Protein 2NSP (pdb70)

Organism: Dickeya dadantii (strain 3937) (NCBI:txid198628)

Foldseek 3Di:
DDDAPAEEDCDVVVPRHDPAPQVQLVPDDADADAHEYEYEFDEHAAAEEAQHHNYEYEYPAQVGAEQEYAFFQQDADPVRDGCHQQSQESYEYQYENYEYEGHEFEHPHPVQVLLVDDPPPPPRGPRGRHERYAYELNYEQYEYENYEFYDAHQHYHYEHEEYEAECYEYEYWAQPHEYAYLYEYAAYEYEHEDDPNDDPPEAGYESHAYQHFQPDPHTAEYENYEHYYPDPNLDFCRYEPYEYAQDQDQDPLGTWGHPRRQGAYEYENYEHERSYDYHAKDWIADSVRDIDIDGPVSHRAAYEPYDYPNDDDDPRHHYDDPVRVVCRDPCNSRPPDDRDDD/DDDAPAEEDCDVVVPRHDPAPQVQLVPDDADADAHEYEYEFDEHAAAEEAAHHNYEYEYPAQVGAEYEYAFFQQDADPVRHGCHQQSQESYEYQYENYEYEGHEFEHPHPLQVLLPDDPVPPPRGPRGRHERYAYELNYELYEYENYEFYDAHQHYHYEHEEYEAECYEYEYWAQPHEYAYLYEYAAYEYEHEDDPNDDPPEAGYESHAYQHFQPDPHIAEYENYEHYYPDPNLDFCRYEPYEYFQDQDQDPLGTWRHPRSQGAYEYENYEHERSYPYHAKDWIADSVRDIDIDGPVSHRAAYENYDYNNDDDDPRHHYDDPVRVVCRDPCNSRPPDDRDDD

Secondary structure (DSSP, 8-state):
----SEEE-S-SSS-S-BSSHHHHHHTSPSSSS-EEEEE-SEEEE--EEE-STTEEEEES-TTTEEEEE---TT-B-TTS-B-HHHHT-SEEE-SBS-EEEEEEEEE---HHHHHHS-TT-TT--S-----SEEE-TT-BSEEEEEEEEE-STT-EEE-SSEEEEES-EEEESEEEEEESSEEEEES-EEEEPP-TTS-TTS--EEEEEE--BTT-S--EEEES-EEEESSTTS-TT-EEEE-----EEEETTEEEE-TTB--EEEEES-EE-TTEEE---EEEE-TTS-EEEE-GGGSEEEEES-BSTT---STTS-B--HHHHGGGSHHHHHTT------/----SEEE-S-SSS-S-BSSHHHHHHTSPSSSS-EEEEE-SEEEE--EEE-STTEEEEES-TTTEEEEE---TT-B-TTS-B-HHHHT-SEEE-SBS-EEEEEEEEE---HHHHHHS-TT-TT--S-----SEEE-TT-BSEEEEEEEEE-STT-EEE-SSEEEEES-EEEESEEEEEESSEEEEES-EEEEPP-TTS-TTS--EEEEEE--BTT-S--EEEES-EEEESSTTS-TT-EEEE-----EEEETTEEEE-TTB--EEEEES-EE-TTEEE---EEEE-TTS-EEEE-GGGSEEEEES-BBTT---STTS-B--HHHHGGGSHHHHHTT------

Nearest PDB structures (foldseek):
  2ntq-assembly2_B  TM=1.002E+00  e=8.170E-62  Dickeya dadantii 3937
  2nt9-assembly2_B  TM=1.003E+00  e=1.347E-60  Dickeya dadantii 3937
  1qjv-assembly2_B  TM=9.996E-01  e=1.172E-59  Dickeya chrysanthemi
  3uw0-assembly1_A  TM=9.898E-01  e=3.330E-40  Yersinia enterocolitica subsp. enterocolitica 8081
  8tne-assembly3_C  TM=7.822E-01  e=3.261E-19  Butyrivibrio proteoclasticus

Radius of gyration: 31.83 Å; Cα contacts (8 Å, |Δi|>4): 2039; chains: 2; bounding box: 58×71×97 Å

InterPro domains:
  IPR000070 Pectinesterase, catalytic [PF01095] (30-355)
  IPR011050 Pectin lyase fold/virulence factor [SSF51126] (25-364)
  IPR012334 Pectin lyase fold [G3DSA:2.160.20.10] (25-366)
  IPR033131 Pectinesterase, Asp active site [PS00503] (194-203)
  IPR053505 Pectinesterase [NF041896] (1-366)

CATH classification: 2.160.20.10

B-factor: mean 14.37, std 11.7, range [2.69, 289.27]

Sequence (684 aa):
ATTYNAVVSKSSSDGKTFKTIADAIASAPAGSTPFVILIKNGVYNERLTITRNNLHLKGESRNGAVIAAATAAGTLKSDGSKWGTAGSSTITISAKDFSAQSLTIRNDFDFPANQAKSDSDSSKIKDTQAVALYVTKSGDRAYFKDVSLVGYQATLYVSGGRSFFSDCRISGTVDFIFGDGTALFNNCDLVSRYRADVKSGNVSGYLTAPSTNINQKYGLVITNSRVIRESDSVPAKSYGLGRPWHPTTTFSDGRYADPNAIGQTVFLNTSMDNHIYGWDKMSGKDKNGNTIWFNPEDSRFFEYKSYGAGATVSKDRRQLTDAQAAEYTQSKVLGDWTPTLPATTYNAVVSKSSSDGKTFKTIADAIASAPAGSTPFVILIKNGVYNERLTITRNNLHLKGESRNGAVIAAATAAGTLKSDGSKWGTAGSSTITISAKDFSAQSLTIRNDFDFPANQAKSDSDSSKIKDTQAVALYVTKSGDRAYFKDVSLVGYQATLYVSGGRSFFSDCRISGTVDFIFGDGTALFNNCDLVSRYRADVKSGNVSGYLTAPSTNINQKYGLVITNSRVIRESDSVPAKSYGLGRPWHPTTTFSDGRYADPNAIGQTVFLNTSMDNHIYGWDKMSGKDKNGNTIWFNPEDSRFFEYKSYGAGATVSKDRRQLTDAQAAEYTQSKVLGDWTPTLP

Structure (mmCIF, N/CA/C/O backbone):
data_2NSP
#
_entry.id   2NSP
#
_cell.length_a   51.110
_cell.length_b   85.103
_cell.length_c   97.281
_cell.angle_alpha   90.00
_cell.angle_beta   93.48
_cell.angle_gamma   90.00
#
_symmetry.space_group_name_H-M   'P 1 21 1'
#
loop_
_entity.id
_entity.type
_entity.pdbx_description
1 polymer 'Pectinesterase A'
2 branched 'methyl alpha-D-galactopyranuronate-(1-4)-methyl alpha-D-galactopyranuronate-(1-4)-alpha-D-galactopyranuronic acid-(1-4)-alpha-D-galactopyranuronic acid-(1-4)-alpha-D-galactopyranuronic acid-(1-4)-methyl alpha-D-galactopyranuronate'
3 water water
#
loop_
_atom_site.group_PDB
_atom_site.id
_atom_site.type_symbol
_atom_site.label_atom_id
_atom_site.label_alt_id
_atom_site.label_comp_id
_atom_site.label_asym_id
_atom_site.label_entity_id
_atom_site.label_seq_id
_atom_site.pdbx_PDB_ins_code
_atom_site.Cartn_x
_atom_site.Cartn_y
_atom_site.Cartn_z
_atom_site.occupancy
_atom_site.B_iso_or_equiv
_atom_site.auth_seq_id
_atom_site.auth_comp_id
_atom_site.auth_asym_id
_atom_site.auth_atom_id
_atom_site.pdbx_PDB_model_num
ATOM 1 N N . ALA A 1 1 ? -8.724 -28.057 -5.692 1.00 36.29 25 ALA A N 1
ATOM 2 C CA . ALA A 1 1 ? -8.636 -28.121 -7.179 1.00 36.17 25 ALA A CA 1
ATOM 3 C C . ALA A 1 1 ? -7.648 -27.090 -7.728 1.00 36.06 25 ALA A C 1
ATOM 4 O O . ALA A 1 1 ? -7.887 -25.879 -7.649 1.00 36.26 25 ALA A O 1
ATOM 6 N N . THR A 1 2 ? -6.534 -27.581 -8.271 1.00 35.65 26 THR A N 1
ATOM 7 C CA . THR A 1 2 ? -5.506 -26.726 -8.872 1.00 35.16 26 THR A CA 1
ATOM 8 C C . THR A 1 2 ? -5.164 -27.180 -10.291 1.00 34.53 26 THR A C 1
ATOM 9 O O . THR A 1 2 ? -4.941 -28.370 -10.539 1.00 34.62 26 THR A O 1
ATOM 13 N N . THR A 1 3 ? -5.132 -26.220 -11.214 1.00 33.53 27 THR A N 1
ATOM 14 C CA . THR A 1 3 ? -4.823 -26.486 -12.620 1.00 32.37 27 THR A CA 1
ATOM 15 C C . THR A 1 3 ? -3.750 -25.524 -13.143 1.00 31.24 27 THR A C 1
ATOM 16 O O . THR A 1 3 ? -3.696 -24.358 -12.736 1.00 31.41 27 THR A O 1
ATOM 20 N N . TYR A 1 4 ? -2.900 -26.019 -14.040 1.00 29.66 28 TYR A N 1
ATOM 21 C CA . TYR A 1 4 ? -1.782 -25.228 -14.556 1.00 27.91 28 TYR A CA 1
ATOM 22 C C . TYR A 1 4 ? -2.008 -24.722 -15.986 1.00 26.74 28 TYR A C 1
ATOM 23 O O . TYR A 1 4 ? -2.406 -25.485 -16.873 1.00 26.72 28 TYR A O 1
ATOM 32 N N . ASN A 1 5 ? -1.751 -23.433 -16.199 1.00 24.97 29 ASN A N 1
ATOM 33 C CA . ASN A 1 5 ? -1.849 -22.827 -17.528 1.00 23.45 29 ASN A CA 1
ATOM 34 C C . ASN A 1 5 ? -0.677 -23.188 -18.441 1.00 22.68 29 ASN A C 1
ATOM 35 O O . ASN A 1 5 ? -0.814 -23.188 -19.668 1.00 22.28 29 ASN A O 1
ATOM 40 N N . ALA A 1 6 ? 0.476 -23.470 -17.837 1.00 21.59 30 ALA A N 1
ATOM 41 C CA . ALA A 1 6 ? 1.681 -23.855 -18.574 1.00 20.82 30 ALA A CA 1
ATOM 42 C C . ALA A 1 6 ? 2.587 -24.717 -17.705 1.00 20.29 30 ALA A C 1
ATOM 43 O O . ALA A 1 6 ? 2.591 -24.570 -16.484 1.00 20.01 30 ALA A O 1
ATOM 45 N N . VAL A 1 7 ? 3.345 -25.612 -18.339 1.00 19.91 31 VAL A N 1
ATOM 46 C CA . VAL A 1 7 ? 4.305 -26.474 -17.644 1.00 19.73 31 VAL A CA 1
ATOM 47 C C . VAL A 1 7 ? 5.690 -26.289 -18.260 1.00 19.70 31 VAL A C 1
ATOM 48 O O . VAL A 1 7 ? 5.826 -26.247 -19.484 1.00 19.50 31 VAL A O 1
ATOM 52 N N . VAL A 1 8 ? 6.702 -26.164 -17.403 1.00 19.67 32 VAL A N 1
ATOM 53 C CA . VAL A 1 8 ? 8.103 -26.090 -17.823 1.00 19.93 32 VAL A CA 1
ATOM 54 C C . VAL A 1 8 ? 8.823 -27.358 -17.368 1.00 20.58 32 VAL A C 1
ATOM 55 O O . VAL A 1 8 ? 8.670 -27.782 -16.224 1.00 20.08 32 VAL A O 1
ATOM 59 N N . SER A 1 9 ? 9.594 -27.970 -18.269 1.00 21.75 33 SER A N 1
ATOM 60 C CA . SER A 1 9 ? 10.404 -29.138 -17.914 1.00 23.28 33 SER A CA 1
ATOM 61 C C . SER A 1 9 ? 11.685 -29.238 -18.738 1.00 24.12 33 SER A C 1
ATOM 62 O O . SER A 1 9 ? 11.790 -28.647 -19.817 1.00 24.05 33 SER A O 1
ATOM 65 N N . LYS A 1 10 ? 12.648 -29.988 -18.207 1.00 25.51 34 LYS A N 1
ATOM 66 C CA . LYS A 1 10 ? 13.919 -30.248 -18.875 1.00 27.08 34 LYS A CA 1
ATOM 67 C C . LYS A 1 10 ? 13.798 -31.372 -19.901 1.00 28.36 34 LYS A C 1
ATOM 68 O O . LYS A 1 10 ? 14.617 -31.472 -20.818 1.00 28.60 34 LYS A O 1
ATOM 74 N N . SER A 1 11 ? 12.781 -32.214 -19.735 1.00 30.00 35 SER A N 1
ATOM 75 C CA . SER A 1 11 ? 12.629 -33.422 -20.547 1.00 31.67 35 SER A CA 1
ATOM 76 C C . SER A 1 11 ? 11.733 -33.214 -21.762 1.00 32.69 35 SER A C 1
ATOM 77 O O . SER A 1 11 ? 10.745 -32.481 -21.701 1.00 33.03 35 SER A O 1
ATOM 80 N N . SER A 1 12 ? 12.094 -33.866 -22.864 1.00 33.97 36 SER A N 1
ATOM 81 C CA . SER A 1 12 ? 11.246 -33.922 -24.053 1.00 35.10 36 SER A CA 1
ATOM 82 C C . SER A 1 12 ? 10.264 -35.089 -23.930 1.00 35.75 36 SER A C 1
ATOM 83 O O . SER A 1 12 ? 9.291 -35.183 -24.685 1.00 35.96 36 SER A O 1
ATOM 86 N N . SER A 1 13 ? 10.534 -35.968 -22.964 1.00 36.49 37 SER A N 1
ATOM 87 C CA . SER A 1 13 ? 9.687 -37.123 -22.665 1.00 37.07 37 SER A CA 1
ATOM 88 C C . SER A 1 13 ? 8.391 -36.721 -21.953 1.00 37.24 37 SER A C 1
ATOM 89 O O . SER A 1 13 ? 7.423 -37.487 -21.938 1.00 37.49 37 SER A O 1
ATOM 92 N N . ASP A 1 14 ? 8.384 -35.524 -21.364 1.00 37.39 38 ASP A N 1
ATOM 93 C CA . ASP A 1 14 ? 7.195 -34.974 -20.705 1.00 37.30 38 ASP A CA 1
ATOM 94 C C . ASP A 1 14 ? 6.066 -34.689 -21.697 1.00 36.98 38 ASP A C 1
ATOM 95 O O . ASP A 1 14 ? 4.911 -35.050 -21.451 1.00 37.17 38 ASP A O 1
ATOM 100 N N . GLY A 1 15 ? 6.402 -34.041 -22.811 1.00 36.39 39 GLY A N 1
ATOM 101 C CA . GLY A 1 15 ? 5.435 -33.787 -23.877 1.00 35.42 39 GLY A CA 1
ATOM 102 C C . GLY A 1 15 ? 5.185 -32.319 -24.164 1.00 34.65 39 GLY A C 1
ATOM 103 O O . GLY A 1 15 ? 6.074 -31.610 -24.642 1.00 34.90 39 GLY A O 1
ATOM 104 N N . LYS A 1 16 ? 3.967 -31.867 -23.873 1.00 33.69 40 LYS A N 1
ATOM 105 C CA . LYS A 1 16 ? 3.536 -30.497 -24.173 1.00 32.57 40 LYS A CA 1
ATOM 106 C C . LYS A 1 16 ? 4.015 -29.477 -23.129 1.00 31.27 40 LYS A C 1
ATOM 107 O O . LYS A 1 16 ? 3.212 -28.806 -22.470 1.00 31.29 40 LYS A O 1
ATOM 113 N N . THR A 1 17 ? 5.335 -29.361 -23.001 1.00 29.68 41 THR A N 1
ATOM 114 C CA . THR A 1 17 ? 5.953 -28.484 -22.005 1.00 27.90 41 THR A CA 1
ATOM 115 C C . THR A 1 17 ? 6.872 -27.441 -22.644 1.00 26.61 41 THR A C 1
ATOM 116 O O . THR A 1 17 ? 7.410 -27.656 -23.735 1.00 26.42 41 THR A O 1
ATOM 120 N N . PHE A 1 18 ? 7.037 -26.311 -21.957 1.00 24.72 42 PHE A N 1
ATOM 121 C CA . PHE A 1 18 ? 8.006 -25.285 -22.345 1.00 23.08 42 PHE A CA 1
ATOM 122 C C . PHE A 1 18 ? 9.402 -25.684 -21.884 1.00 22.07 42 PHE A C 1
ATOM 123 O O . PHE A 1 18 ? 9.556 -26.339 -20.854 1.00 21.78 42 PHE A O 1
ATOM 131 N N . LYS A 1 19 ? 10.414 -25.285 -22.650 1.00 20.91 43 LYS A N 1
ATOM 132 C CA . LYS A 1 19 ? 11.803 -25.595 -22.309 1.00 19.91 43 LYS A CA 1
ATOM 133 C C . LYS A 1 19 ? 12.398 -24.581 -21.336 1.00 18.72 43 LYS A C 1
ATOM 134 O O . LYS A 1 19 ? 13.279 -24.917 -20.539 1.00 18.78 43 LYS A O 1
ATOM 140 N N . THR A 1 20 ? 11.927 -23.340 -21.419 1.00 17.15 44 THR A N 1
ATOM 141 C CA . THR A 1 20 ? 12.394 -22.278 -20.525 1.00 15.56 44 THR A CA 1
ATOM 142 C C . THR A 1 20 ? 11.241 -21.613 -19.773 1.00 14.74 44 THR A C 1
ATOM 143 O O . THR A 1 20 ? 10.120 -21.528 -20.280 1.00 14.24 44 THR A O 1
ATOM 147 N N . ILE A 1 21 ? 11.534 -21.132 -18.565 1.00 13.66 45 ILE A N 1
ATOM 148 C CA . ILE A 1 21 ? 10.555 -20.400 -17.755 1.00 12.81 45 ILE A CA 1
ATOM 149 C C . ILE A 1 21 ? 10.152 -19.076 -18.417 1.00 12.82 45 ILE A C 1
ATOM 150 O O . ILE A 1 21 ? 8.978 -18.700 -18.400 1.00 12.62 45 ILE A O 1
ATOM 155 N N . ALA A 1 22 ? 11.127 -18.381 -19.003 1.00 12.73 46 ALA A N 1
ATOM 156 C CA . ALA A 1 22 ? 10.870 -17.130 -19.721 1.00 12.98 46 ALA A CA 1
ATOM 157 C C . ALA A 1 22 ? 9.835 -17.296 -20.838 1.00 13.04 46 ALA A C 1
ATOM 158 O O . ALA A 1 22 ? 8.960 -16.445 -20.997 1.00 12.92 46 ALA A O 1
ATOM 160 N N . ASP A 1 23 ? 9.950 -18.384 -21.601 1.00 13.41 47 ASP A N 1
ATOM 161 C CA . ASP A 1 23 ? 8.991 -18.679 -22.670 1.00 13.92 47 ASP A CA 1
ATOM 162 C C . ASP A 1 23 ? 7.586 -18.937 -22.132 1.00 13.92 47 ASP A C 1
ATOM 163 O O . ASP A 1 23 ? 6.609 -18.459 -22.714 1.00 13.90 47 ASP A O 1
ATOM 168 N N . ALA A 1 24 ? 7.491 -19.683 -21.032 1.00 13.81 48 ALA A N 1
ATOM 169 C CA . ALA A 1 24 ? 6.194 -19.966 -20.406 1.00 14.07 48 ALA A CA 1
ATOM 170 C C . ALA A 1 24 ? 5.537 -18.685 -19.896 1.00 14.18 48 ALA A C 1
ATOM 171 O O . ALA A 1 24 ? 4.339 -18.474 -20.093 1.00 14.49 48 ALA A O 1
ATOM 173 N N . ILE A 1 25 ? 6.328 -17.823 -19.254 1.00 14.15 49 ILE A N 1
ATOM 174 C CA . ILE A 1 25 ? 5.827 -16.545 -18.747 1.00 14.50 49 ILE A CA 1
ATOM 175 C C . ILE A 1 25 ? 5.354 -15.646 -19.892 1.00 15.07 49 ILE A C 1
ATOM 176 O O . ILE A 1 25 ? 4.283 -15.039 -19.824 1.00 15.10 49 ILE A O 1
ATOM 181 N N . ALA A 1 26 ? 6.165 -15.578 -20.944 1.00 15.62 50 ALA A N 1
ATOM 182 C CA . ALA A 1 26 ? 5.845 -14.768 -22.113 1.00 16.56 50 ALA A CA 1
ATOM 183 C C . ALA A 1 26 ? 4.579 -15.236 -22.838 1.00 16.84 50 ALA A C 1
ATOM 184 O O . ALA A 1 26 ? 3.874 -14.415 -23.425 1.00 17.43 50 ALA A O 1
ATOM 186 N N . SER A 1 27 ? 4.297 -16.540 -22.778 1.00 17.62 51 SER A N 1
ATOM 187 C CA . SER A 1 27 ? 3.125 -17.141 -23.437 1.00 18.08 51 SER A CA 1
ATOM 188 C C . SER A 1 27 ? 1.788 -16.733 -22.815 1.00 18.57 51 SER A C 1
ATOM 189 O O . SER A 1 27 ? 0.737 -16.927 -23.430 1.00 18.84 51 SER A O 1
ATOM 192 N N . ALA A 1 28 ? 1.833 -16.188 -21.598 1.00 18.72 52 ALA A N 1
ATOM 193 C CA . ALA A 1 28 ? 0.623 -15.773 -20.888 1.00 18.99 52 ALA A CA 1
ATOM 194 C C . ALA A 1 28 ? -0.125 -14.694 -21.665 1.00 19.14 52 ALA A C 1
ATOM 195 O O . ALA A 1 28 ? 0.489 -13.715 -22.109 1.00 19.07 52 ALA A O 1
ATOM 197 N N . PRO A 1 29 ? -1.455 -14.866 -21.835 1.00 19.40 53 PRO A N 1
ATOM 198 C CA . PRO A 1 29 ? -2.225 -13.836 -22.529 1.00 19.48 53 PRO A CA 1
ATOM 199 C C . PRO A 1 29 ? -2.146 -12.506 -21.780 1.00 19.29 53 PRO A C 1
ATOM 200 O O . PRO A 1 29 ? -2.069 -12.497 -20.548 1.00 19.24 53 PRO A O 1
ATOM 204 N N . ALA A 1 30 ? -2.141 -11.400 -22.521 1.00 19.13 54 ALA A N 1
ATOM 205 C CA . ALA A 1 30 ? -2.153 -10.067 -21.921 1.00 18.88 54 ALA A CA 1
ATOM 206 C C . ALA A 1 30 ? -3.381 -9.915 -21.025 1.00 18.72 54 ALA A C 1
ATOM 207 O O . ALA A 1 30 ? -4.471 -10.353 -21.386 1.00 18.95 54 ALA A O 1
ATOM 209 N N . GLY A 1 31 ? -3.191 -9.309 -19.856 1.00 18.33 55 GLY A N 1
ATOM 210 C CA . GLY A 1 31 ? -4.286 -9.116 -18.906 1.00 17.80 55 GLY A CA 1
ATOM 211 C C . GLY A 1 31 ? -3.926 -9.475 -17.476 1.00 17.44 55 GLY A C 1
ATOM 212 O O . GLY A 1 31 ? -2.746 -9.548 -17.117 1.00 17.26 55 GLY A O 1
ATOM 213 N N . SER A 1 32 ? -4.953 -9.710 -16.660 1.00 17.06 56 SER A N 1
ATOM 214 C CA . SER A 1 32 ? -4.766 -9.879 -15.219 1.00 16.77 56 SER A CA 1
ATOM 215 C C . SER A 1 32 ? -5.544 -11.042 -14.599 1.00 16.51 56 SER A C 1
ATOM 216 O O . SER A 1 32 ? -5.668 -11.128 -13.373 1.00 16.26 56 SER A O 1
ATOM 219 N N . THR A 1 33 ? -6.064 -11.928 -15.447 1.00 16.52 57 THR A N 1
ATOM 220 C CA . THR A 1 33 ? -6.569 -13.226 -15.011 1.00 16.49 57 THR A CA 1
ATOM 221 C C . THR A 1 33 ? -5.397 -14.052 -14.474 1.00 15.94 57 THR A C 1
ATOM 222 O O . THR A 1 33 ? -4.262 -13.878 -14.940 1.00 16.01 57 THR A O 1
ATOM 226 N N . PRO A 1 34 ? -5.654 -14.932 -13.484 1.00 15.25 58 PRO A N 1
ATOM 227 C CA . PRO A 1 34 ? -4.557 -15.744 -12.943 1.00 14.69 58 PRO A CA 1
ATOM 228 C C . PRO A 1 34 ? -3.876 -16.617 -13.999 1.00 14.28 58 PRO A C 1
ATOM 229 O O . PRO A 1 34 ? -4.550 -17.268 -14.808 1.00 14.25 58 PRO A O 1
ATOM 233 N N . PHE A 1 35 ? -2.547 -16.601 -14.000 1.00 13.71 59 PHE A N 1
ATOM 234 C CA . PHE A 1 35 ? -1.766 -17.476 -14.866 1.00 13.46 59 PHE A CA 1
ATOM 235 C C . PHE A 1 35 ? -0.767 -18.224 -14.003 1.00 13.21 59 PHE A C 1
ATOM 236 O O . PHE A 1 35 ? 0.078 -17.604 -13.350 1.00 13.07 59 PHE A O 1
ATOM 244 N N . VAL A 1 36 ? -0.879 -19.549 -14.003 1.00 12.87 60 VAL A N 1
ATOM 245 C CA . VAL A 1 36 ? -0.110 -20.409 -13.103 1.00 12.86 60 VAL A CA 1
ATOM 246 C C . VAL A 1 36 ? 0.800 -21.333 -13.908 1.00 12.78 60 VAL A C 1
ATOM 247 O O . VAL A 1 36 ? 0.345 -22.035 -14.817 1.00 13.00 60 VAL A O 1
ATOM 251 N N . ILE A 1 37 ? 2.088 -21.326 -13.564 1.00 12.49 61 ILE A N 1
ATOM 252 C CA . ILE A 1 37 ? 3.097 -22.112 -14.279 1.00 12.29 61 ILE A CA 1
ATOM 253 C C . ILE A 1 37 ? 3.762 -23.138 -13.357 1.00 12.49 61 ILE A C 1
ATOM 254 O O . ILE A 1 37 ? 4.333 -22.776 -12.320 1.00 12.30 61 ILE A O 1
ATOM 259 N N . LEU A 1 38 ? 3.680 -24.415 -13.729 1.00 12.51 62 LEU A N 1
ATOM 260 C CA . LEU A 1 38 ? 4.404 -25.456 -13.003 1.00 12.79 62 LEU A CA 1
ATOM 261 C C . LEU A 1 38 ? 5.798 -25.594 -13.595 1.00 12.69 62 LEU A C 1
ATOM 262 O O . LEU A 1 38 ? 5.959 -25.689 -14.817 1.00 12.81 62 LEU A O 1
ATOM 267 N N . ILE A 1 39 ? 6.798 -25.590 -12.721 1.00 12.43 63 ILE A N 1
ATOM 268 C CA . ILE A 1 39 ? 8.187 -25.739 -13.127 1.00 12.24 63 ILE A CA 1
ATOM 269 C C . ILE A 1 39 ? 8.717 -27.057 -12.563 1.00 12.56 63 ILE A C 1
ATOM 270 O O . ILE A 1 39 ? 8.905 -27.194 -11.356 1.00 12.56 63 ILE A O 1
ATOM 275 N N . LYS A 1 40 ? 8.932 -28.037 -13.439 1.00 13.15 64 LYS A N 1
ATOM 276 C CA . LYS A 1 40 ? 9.463 -29.335 -13.013 1.00 13.64 64 LYS A CA 1
ATOM 277 C C . LYS A 1 40 ? 10.924 -29.218 -12.586 1.00 13.59 64 LYS A C 1
ATOM 278 O O . LYS A 1 40 ? 11.615 -28.272 -12.987 1.00 13.35 64 LYS A O 1
ATOM 284 N N . ASN A 1 41 ? 11.376 -30.167 -11.765 1.00 13.51 65 ASN A N 1
ATOM 285 C CA . ASN A 1 41 ? 12.749 -30.185 -11.251 1.00 13.52 65 ASN A CA 1
ATOM 286 C C . ASN A 1 41 ? 13.805 -29.977 -12.327 1.00 13.40 65 ASN A C 1
ATOM 287 O O . ASN A 1 41 ? 13.697 -30.509 -13.437 1.00 13.39 65 ASN A O 1
ATOM 292 N N . GLY A 1 42 ? 14.811 -29.184 -11.983 1.00 13.10 66 GLY A N 1
ATOM 293 C CA . GLY A 1 42 ? 15.909 -28.868 -12.881 1.00 12.78 66 GLY A CA 1
ATOM 294 C C . GLY A 1 42 ? 16.493 -27.523 -12.511 1.00 12.78 66 GLY A C 1
ATOM 295 O O . GLY A 1 42 ? 15.891 -26.767 -11.738 1.00 12.59 66 GLY A O 1
ATOM 296 N N . VAL A 1 43 ? 17.672 -27.235 -13.057 1.00 12.52 67 VAL A N 1
ATOM 297 C CA . VAL A 1 43 ? 18.322 -25.942 -12.861 1.00 12.10 67 VAL A CA 1
ATOM 298 C C . VAL A 1 43 ? 18.141 -25.125 -14.137 1.00 11.93 67 VAL A C 1
ATOM 299 O O . VAL A 1 43 ? 18.623 -25.497 -15.216 1.00 12.17 67 VAL A O 1
ATOM 303 N N . TYR A 1 44 ? 17.419 -24.022 -14.003 1.00 11.07 68 TYR A N 1
ATOM 304 C CA . TYR A 1 44 ? 17.097 -23.162 -15.127 1.00 10.77 68 TYR A CA 1
ATOM 305 C C . TYR A 1 44 ? 17.967 -21.921 -15.066 1.00 10.71 68 TYR A C 1
ATOM 306 O O . TYR A 1 44 ? 17.791 -21.063 -14.194 1.00 10.31 68 TYR A O 1
ATOM 315 N N . ASN A 1 45 ? 18.932 -21.856 -15.981 1.00 10.62 69 ASN A N 1
ATOM 316 C CA . ASN A 1 45 ? 19.871 -20.743 -16.045 1.00 10.73 69 ASN A CA 1
ATOM 317 C C . ASN A 1 45 ? 19.244 -19.577 -16.803 1.00 10.57 69 ASN A C 1
ATOM 318 O O . ASN A 1 45 ? 19.450 -19.410 -18.011 1.00 10.53 69 ASN A O 1
ATOM 323 N N . GLU A 1 46 ? 18.458 -18.785 -16.077 1.00 10.03 70 GLU A N 1
ATOM 324 C CA . GLU A 1 46 ? 17.639 -17.740 -16.671 1.00 10.19 70 GLU A CA 1
ATOM 325 C C . GLU A 1 46 ? 17.587 -16.524 -15.764 1.00 9.91 70 GLU A C 1
ATOM 326 O O . GLU A 1 46 ? 17.715 -16.638 -14.539 1.00 9.91 70 GLU A O 1
ATOM 332 N N . ARG A 1 47 ? 17.413 -15.361 -16.380 1.00 9.69 71 ARG A N 1
ATOM 333 C CA . ARG A 1 47 ? 17.074 -14.145 -15.660 1.00 9.81 71 ARG A CA 1
ATOM 334 C C . ARG A 1 47 ? 15.683 -13.714 -16.104 1.00 9.97 71 ARG A C 1
ATOM 335 O O . ARG A 1 47 ? 15.379 -13.699 -17.302 1.00 10.34 71 ARG A O 1
ATOM 343 N N . LEU A 1 48 ? 14.834 -13.399 -15.131 1.00 9.55 72 LEU A N 1
ATOM 344 C CA . LEU A 1 48 ? 13.428 -13.135 -15.406 1.00 9.57 72 LEU A CA 1
ATOM 345 C C . LEU A 1 48 ? 12.998 -11.774 -14.895 1.00 9.63 72 LEU A C 1
ATOM 346 O O . LEU A 1 48 ? 13.423 -11.343 -13.824 1.00 9.27 72 LEU A O 1
ATOM 351 N N . THR A 1 49 ? 12.159 -11.100 -15.678 1.00 9.62 73 THR A N 1
ATOM 352 C CA . THR A 1 49 ? 11.499 -9.878 -15.236 1.00 10.55 73 THR A CA 1
ATOM 353 C C . THR A 1 49 ? 10.000 -10.072 -15.400 1.00 10.72 73 THR A C 1
ATOM 354 O O . THR A 1 49 ? 9.518 -10.357 -16.501 1.00 11.06 73 THR A O 1
ATOM 358 N N . ILE A 1 50 ? 9.274 -9.940 -14.294 1.00 10.95 74 ILE A N 1
ATOM 359 C CA . ILE A 1 50 ? 7.827 -10.162 -14.283 1.00 11.41 74 ILE A CA 1
ATOM 360 C C . ILE A 1 50 ? 7.089 -8.831 -14.316 1.00 11.39 74 ILE A C 1
ATOM 361 O O . ILE A 1 50 ? 7.195 -8.032 -13.387 1.00 11.19 74 ILE A O 1
ATOM 366 N N . THR A 1 51 ? 6.332 -8.606 -15.388 1.00 11.77 75 THR A N 1
ATOM 367 C CA . THR A 1 51 ? 5.590 -7.361 -15.561 1.00 12.43 75 THR A CA 1
ATOM 368 C C . THR A 1 51 ? 4.086 -7.598 -15.650 1.00 12.60 75 THR A C 1
ATOM 369 O O . THR A 1 51 ? 3.314 -6.642 -15.660 1.00 13.45 75 THR A O 1
ATOM 373 N N . ARG A 1 52 ? 3.684 -8.865 -15.722 1.00 12.43 76 ARG A N 1
ATOM 374 C CA . ARG A 1 52 ? 2.271 -9.225 -15.798 1.00 12.31 76 ARG A CA 1
ATOM 375 C C . ARG A 1 52 ? 1.696 -9.467 -14.407 1.00 11.85 76 ARG A C 1
ATOM 376 O O . ARG A 1 52 ? 2.243 -10.248 -13.626 1.00 12.11 76 ARG A O 1
ATOM 384 N N . ASN A 1 53 ? 0.583 -8.797 -14.114 1.00 11.66 77 ASN A N 1
ATOM 385 C CA . ASN A 1 53 ? -0.123 -8.996 -12.850 1.00 11.09 77 ASN A CA 1
ATOM 386 C C . ASN A 1 53 ? -0.722 -10.394 -12.738 1.00 10.72 77 ASN A C 1
ATOM 387 O O . ASN A 1 53 ? -1.088 -11.005 -13.748 1.00 10.10 77 ASN A O 1
ATOM 392 N N . ASN A 1 54 ? -0.820 -10.892 -11.503 1.00 10.11 78 ASN A N 1
ATOM 393 C CA . ASN A 1 54 ? -1.504 -12.153 -11.211 1.00 9.87 78 ASN A CA 1
ATOM 394 C C . ASN A 1 54 ? -0.823 -13.367 -11.857 1.00 9.76 78 ASN A C 1
ATOM 395 O O . ASN A 1 54 ? -1.487 -14.296 -12.324 1.00 9.64 78 ASN A O 1
ATOM 400 N N . LEU A 1 55 ? 0.511 -13.333 -11.895 1.00 9.60 79 LEU A N 1
ATOM 401 C CA . LEU A 1 55 ? 1.313 -14.452 -12.387 1.00 9.60 79 LEU A CA 1
ATOM 402 C C . LEU A 1 55 ? 1.841 -15.250 -11.205 1.00 9.47 79 LEU A C 1
ATOM 403 O O . LEU A 1 55 ? 2.239 -14.668 -10.192 1.00 9.13 79 LEU A O 1
ATOM 408 N N . HIS A 1 56 ? 1.842 -16.574 -11.349 1.00 9.28 80 HIS A N 1
ATOM 409 C CA . HIS A 1 56 ? 2.190 -17.485 -10.262 1.00 9.35 80 HIS A CA 1
ATOM 410 C C . HIS A 1 56 ? 3.068 -18.624 -10.743 1.00 9.56 80 HIS A C 1
ATOM 411 O O . HIS A 1 56 ? 2.738 -19.308 -11.717 1.00 9.80 80 HIS A O 1
ATOM 418 N N . LEU A 1 57 ? 4.190 -18.813 -10.053 1.00 9.40 81 LEU A N 1
ATOM 419 C CA . LEU A 1 57 ? 5.109 -19.907 -10.338 1.00 9.34 81 LEU A CA 1
ATOM 420 C C . LEU A 1 57 ? 5.049 -20.936 -9.222 1.00 9.67 81 LEU A C 1
ATOM 421 O O . LEU A 1 57 ? 5.041 -20.581 -8.044 1.00 9.12 81 LEU A O 1
ATOM 426 N N . LYS A 1 58 ? 4.995 -22.207 -9.608 1.00 10.29 82 LYS A N 1
ATOM 427 C CA . LYS A 1 58 ? 5.040 -23.314 -8.663 1.00 11.46 82 LYS A CA 1
ATOM 428 C C . LYS A 1 58 ? 6.085 -24.327 -9.113 1.00 11.00 82 LYS A C 1
ATOM 429 O O . LYS A 1 58 ? 5.938 -24.947 -10.168 1.00 11.11 82 LYS A O 1
ATOM 435 N N . GLY A 1 59 ? 7.138 -24.481 -8.315 1.00 11.09 83 GLY A N 1
ATOM 436 C CA . GLY A 1 59 ? 8.157 -25.487 -8.581 1.00 11.19 83 GLY A CA 1
ATOM 437 C C . GLY A 1 59 ? 7.722 -26.851 -8.084 1.00 11.60 83 GLY A C 1
ATOM 438 O O . GLY A 1 59 ? 6.892 -26.959 -7.175 1.00 11.44 83 GLY A O 1
ATOM 439 N N . GLU A 1 60 ? 8.282 -27.896 -8.687 1.00 11.94 84 GLU A N 1
ATOM 440 C CA . GLU A 1 60 ? 8.013 -29.271 -8.270 1.00 12.59 84 GLU A CA 1
ATOM 441 C C . GLU A 1 60 ? 8.460 -29.513 -6.828 1.00 12.23 84 GLU A C 1
ATOM 442 O O . GLU A 1 60 ? 7.797 -30.234 -6.073 1.00 12.69 84 GLU A O 1
ATOM 448 N N . SER A 1 61 ? 9.588 -28.909 -6.460 1.00 11.86 85 SER A N 1
ATOM 449 C CA . SER A 1 61 ? 10.137 -28.998 -5.110 1.00 11.46 85 SER A CA 1
ATOM 450 C C . SER A 1 61 ? 11.123 -27.852 -4.912 1.00 11.27 85 SER A C 1
ATOM 451 O O . SER A 1 61 ? 11.814 -27.450 -5.858 1.00 11.09 85 SER A O 1
ATOM 454 N N . ARG A 1 62 ? 11.185 -27.329 -3.692 1.00 11.20 86 ARG A N 1
ATOM 455 C CA . ARG A 1 62 ? 12.181 -26.307 -3.362 1.00 11.05 86 ARG A CA 1
ATOM 456 C C . ARG A 1 62 ? 13.596 -26.838 -3.590 1.00 11.26 86 ARG A C 1
ATOM 457 O O . ARG A 1 62 ? 14.454 -26.137 -4.126 1.00 10.90 86 ARG A O 1
ATOM 465 N N . ASN A 1 63 ? 13.826 -28.088 -3.192 1.00 11.71 87 ASN A N 1
ATOM 466 C CA . ASN A 1 63 ? 15.148 -28.702 -3.319 1.00 12.30 87 ASN A CA 1
ATOM 467 C C . ASN A 1 63 ? 15.612 -28.857 -4.769 1.00 11.95 87 ASN A C 1
ATOM 468 O O . ASN A 1 63 ? 16.797 -28.697 -5.061 1.00 12.13 87 ASN A O 1
ATOM 473 N N . GLY A 1 64 ? 14.670 -29.147 -5.665 1.00 11.70 88 GLY A N 1
ATOM 474 C CA . GLY A 1 64 ? 14.988 -29.545 -7.036 1.00 11.25 88 GLY A CA 1
ATOM 475 C C . GLY A 1 64 ? 14.663 -28.593 -8.173 1.00 11.14 88 GLY A C 1
ATOM 476 O O . GLY A 1 64 ? 15.195 -28.756 -9.279 1.00 11.40 88 GLY A O 1
ATOM 477 N N . ALA A 1 65 ? 13.778 -27.622 -7.927 1.00 10.49 89 ALA A N 1
ATOM 478 C CA . ALA A 1 65 ? 13.408 -26.639 -8.942 1.00 9.79 89 ALA A CA 1
ATOM 479 C C . ALA A 1 65 ? 14.131 -25.324 -8.665 1.00 9.54 89 ALA A C 1
ATOM 480 O O . ALA A 1 65 ? 13.785 -24.607 -7.725 1.00 9.29 89 ALA A O 1
ATOM 482 N N . VAL A 1 66 ? 15.136 -25.030 -9.491 1.00 8.84 90 VAL A N 1
ATOM 483 C CA . VAL A 1 66 ? 16.077 -23.932 -9.248 1.00 8.35 90 VAL A CA 1
ATOM 484 C C . VAL A 1 66 ? 16.121 -22.957 -10.426 1.00 8.03 90 VAL A C 1
ATOM 485 O O . VAL A 1 66 ? 16.255 -23.372 -11.587 1.00 8.09 90 VAL A O 1
ATOM 489 N N . ILE A 1 67 ? 16.012 -21.667 -10.120 1.00 7.40 91 ILE A N 1
ATOM 490 C CA . ILE A 1 67 ? 16.210 -20.607 -11.107 1.00 7.37 91 ILE A CA 1
ATOM 491 C C . ILE A 1 67 ? 17.474 -19.864 -10.698 1.00 7.27 91 ILE A C 1
ATOM 492 O O . ILE A 1 67 ? 17.557 -19.343 -9.586 1.00 6.78 91 ILE A O 1
ATOM 497 N N . ALA A 1 68 ? 18.464 -19.840 -11.586 1.00 7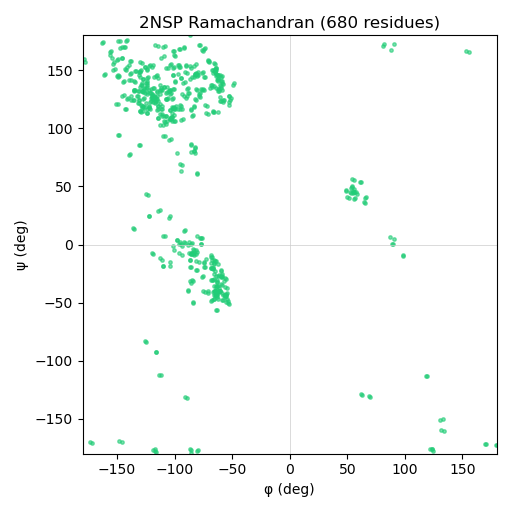.13 92 ALA A N 1
ATOM 498 C CA . ALA A 1 68 ? 19.794 -19.360 -11.215 1.00 7.11 92 ALA A CA 1
ATOM 499 C C . ALA A 1 68 ? 20.503 -18.618 -12.343 1.00 7.50 92 ALA A C 1
ATOM 500 O O . ALA A 1 68 ? 20.433 -19.016 -13.503 1.00 7.89 92 ALA A O 1
ATOM 502 N N . ALA A 1 69 ? 21.183 -17.536 -11.981 1.00 7.22 93 ALA A N 1
ATOM 503 C CA . ALA A 1 69 ? 22.074 -16.822 -12.893 1.00 7.42 93 ALA A CA 1
ATOM 504 C C . ALA A 1 69 ? 23.143 -16.116 -12.066 1.00 7.37 93 ALA A C 1
ATOM 505 O O . ALA A 1 69 ? 22.930 -15.835 -10.885 1.00 7.47 93 ALA A O 1
ATOM 507 N N . ALA A 1 70 ? 24.291 -15.848 -12.685 1.00 7.60 94 ALA A N 1
ATOM 508 C CA . ALA A 1 70 ? 25.401 -15.188 -12.007 1.00 7.80 94 ALA A CA 1
ATOM 509 C C . ALA A 1 70 ? 25.604 -13.784 -12.563 1.00 7.83 94 ALA A C 1
ATOM 510 O O . ALA A 1 70 ? 26.019 -13.607 -13.720 1.00 8.05 94 ALA A O 1
ATOM 512 N N . THR A 1 71 ? 25.286 -12.786 -11.742 1.00 7.68 95 THR A N 1
ATOM 513 C CA . THR A 1 71 ? 25.434 -11.385 -12.129 1.00 7.42 95 THR A CA 1
ATOM 514 C C . THR A 1 71 ? 25.741 -10.546 -10.897 1.00 7.37 95 THR A C 1
ATOM 515 O O . THR A 1 71 ? 24.957 -10.529 -9.946 1.00 6.88 95 THR A O 1
ATOM 519 N N . ALA A 1 72 ? 26.877 -9.855 -10.907 1.00 6.93 96 ALA A N 1
ATOM 520 C CA . ALA A 1 72 ? 27.171 -8.887 -9.853 1.00 6.95 96 ALA A CA 1
ATOM 521 C C . ALA A 1 72 ? 26.874 -7.472 -10.338 1.00 7.21 96 ALA A C 1
ATOM 522 O O . ALA A 1 72 ? 26.770 -7.234 -11.548 1.00 7.14 96 ALA A O 1
ATOM 524 N N . ALA A 1 73 ? 26.747 -6.537 -9.395 1.00 7.07 97 ALA A N 1
ATOM 525 C CA . ALA A 1 73 ? 26.572 -5.125 -9.729 1.00 7.74 97 ALA A CA 1
ATOM 526 C C . ALA A 1 73 ? 27.683 -4.636 -10.657 1.00 8.30 97 ALA A C 1
ATOM 527 O O . ALA A 1 73 ? 27.427 -3.846 -11.562 1.00 8.31 97 ALA A O 1
ATOM 529 N N . GLY A 1 74 ? 28.899 -5.131 -10.425 1.00 8.83 98 GLY A N 1
ATOM 530 C CA . GLY A 1 74 ? 30.084 -4.728 -11.188 1.00 9.96 98 GLY A CA 1
ATOM 531 C C . GLY A 1 74 ? 30.343 -5.536 -12.450 1.00 10.90 98 GLY A C 1
ATOM 532 O O . GLY A 1 74 ? 31.317 -5.275 -13.170 1.00 11.02 98 GLY A O 1
ATOM 533 N N . THR A 1 75 ? 29.485 -6.521 -12.719 1.00 11.49 99 THR A N 1
ATOM 534 C CA . THR A 1 75 ? 29.527 -7.254 -13.982 1.00 12.70 99 THR A CA 1
ATOM 535 C C . THR A 1 75 ? 29.215 -6.266 -15.105 1.00 13.76 99 THR A C 1
ATOM 536 O O . THR A 1 75 ? 28.294 -5.456 -14.989 1.00 13.58 99 THR A O 1
ATOM 540 N N . LEU A 1 76 ? 29.999 -6.321 -16.179 1.00 15.59 100 LEU A N 1
ATOM 541 C CA . LEU A 1 76 ? 29.833 -5.388 -17.296 1.00 17.34 100 LEU A CA 1
ATOM 542 C C . LEU A 1 76 ? 28.885 -5.909 -18.374 1.00 18.49 100 LEU A C 1
ATOM 543 O O . LEU A 1 76 ? 28.903 -7.095 -18.715 1.00 18.67 100 LEU A O 1
ATOM 548 N N . LYS A 1 77 ? 28.056 -5.006 -18.893 1.00 20.07 101 LYS A N 1
ATOM 549 C CA . LYS A 1 77 ? 27.208 -5.276 -20.053 1.00 21.69 101 LYS A CA 1
ATOM 550 C C . LYS A 1 77 ? 28.024 -5.142 -21.338 1.00 22.56 101 LYS A C 1
ATOM 551 O O . LYS A 1 77 ? 29.229 -4.873 -21.294 1.00 22.79 101 LYS A O 1
ATOM 557 N N . SER A 1 78 ? 27.352 -5.320 -22.476 1.00 23.79 102 SER A N 1
ATOM 558 C CA . SER A 1 78 ? 27.971 -5.196 -23.799 1.00 24.67 102 SER A CA 1
ATOM 559 C C . SER A 1 78 ? 28.539 -3.802 -24.066 1.00 24.99 102 SER A C 1
ATOM 560 O O . SER A 1 78 ? 29.623 -3.671 -24.640 1.00 25.51 102 SER A O 1
ATOM 563 N N . ASP A 1 79 ? 27.814 -2.770 -23.637 1.00 25.21 103 ASP A N 1
ATOM 564 C CA . ASP A 1 79 ? 28.241 -1.380 -23.839 1.00 25.17 103 ASP A CA 1
ATOM 565 C C . ASP A 1 79 ? 29.342 -0.929 -22.872 1.00 24.69 103 ASP A C 1
ATOM 566 O O . ASP A 1 79 ? 29.790 0.221 -22.923 1.00 25.02 103 ASP A O 1
ATOM 571 N N . GLY A 1 80 ? 29.768 -1.838 -21.996 1.00 23.93 104 GLY A N 1
ATOM 572 C CA . GLY A 1 80 ? 30.850 -1.571 -21.055 1.00 22.78 104 GLY A CA 1
ATOM 573 C C . GLY A 1 80 ? 30.403 -0.975 -19.733 1.00 21.90 104 GLY A C 1
ATOM 574 O O . GLY A 1 80 ? 31.232 -0.695 -18.866 1.00 21.97 104 GLY A O 1
ATOM 575 N N . SER A 1 81 ? 29.095 -0.777 -19.578 1.00 20.86 105 SER A N 1
ATOM 576 C CA . SER A 1 81 ? 28.550 -0.242 -18.335 1.00 19.93 105 SER A CA 1
ATOM 577 C C . SER A 1 81 ? 28.201 -1.371 -17.369 1.00 18.76 105 SER A C 1
ATOM 578 O O . SER A 1 81 ? 27.942 -2.502 -17.787 1.00 18.75 105 SER A O 1
ATOM 581 N N . LYS A 1 82 ? 28.200 -1.048 -16.080 1.00 17.53 106 LYS A N 1
ATOM 582 C CA . LYS A 1 82 ? 27.891 -2.009 -15.028 1.00 16.28 106 LYS A CA 1
ATOM 583 C C . LYS A 1 82 ? 26.388 -2.266 -14.951 1.00 15.17 106 LYS A C 1
ATOM 584 O O . LYS A 1 82 ? 25.581 -1.374 -15.219 1.00 14.98 106 LYS A O 1
ATOM 590 N N . TRP A 1 83 ? 26.021 -3.488 -14.575 1.00 13.69 107 TRP A N 1
ATOM 591 C CA . TRP A 1 83 ? 24.622 -3.829 -14.331 1.00 12.55 107 TRP A CA 1
ATOM 592 C C . TRP A 1 83 ? 24.040 -3.029 -13.165 1.00 11.64 107 TRP A C 1
ATOM 593 O O . TRP A 1 83 ? 22.892 -2.577 -13.217 1.00 11.32 107 TRP A O 1
ATOM 604 N N . GLY A 1 84 ? 24.842 -2.846 -12.119 1.00 10.40 108 GLY A N 1
ATOM 605 C CA . GLY A 1 84 ? 24.388 -2.182 -10.904 1.00 9.31 108 GLY A CA 1
ATOM 606 C C . GLY A 1 84 ? 23.614 -3.147 -10.027 1.00 8.78 108 GLY A C 1
ATOM 607 O O . GLY A 1 84 ? 23.305 -4.257 -10.448 1.00 8.52 108 GLY A O 1
ATOM 608 N N . THR A 1 85 ? 23.302 -2.720 -8.807 1.00 8.23 109 THR A N 1
ATOM 609 C CA . THR A 1 85 ? 22.644 -3.594 -7.827 1.00 7.97 109 THR A CA 1
ATOM 610 C C . THR A 1 85 ? 21.256 -4.042 -8.292 1.00 8.08 109 THR A C 1
ATOM 611 O O . THR A 1 85 ? 20.992 -5.243 -8.385 1.00 7.41 109 THR A O 1
ATOM 615 N N . ALA A 1 86 ? 20.383 -3.082 -8.601 1.00 8.39 110 ALA A N 1
ATOM 616 C CA . ALA A 1 86 ? 19.062 -3.414 -9.134 1.00 8.78 110 ALA A CA 1
ATOM 617 C C . ALA A 1 86 ? 19.182 -4.300 -10.381 1.00 8.98 110 ALA A C 1
ATOM 618 O O . ALA A 1 86 ? 18.519 -5.341 -10.484 1.00 9.63 110 ALA A O 1
ATOM 620 N N . GLY A 1 87 ? 20.068 -3.911 -11.297 1.00 8.38 111 GLY A N 1
ATOM 621 C CA . GLY A 1 87 ? 20.265 -4.630 -12.552 1.00 8.29 111 GLY A CA 1
ATOM 622 C C . GLY A 1 87 ? 20.866 -6.022 -12.450 1.00 7.79 111 GLY A C 1
ATOM 623 O O . GLY A 1 87 ? 20.868 -6.765 -13.431 1.00 8.49 111 GLY A O 1
ATOM 624 N N . SER A 1 88 ? 21.368 -6.382 -11.269 1.00 7.48 112 SER A N 1
ATOM 625 C CA . SER A 1 88 ? 22.053 -7.664 -11.069 1.00 6.93 112 SER A CA 1
ATOM 626 C C . SER A 1 88 ? 21.100 -8.817 -10.752 1.00 7.05 112 SER A C 1
ATOM 627 O O . SER A 1 88 ? 21.521 -9.974 -10.699 1.00 6.99 112 SER A O 1
ATOM 630 N N . SER A 1 89 ? 19.825 -8.498 -10.530 1.00 6.97 113 SER A N 1
ATOM 631 C CA . SER A 1 89 ? 18.890 -9.473 -9.966 1.00 7.38 113 SER A CA 1
ATOM 632 C C . SER A 1 89 ? 18.587 -10.634 -10.904 1.00 6.81 113 SER A C 1
ATOM 633 O O . SER A 1 89 ? 18.372 -10.435 -12.099 1.00 6.80 113 SER A O 1
ATOM 636 N N . THR A 1 90 ? 18.557 -11.844 -10.349 1.00 6.33 114 THR A N 1
ATOM 637 C CA . THR A 1 90 ? 18.164 -13.024 -11.124 1.00 5.91 114 THR A CA 1
ATOM 638 C C . THR A 1 90 ? 16.685 -12.952 -11.496 1.00 6.12 114 THR A C 1
ATOM 639 O O . THR A 1 90 ? 16.319 -13.185 -12.651 1.00 6.06 114 THR A O 1
ATOM 643 N N . ILE A 1 91 ? 15.842 -12.633 -10.516 1.00 5.85 115 ILE A N 1
ATOM 644 C CA . ILE A 1 91 ? 14.417 -12.432 -10.772 1.00 6.11 115 ILE A CA 1
ATOM 645 C C . ILE A 1 91 ? 13.995 -11.049 -10.286 1.00 6.07 115 ILE A C 1
ATOM 646 O O . ILE A 1 91 ? 14.292 -10.661 -9.154 1.00 6.06 115 ILE A O 1
ATOM 651 N N . THR A 1 92 ? 13.321 -10.313 -11.165 1.00 6.11 116 THR A N 1
ATOM 652 C CA . THR A 1 92 ? 12.809 -8.981 -10.858 1.00 6.66 116 THR A CA 1
ATOM 653 C C . THR A 1 92 ? 11.283 -9.028 -10.937 1.00 6.93 116 THR A C 1
ATOM 654 O O . THR A 1 92 ? 10.733 -9.427 -11.963 1.00 6.88 116 THR A O 1
ATOM 658 N N . ILE A 1 93 ? 10.615 -8.649 -9.844 1.00 7.15 117 ILE A N 1
ATOM 659 C CA . ILE A 1 93 ? 9.149 -8.616 -9.798 1.00 7.43 117 ILE A CA 1
ATOM 660 C C . ILE A 1 93 ? 8.672 -7.175 -9.903 1.00 7.97 117 ILE A C 1
ATOM 661 O O . ILE A 1 93 ? 8.847 -6.385 -8.970 1.00 7.93 117 ILE A O 1
ATOM 666 N N . SER A 1 94 ? 8.079 -6.845 -11.048 1.00 9.03 118 SER A N 1
ATOM 667 C CA . SER A 1 94 ? 7.573 -5.501 -11.314 1.00 10.15 118 SER A CA 1
ATOM 668 C C . SER A 1 94 ? 6.090 -5.575 -11.658 1.00 10.51 118 SER A C 1
ATOM 669 O O . SER A 1 94 ? 5.622 -4.921 -12.596 1.00 11.04 118 SER A O 1
ATOM 672 N N . ALA A 1 95 ? 5.367 -6.392 -10.896 1.00 10.59 119 ALA A N 1
ATOM 673 C CA . ALA A 1 95 ? 3.935 -6.591 -11.090 1.00 10.43 119 ALA A CA 1
ATOM 674 C C . ALA A 1 95 ? 3.242 -6.811 -9.750 1.00 10.65 119 ALA A C 1
ATOM 675 O O . ALA A 1 95 ? 3.893 -6.983 -8.712 1.00 10.95 119 ALA A O 1
ATOM 677 N N . LYS A 1 96 ? 1.914 -6.791 -9.782 1.00 10.04 120 LYS A N 1
ATOM 678 C CA . LYS A 1 96 ? 1.107 -7.020 -8.594 1.00 9.82 120 LYS A CA 1
ATOM 679 C C . LYS A 1 96 ? 0.654 -8.471 -8.515 1.00 8.81 120 LYS A C 1
ATOM 680 O O . LYS A 1 96 ? 0.561 -9.157 -9.535 1.00 8.55 120 LYS A O 1
ATOM 686 N N . ASP A 1 97 ? 0.396 -8.933 -7.294 1.00 8.05 121 ASP A N 1
ATOM 687 C CA . ASP A 1 97 ? -0.196 -10.255 -7.053 1.00 7.58 121 ASP A CA 1
ATOM 688 C C . ASP A 1 97 ? 0.593 -11.411 -7.658 1.00 7.52 121 ASP A C 1
ATOM 689 O O . ASP A 1 97 ? 0.019 -12.363 -8.198 1.00 7.44 121 ASP A O 1
ATOM 694 N N . PHE A 1 98 ? 1.916 -11.311 -7.559 1.00 6.99 122 PHE A N 1
ATOM 695 C CA . PHE A 1 98 ? 2.807 -12.399 -7.933 1.00 6.94 122 PHE A CA 1
ATOM 696 C C . PHE A 1 98 ? 2.924 -13.389 -6.785 1.00 6.62 122 PHE A C 1
ATOM 697 O O . PHE A 1 98 ? 2.916 -12.998 -5.617 1.00 6.98 122 PHE A O 1
ATOM 705 N N . SER A 1 99 ? 3.033 -14.672 -7.109 1.00 6.60 123 SER A N 1
ATOM 706 C CA . SER A 1 99 ? 3.468 -15.641 -6.103 1.00 6.72 123 SER A CA 1
ATOM 707 C C . SER A 1 99 ? 4.459 -16.627 -6.682 1.00 6.67 123 SER A C 1
ATOM 708 O O . SER A 1 99 ? 4.409 -16.946 -7.869 1.00 6.33 123 SER A O 1
ATOM 711 N N . ALA A 1 100 ? 5.383 -17.070 -5.833 1.00 6.79 124 ALA A N 1
ATOM 712 C CA . ALA A 1 100 ? 6.237 -18.209 -6.145 1.00 7.09 124 ALA A CA 1
ATOM 713 C C . ALA A 1 100 ? 6.176 -19.199 -4.993 1.00 7.41 124 ALA A C 1
ATOM 714 O O . ALA A 1 100 ? 6.198 -18.803 -3.823 1.00 7.12 124 ALA A O 1
ATOM 716 N N . GLN A 1 101 ? 6.108 -20.486 -5.331 1.00 7.76 125 GLN A N 1
ATOM 717 C CA . GLN A 1 101 ? 6.035 -21.543 -4.335 1.00 8.67 125 GLN A CA 1
ATOM 718 C C . GLN A 1 101 ? 6.978 -22.680 -4.701 1.00 8.30 125 GLN A C 1
ATOM 719 O O . GLN A 1 101 ? 7.108 -23.021 -5.879 1.00 8.10 125 GLN A O 1
ATOM 725 N N . SER A 1 102 ? 7.633 -23.237 -3.682 1.00 8.49 126 SER A N 1
ATOM 726 C CA . SER A 1 102 ? 8.413 -24.477 -3.783 1.00 8.55 126 SER A CA 1
ATOM 727 C C . SER A 1 102 ? 9.485 -24.412 -4.868 1.00 8.27 126 SER A C 1
ATOM 728 O O . SER A 1 102 ? 9.534 -25.241 -5.781 1.00 8.01 126 SER A O 1
ATOM 731 N N . LEU A 1 103 ? 10.343 -23.405 -4.767 1.00 7.76 127 LEU A N 1
ATOM 732 C CA . LEU A 1 103 ? 11.459 -23.269 -5.692 1.00 7.66 127 LEU A CA 1
ATOM 733 C C . LEU A 1 103 ? 12.610 -22.489 -5.075 1.00 6.72 127 LEU A C 1
ATOM 734 O O . LEU A 1 103 ? 12.442 -21.775 -4.085 1.00 6.46 127 LEU A O 1
ATOM 739 N N . THR A 1 104 ? 13.783 -22.658 -5.670 1.00 6.02 128 THR A N 1
ATOM 740 C CA . THR A 1 104 ? 14.984 -21.961 -5.234 1.00 5.81 128 THR A CA 1
ATOM 741 C C . THR A 1 104 ? 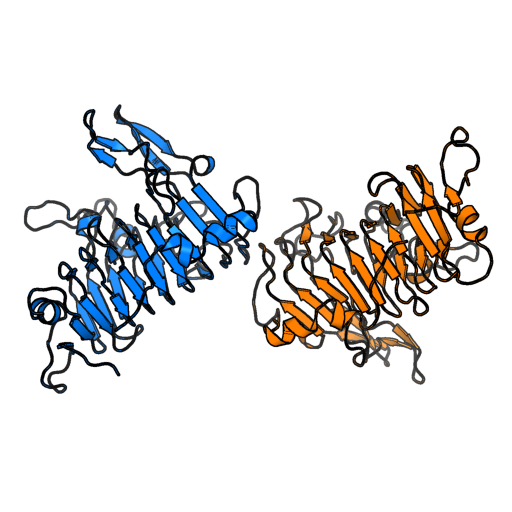15.350 -20.918 -6.283 1.00 5.52 128 THR A C 1
ATOM 742 O O . THR A 1 104 ? 15.303 -21.204 -7.484 1.00 5.54 128 THR A O 1
ATOM 746 N N . ILE A 1 105 ? 15.695 -19.714 -5.821 1.00 5.01 129 ILE A N 1
ATOM 747 C CA . ILE A 1 105 ? 16.171 -18.635 -6.686 1.00 5.07 129 ILE A CA 1
ATOM 748 C C . ILE A 1 105 ? 17.575 -18.240 -6.229 1.00 5.08 129 ILE A C 1
ATOM 749 O O . ILE A 1 105 ? 17.779 -17.899 -5.064 1.00 4.73 129 ILE A O 1
ATOM 754 N N . ARG A 1 106 ? 18.542 -18.302 -7.143 1.00 4.69 130 ARG A N 1
ATOM 755 C CA . ARG A 1 106 ? 19.936 -18.037 -6.790 1.00 5.19 130 ARG A CA 1
ATOM 756 C C . ARG A 1 106 ? 20.551 -16.929 -7.629 1.00 4.91 130 ARG A C 1
ATOM 757 O O . ARG A 1 106 ? 20.273 -16.817 -8.823 1.00 4.47 130 ARG A O 1
ATOM 765 N N . ASN A 1 107 ? 21.407 -16.125 -6.998 1.00 4.69 131 ASN A N 1
ATOM 766 C CA . ASN A 1 107 ? 22.439 -15.434 -7.750 1.00 5.17 131 ASN A CA 1
ATOM 767 C C . ASN A 1 107 ? 23.740 -16.197 -7.535 1.00 5.65 131 ASN A C 1
ATOM 768 O O . ASN A 1 107 ? 24.215 -16.327 -6.401 1.00 5.38 131 ASN A O 1
ATOM 773 N N . ASP A 1 108 ? 24.283 -16.721 -8.630 1.00 6.04 132 ASP A N 1
ATOM 774 C CA . ASP A 1 108 ? 25.436 -17.618 -8.568 1.00 7.18 132 ASP A CA 1
ATOM 775 C C . ASP A 1 108 ? 26.778 -16.892 -8.684 1.00 7.38 132 ASP A C 1
ATOM 776 O O . ASP A 1 108 ? 27.823 -17.533 -8.861 1.00 7.91 132 ASP A O 1
ATOM 781 N N . PHE A 1 109 ? 26.761 -15.564 -8.578 1.00 7.32 133 PHE A N 1
ATOM 782 C CA . PHE A 1 109 ? 28.017 -14.821 -8.493 1.00 7.42 133 PHE A CA 1
ATOM 783 C C . PHE A 1 109 ? 28.860 -15.407 -7.369 1.00 7.46 133 PHE A C 1
ATOM 784 O O . PHE A 1 109 ? 28.424 -15.488 -6.214 1.00 7.65 133 PHE A O 1
ATOM 792 N N . ASP A 1 110 ? 30.064 -15.842 -7.726 1.00 7.88 134 ASP A N 1
ATOM 793 C CA . ASP A 1 110 ? 30.925 -16.543 -6.787 1.00 8.31 134 ASP A CA 1
ATOM 794 C C . ASP A 1 110 ? 31.716 -15.518 -5.992 1.00 7.99 134 ASP A C 1
ATOM 795 O O . ASP A 1 110 ? 32.881 -15.245 -6.286 1.00 8.02 134 ASP A O 1
ATOM 800 N N . PHE A 1 111 ? 31.062 -14.941 -4.987 1.00 7.54 135 PHE A N 1
ATOM 801 C CA . PHE A 1 111 ? 31.693 -13.933 -4.144 1.00 7.47 135 PHE A CA 1
ATOM 802 C C . PHE A 1 111 ? 33.028 -14.402 -3.534 1.00 7.59 135 PHE A C 1
ATOM 803 O O . PHE A 1 111 ? 34.027 -13.689 -3.647 1.00 7.44 135 PHE A O 1
ATOM 811 N N . PRO A 1 112 ? 33.062 -15.599 -2.905 1.00 7.63 136 PRO A N 1
ATOM 812 C CA . PRO A 1 112 ? 34.346 -16.020 -2.317 1.00 7.81 136 PRO A CA 1
ATOM 813 C C . PRO A 1 112 ? 35.483 -16.159 -3.344 1.00 8.04 136 PRO A C 1
ATOM 814 O O . PRO A 1 112 ? 36.614 -15.766 -3.057 1.00 8.38 136 PRO A O 1
ATOM 818 N N . ALA A 1 113 ? 35.183 -16.689 -4.528 1.00 8.15 137 ALA A N 1
ATOM 819 C CA . ALA A 1 113 ? 36.203 -16.811 -5.575 1.00 8.43 137 ALA A CA 1
ATOM 820 C C . ALA A 1 113 ? 36.665 -15.429 -6.016 1.00 8.79 137 ALA A C 1
ATOM 821 O O . ALA A 1 113 ? 37.855 -15.208 -6.237 1.00 9.10 137 ALA A O 1
ATOM 823 N N . ASN A 1 114 ? 35.722 -14.493 -6.119 1.00 8.43 138 ASN A N 1
ATOM 824 C CA . ASN A 1 114 ? 36.046 -13.118 -6.472 1.00 8.60 138 ASN A CA 1
ATOM 825 C C . ASN A 1 114 ? 37.021 -12.500 -5.472 1.00 8.60 138 ASN A C 1
ATOM 826 O O . ASN A 1 114 ? 38.019 -11.900 -5.867 1.00 8.60 138 ASN A O 1
ATOM 831 N N . GLN A 1 115 ? 36.724 -12.655 -4.181 1.00 8.53 139 GLN A N 1
ATOM 832 C CA . GLN A 1 115 ? 37.563 -12.080 -3.120 1.00 9.01 139 GLN A CA 1
ATOM 833 C C . GLN A 1 115 ? 38.953 -12.697 -3.059 1.00 9.36 139 GLN A C 1
ATOM 834 O O . GLN A 1 115 ? 39.910 -12.025 -2.656 1.00 9.64 139 GLN A O 1
ATOM 840 N N . ALA A 1 116 ? 39.053 -13.964 -3.458 1.00 9.08 140 ALA A N 1
ATOM 841 C CA . ALA A 1 116 ? 40.322 -14.697 -3.476 1.00 9.19 140 ALA A CA 1
ATOM 842 C C . ALA A 1 116 ? 41.242 -14.274 -4.626 1.00 9.27 140 ALA A C 1
ATOM 843 O O . ALA A 1 116 ? 42.441 -14.587 -4.615 1.00 9.47 140 ALA A O 1
ATOM 845 N N . LYS A 1 117 ? 40.686 -13.578 -5.615 1.00 9.08 141 LYS A N 1
ATOM 846 C CA . LYS A 1 117 ? 41.483 -13.104 -6.751 1.00 9.01 141 LYS A CA 1
ATOM 847 C C . LYS A 1 117 ? 42.521 -12.096 -6.284 1.00 8.87 141 LYS A C 1
ATOM 848 O O . LYS A 1 117 ? 42.311 -11.375 -5.303 1.00 8.58 141 LYS A O 1
ATOM 854 N N . SER A 1 118 ? 43.646 -12.053 -6.993 1.00 9.10 142 SER A N 1
ATOM 855 C CA . SER A 1 118 ? 44.696 -11.088 -6.700 1.00 9.40 142 SER A CA 1
ATOM 856 C C . SER A 1 118 ? 44.172 -9.680 -6.946 1.00 9.73 142 SER A C 1
ATOM 857 O O . SER A 1 118 ? 43.351 -9.464 -7.841 1.00 9.35 142 SER A O 1
ATOM 860 N N . ASP A 1 119 ? 44.639 -8.726 -6.149 1.00 10.32 143 ASP A N 1
ATOM 861 C CA . ASP A 1 119 ? 44.168 -7.348 -6.249 1.00 11.29 143 ASP A CA 1
ATOM 862 C C . ASP A 1 119 ? 44.414 -6.714 -7.626 1.00 11.28 143 ASP A C 1
ATOM 863 O O . ASP A 1 119 ? 43.668 -5.829 -8.046 1.00 11.73 143 ASP A O 1
ATOM 868 N N . SER A 1 120 ? 45.450 -7.171 -8.325 1.00 11.26 144 SER A N 1
ATOM 869 C CA . SER A 1 120 ? 45.769 -6.643 -9.654 1.00 11.35 144 SER A CA 1
ATOM 870 C C . SER A 1 120 ? 44.985 -7.316 -10.787 1.00 11.39 144 SER A C 1
ATOM 871 O O . SER A 1 120 ? 45.064 -6.875 -11.940 1.00 11.63 144 SER A O 1
ATOM 874 N N . ASP A 1 121 ? 44.235 -8.370 -10.457 1.00 11.46 145 ASP A N 1
ATOM 875 C CA . ASP A 1 121 ? 43.413 -9.104 -11.426 1.00 11.69 145 ASP A CA 1
ATOM 876 C C . ASP A 1 121 ? 42.280 -8.197 -11.907 1.00 11.89 145 ASP A C 1
ATOM 877 O O . ASP A 1 121 ? 41.408 -7.815 -11.125 1.00 11.75 145 ASP A O 1
ATOM 882 N N . SER A 1 122 ? 42.307 -7.848 -13.194 1.00 12.64 146 SER A N 1
ATOM 883 C CA . SER A 1 122 ? 41.336 -6.907 -13.759 1.00 13.17 146 SER A CA 1
ATOM 884 C C . SER A 1 122 ? 39.906 -7.452 -13.755 1.00 13.21 146 SER A C 1
ATOM 885 O O . SER A 1 122 ? 38.952 -6.682 -13.900 1.00 13.94 146 SER A O 1
ATOM 888 N N . SER A 1 123 ? 39.774 -8.768 -13.591 1.00 13.11 147 SER A N 1
ATOM 889 C CA . SER A 1 123 ? 38.472 -9.437 -13.521 1.00 13.05 147 SER A CA 1
ATOM 890 C C . SER A 1 123 ? 37.881 -9.437 -12.107 1.00 13.11 147 SER A C 1
ATOM 891 O O . SER A 1 123 ? 36.730 -9.840 -11.915 1.00 13.48 147 SER A O 1
ATOM 894 N N . LYS A 1 124 ? 38.666 -8.989 -11.128 1.00 12.84 148 LYS A N 1
ATOM 895 C CA . LYS A 1 124 ? 38.194 -8.898 -9.744 1.00 12.79 148 LYS A CA 1
ATOM 896 C C . LYS A 1 124 ? 37.221 -7.730 -9.596 1.00 13.11 148 LYS A C 1
ATOM 897 O O . LYS A 1 124 ? 37.567 -6.577 -9.852 1.00 13.51 148 LYS A O 1
ATOM 903 N N . ILE A 1 125 ? 35.999 -8.050 -9.183 1.00 13.35 149 ILE A N 1
ATOM 904 C CA . ILE A 1 125 ? 34.911 -7.077 -9.093 1.00 13.60 149 ILE A CA 1
ATOM 905 C C . ILE A 1 125 ? 34.890 -6.405 -7.719 1.00 13.26 149 ILE A C 1
ATOM 906 O O . ILE A 1 125 ? 35.016 -7.079 -6.693 1.00 13.03 149 ILE A O 1
ATOM 911 N N . LYS A 1 126 ? 34.748 -5.078 -7.712 1.00 12.96 150 LYS A N 1
ATOM 912 C CA . LYS A 1 126 ? 34.604 -4.308 -6.472 1.00 13.03 150 LYS A CA 1
ATOM 913 C C . LYS A 1 126 ? 33.144 -4.193 -6.031 1.00 12.17 150 LYS A C 1
ATOM 914 O O . LYS A 1 126 ? 32.849 -4.250 -4.836 1.00 12.37 150 LYS A O 1
ATOM 920 N N . ASP A 1 127 ? 32.244 -4.019 -6.999 1.00 11.26 151 ASP A N 1
ATOM 921 C CA . ASP A 1 127 ? 30.815 -3.889 -6.721 1.00 10.34 151 ASP A CA 1
ATOM 922 C C . ASP A 1 127 ? 30.197 -5.278 -6.644 1.00 9.35 151 ASP A C 1
ATOM 923 O O . ASP A 1 127 ? 29.664 -5.806 -7.627 1.00 8.90 151 ASP A O 1
ATOM 928 N N . THR A 1 128 ? 30.268 -5.848 -5.444 1.00 8.29 152 THR A N 1
ATOM 929 C CA . THR A 1 128 ? 30.017 -7.266 -5.221 1.00 7.61 152 THR A CA 1
ATOM 930 C C . THR A 1 128 ? 28.574 -7.634 -4.865 1.00 7.39 152 THR A C 1
ATOM 931 O O . THR A 1 128 ? 28.272 -8.810 -4.646 1.00 7.14 152 THR A O 1
ATOM 935 N N . GLN A 1 129 ? 27.678 -6.649 -4.828 1.00 7.18 153 GLN A N 1
ATOM 936 C CA . GLN A 1 129 ? 26.262 -6.975 -4.646 1.00 7.15 153 GLN A CA 1
ATOM 937 C C . GLN A 1 129 ? 25.808 -7.850 -5.805 1.00 6.18 153 GLN A C 1
ATOM 938 O O . GLN A 1 129 ? 26.186 -7.621 -6.949 1.00 5.87 153 GLN A O 1
ATOM 944 N N . ALA A 1 130 ? 25.036 -8.887 -5.492 1.00 5.60 154 ALA A N 1
ATOM 945 C CA . ALA A 1 130 ? 24.538 -9.789 -6.515 1.00 5.14 154 ALA A CA 1
ATOM 946 C C . ALA A 1 130 ? 23.185 -10.318 -6.057 1.00 4.86 154 ALA A C 1
ATOM 947 O O . ALA A 1 130 ? 23.095 -11.292 -5.311 1.00 4.65 154 ALA A O 1
ATOM 949 N N . VAL A 1 131 ? 22.141 -9.634 -6.506 1.00 4.37 155 VAL A N 1
ATOM 950 C CA . VAL A 1 131 ? 20.775 -9.860 -6.030 1.00 4.20 155 VAL A CA 1
ATOM 951 C C . VAL A 1 131 ? 20.144 -11.125 -6.617 1.00 3.90 155 VAL A C 1
ATOM 952 O O . VAL A 1 131 ? 20.218 -11.362 -7.821 1.00 4.12 155 VAL A O 1
ATOM 956 N N . ALA A 1 132 ? 19.521 -11.931 -5.753 1.00 3.43 156 ALA A N 1
ATOM 957 C CA . ALA A 1 132 ? 18.772 -13.106 -6.198 1.00 3.42 156 ALA A CA 1
ATOM 958 C C . ALA A 1 132 ? 17.354 -12.717 -6.612 1.00 3.79 156 ALA A C 1
ATOM 959 O O . ALA A 1 132 ? 16.889 -13.088 -7.693 1.00 3.88 156 ALA A O 1
ATOM 961 N N . LEU A 1 133 ? 16.678 -11.966 -5.741 1.00 3.46 157 LEU A N 1
ATOM 962 C CA . LEU A 1 133 ? 15.291 -11.575 -5.962 1.00 4.15 157 LEU A CA 1
ATOM 963 C C . LEU A 1 133 ? 15.095 -10.106 -5.638 1.00 4.25 157 LEU A C 1
ATOM 964 O O . LEU A 1 133 ? 15.539 -9.629 -4.590 1.00 3.91 157 LEU A O 1
ATOM 969 N N . TYR A 1 134 ? 14.421 -9.402 -6.545 1.00 4.93 158 TYR A N 1
ATOM 970 C CA . TYR A 1 134 ? 14.175 -7.972 -6.410 1.00 5.65 158 TYR A CA 1
ATOM 971 C C . TYR A 1 134 ? 12.690 -7.731 -6.615 1.00 6.23 158 TYR A C 1
ATOM 972 O O . TYR A 1 134 ? 12.146 -8.081 -7.658 1.00 5.97 158 TYR A O 1
ATOM 981 N N . VAL A 1 135 ? 12.035 -7.179 -5.595 1.00 7.06 159 VAL A N 1
ATOM 982 C CA . VAL A 1 135 ? 10.656 -6.709 -5.731 1.00 7.88 159 VAL A CA 1
ATOM 983 C C . VAL A 1 135 ? 10.755 -5.194 -5.871 1.00 8.57 159 VAL A C 1
ATOM 984 O O . VAL A 1 135 ? 11.261 -4.525 -4.974 1.00 8.44 159 VAL A O 1
ATOM 988 N N . THR A 1 136 ? 10.295 -4.662 -7.003 1.00 9.45 160 THR A N 1
ATOM 989 C CA . THR A 1 136 ? 10.518 -3.251 -7.343 1.00 10.78 160 THR A CA 1
ATOM 990 C C . THR A 1 136 ? 9.463 -2.319 -6.752 1.00 11.98 160 THR A C 1
ATOM 991 O O . THR A 1 136 ? 8.549 -2.774 -6.073 1.00 12.00 160 THR A O 1
ATOM 995 N N . LYS A 1 137 ? 9.600 -1.021 -7.025 1.00 13.66 161 LYS A N 1
ATOM 996 C CA . LYS A 1 137 ? 8.627 -0.015 -6.573 1.00 15.46 161 LYS A CA 1
ATOM 997 C C . LYS A 1 137 ? 7.229 -0.280 -7.125 1.00 16.06 161 LYS A C 1
ATOM 998 O O . LYS A 1 137 ? 6.237 0.190 -6.557 1.00 16.90 161 LYS A O 1
ATOM 1004 N N . SER A 1 138 ? 7.163 -1.027 -8.230 1.00 16.38 162 SER A N 1
ATOM 1005 C CA . SER A 1 138 ? 5.904 -1.376 -8.890 1.00 16.95 162 SER A CA 1
ATOM 1006 C C . SER A 1 138 ? 5.273 -2.629 -8.299 1.00 16.50 162 SER A C 1
ATOM 1007 O O . SER A 1 138 ? 4.080 -2.878 -8.483 1.00 17.34 162 SER A O 1
ATOM 1010 N N . GLY A 1 139 ? 6.083 -3.417 -7.598 1.00 15.84 163 GLY A N 1
ATOM 1011 C CA . GLY A 1 139 ? 5.620 -4.643 -6.973 1.00 14.54 163 GLY A CA 1
ATOM 1012 C C . GLY A 1 139 ? 4.802 -4.356 -5.731 1.00 13.80 163 GLY A C 1
ATOM 1013 O O . GLY A 1 139 ? 5.172 -3.519 -4.896 1.00 13.91 163 GLY A O 1
ATOM 1014 N N . ASP A 1 140 ? 3.667 -5.035 -5.632 1.00 12.48 164 ASP A N 1
ATOM 1015 C CA . ASP A 1 140 ? 2.870 -5.038 -4.417 1.00 11.00 164 ASP A CA 1
ATOM 1016 C C . ASP A 1 140 ? 2.162 -6.376 -4.342 1.00 9.98 164 ASP A C 1
ATOM 1017 O O . ASP A 1 140 ? 1.801 -6.952 -5.372 1.00 9.78 164 ASP A O 1
ATOM 1022 N N . ARG A 1 141 ? 1.982 -6.863 -3.118 1.00 9.06 165 ARG A N 1
ATOM 1023 C CA . ARG A 1 141 ? 1.298 -8.128 -2.862 1.00 8.44 165 ARG A CA 1
ATOM 1024 C C . ARG A 1 141 ? 2.028 -9.303 -3.521 1.00 8.02 165 ARG A C 1
ATOM 1025 O O . ARG A 1 141 ? 1.437 -10.076 -4.276 1.00 7.81 165 ARG A O 1
ATOM 1033 N N . ALA A 1 142 ? 3.324 -9.421 -3.220 1.00 7.06 166 ALA A N 1
ATOM 1034 C CA . ALA A 1 142 ? 4.1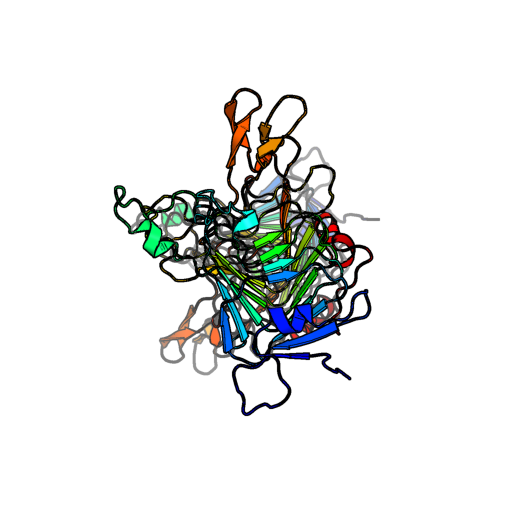48 -10.518 -3.719 1.00 6.68 166 ALA A CA 1
ATOM 1035 C C . ALA A 1 142 ? 4.328 -11.548 -2.613 1.00 6.43 166 ALA A C 1
ATOM 1036 O O . ALA A 1 142 ? 4.770 -11.210 -1.520 1.00 6.38 166 ALA A O 1
ATOM 1038 N N . TYR A 1 143 ? 3.997 -12.800 -2.914 1.00 6.31 167 TYR A N 1
ATOM 1039 C CA . TYR A 1 143 ? 3.956 -13.872 -1.915 1.00 6.39 167 TYR A CA 1
ATOM 1040 C C . TYR A 1 143 ? 4.934 -14.983 -2.279 1.00 6.14 167 TYR A C 1
ATOM 1041 O O . TYR A 1 143 ? 4.898 -15.515 -3.390 1.00 5.84 167 TYR A O 1
ATOM 1050 N N . PHE A 1 144 ? 5.807 -15.323 -1.335 1.00 6.05 168 PHE A N 1
ATOM 1051 C CA . PHE A 1 144 ? 6.799 -16.370 -1.547 1.00 6.24 168 PHE A CA 1
ATOM 1052 C C . PHE A 1 144 ? 6.655 -17.416 -0.459 1.00 6.39 168 PHE A C 1
ATOM 1053 O O . PHE A 1 144 ? 6.894 -17.131 0.708 1.00 6.89 168 PHE A O 1
ATOM 1061 N N . LYS A 1 145 ? 6.241 -18.621 -0.842 1.00 6.89 169 LYS A N 1
ATOM 1062 C CA . LYS A 1 145 ? 6.031 -19.696 0.123 1.00 7.24 169 LYS A CA 1
ATOM 1063 C C . LYS A 1 145 ? 6.922 -20.883 -0.201 1.00 7.09 169 LYS A C 1
ATOM 1064 O O . LYS A 1 145 ? 6.941 -21.345 -1.340 1.00 7.04 169 LYS A O 1
ATOM 1070 N N . ASP A 1 146 ? 7.640 -21.380 0.807 1.00 7.18 170 ASP A N 1
ATOM 1071 C CA . ASP A 1 146 ? 8.554 -22.514 0.629 1.00 7.30 170 ASP A CA 1
ATOM 1072 C C . ASP A 1 146 ? 9.540 -22.200 -0.502 1.00 7.00 170 ASP A C 1
ATOM 1073 O O . ASP A 1 146 ? 9.719 -22.972 -1.450 1.00 6.88 170 ASP A O 1
ATOM 1078 N N . VAL A 1 147 ? 10.159 -21.029 -0.401 1.00 6.37 171 VAL A N 1
ATOM 1079 C CA . VAL A 1 147 ? 11.133 -20.576 -1.388 1.00 6.18 171 VAL A CA 1
ATOM 1080 C C . VAL A 1 147 ? 12.488 -20.472 -0.695 1.00 5.73 171 VAL A C 1
ATOM 1081 O O . VAL A 1 147 ? 12.558 -20.180 0.497 1.00 6.29 171 VAL A O 1
ATOM 1085 N N . SER A 1 148 ? 13.551 -20.761 -1.439 1.00 5.28 172 SER A N 1
ATOM 1086 C CA . SER A 1 148 ? 14.912 -20.566 -0.961 1.00 5.00 172 SER A CA 1
ATOM 1087 C C . SER A 1 148 ? 15.567 -19.508 -1.823 1.00 4.95 172 SER A C 1
ATOM 1088 O O . SER A 1 148 ? 15.543 -19.616 -3.045 1.00 4.54 172 SER A O 1
ATOM 1091 N N . LEU A 1 149 ? 16.139 -18.492 -1.177 1.00 4.76 173 LEU A N 1
ATOM 1092 C CA . LEU A 1 149 ? 16.841 -17.409 -1.866 1.00 4.37 173 LEU A CA 1
ATOM 1093 C C . LEU A 1 149 ? 18.314 -17.469 -1.505 1.00 4.34 173 LEU A C 1
ATOM 1094 O O . LEU A 1 149 ? 18.667 -17.439 -0.321 1.00 4.25 173 LEU A O 1
ATOM 1099 N N . VAL A 1 150 ? 19.160 -17.561 -2.530 1.00 4.37 174 VAL A N 1
ATOM 1100 C CA . VAL A 1 150 ? 20.595 -17.801 -2.337 1.00 4.43 174 VAL A CA 1
ATOM 1101 C C . VAL A 1 150 ? 21.452 -16.667 -2.872 1.00 4.43 174 VAL A C 1
ATOM 1102 O O . VAL A 1 150 ? 21.320 -16.271 -4.031 1.00 4.47 174 VAL A O 1
ATOM 1106 N N . GLY A 1 151 ? 22.352 -16.169 -2.026 1.00 4.49 175 GLY A N 1
ATOM 1107 C CA . GLY A 1 151 ? 23.341 -15.192 -2.465 1.00 4.02 175 GLY A CA 1
ATOM 1108 C C . GLY A 1 151 ? 24.360 -14.935 -1.381 1.00 4.10 175 GLY A C 1
ATOM 1109 O O . GLY A 1 151 ? 24.410 -15.648 -0.368 1.00 3.67 175 GLY A O 1
ATOM 1110 N N . TYR A 1 152 ? 25.184 -13.921 -1.607 1.00 3.88 176 TYR A N 1
ATOM 1111 C CA . TYR A 1 152 ? 26.114 -13.442 -0.598 1.00 3.92 176 TYR A CA 1
ATOM 1112 C C . TYR A 1 152 ? 25.728 -12.004 -0.239 1.00 4.19 176 TYR A C 1
ATOM 1113 O O . TYR A 1 152 ? 24.872 -11.791 0.621 1.00 4.25 176 TYR A O 1
ATOM 1122 N N . GLN A 1 153 ? 26.327 -11.019 -0.902 1.00 4.03 177 GLN A N 1
ATOM 1123 C CA . GLN A 1 153 ? 25.956 -9.633 -0.641 1.00 4.12 177 GLN A CA 1
ATOM 1124 C C . GLN A 1 153 ? 24.651 -9.277 -1.363 1.00 3.79 177 GLN A C 1
ATOM 1125 O O . GLN A 1 153 ? 24.511 -9.538 -2.562 1.00 4.16 177 GLN A O 1
ATOM 1131 N N . ALA A 1 154 ? 23.703 -8.699 -0.621 1.00 3.59 178 ALA A N 1
ATOM 1132 C CA . ALA A 1 154 ? 22.479 -8.122 -1.215 1.00 3.65 178 ALA A CA 1
ATOM 1133 C C . ALA A 1 154 ? 21.541 -9.149 -1.877 1.00 3.57 178 ALA A C 1
ATOM 1134 O O . ALA A 1 154 ? 20.929 -8.885 -2.920 1.00 3.66 178 ALA A O 1
ATOM 1136 N N . THR A 1 155 ? 21.391 -10.305 -1.235 1.00 3.65 179 THR A N 1
ATOM 1137 C CA . THR A 1 155 ? 20.554 -11.394 -1.765 1.00 3.50 179 THR A CA 1
ATOM 1138 C C . THR A 1 155 ? 19.118 -10.992 -2.136 1.00 3.80 179 THR A C 1
ATOM 1139 O O . THR A 1 155 ? 18.650 -11.304 -3.235 1.00 3.43 179 THR A O 1
ATOM 1143 N N . LEU A 1 156 ? 18.432 -10.331 -1.203 1.00 3.66 180 LEU A N 1
ATOM 1144 C CA . LEU A 1 156 ? 17.022 -9.980 -1.357 1.00 3.58 180 LEU A CA 1
ATOM 1145 C C . LEU A 1 156 ? 16.793 -8.476 -1.266 1.00 4.03 180 LEU A C 1
ATOM 1146 O O . LEU A 1 156 ? 17.038 -7.872 -0.219 1.00 3.96 180 LEU A O 1
ATOM 1151 N N . TYR A 1 157 ? 16.309 -7.906 -2.369 1.00 4.50 181 TYR A N 1
ATOM 1152 C CA . TYR A 1 157 ? 16.045 -6.472 -2.506 1.00 5.47 181 TYR A CA 1
ATOM 1153 C C . TYR A 1 157 ? 14.532 -6.312 -2.482 1.00 5.74 181 TYR A C 1
ATOM 1154 O O . TYR A 1 157 ? 13.857 -6.630 -3.466 1.00 5.88 181 TYR A O 1
ATOM 1163 N N . VAL A 1 158 ? 14.000 -5.847 -1.354 1.00 6.13 182 VAL A N 1
ATOM 1164 C CA . VAL A 1 158 ? 12.561 -5.628 -1.220 1.00 6.67 182 VAL A CA 1
ATOM 1165 C C . VAL A 1 158 ? 12.231 -4.137 -1.208 1.00 7.34 182 VAL A C 1
ATOM 1166 O O . VAL A 1 158 ? 12.481 -3.435 -0.228 1.00 7.33 182 VAL A O 1
ATOM 1170 N N . SER A 1 159 ? 11.686 -3.669 -2.326 1.00 8.53 183 SER A N 1
ATOM 1171 C CA . SER A 1 159 ? 11.267 -2.288 -2.481 1.00 9.69 183 SER A CA 1
ATOM 1172 C C . SER A 1 159 ? 9.754 -2.269 -2.712 1.00 10.21 183 SER A C 1
ATOM 1173 O O . SER A 1 159 ? 9.097 -3.309 -2.639 1.00 10.93 183 SER A O 1
ATOM 1176 N N . GLY A 1 160 ? 9.208 -1.086 -2.959 1.00 10.89 184 GLY A N 1
ATOM 1177 C CA . GLY A 1 160 ? 7.799 -0.939 -3.301 1.00 10.92 184 GLY A CA 1
ATOM 1178 C C . GLY A 1 160 ? 6.847 -1.235 -2.164 1.00 10.45 184 GLY A C 1
ATOM 1179 O O . GLY A 1 160 ? 7.011 -0.733 -1.057 1.00 11.04 184 GLY A O 1
ATOM 1180 N N . GLY A 1 161 ? 5.850 -2.065 -2.449 1.00 9.97 185 GLY A N 1
ATOM 1181 C CA . GLY A 1 161 ? 4.767 -2.323 -1.518 1.00 9.43 185 GLY A CA 1
ATOM 1182 C C . GLY A 1 161 ? 5.031 -3.495 -0.596 1.00 9.18 185 GLY A C 1
ATOM 1183 O O . GLY A 1 161 ? 6.106 -3.602 0.008 1.00 8.94 185 GLY A O 1
ATOM 1184 N N . ARG A 1 162 ? 4.043 -4.377 -0.500 1.00 8.49 186 ARG A N 1
ATOM 1185 C CA . ARG A 1 162 ? 4.061 -5.453 0.478 1.00 8.48 186 ARG A CA 1
ATOM 1186 C C . ARG A 1 162 ? 4.489 -6.775 -0.128 1.00 7.87 186 ARG A C 1
ATOM 1187 O O . ARG A 1 162 ? 4.027 -7.164 -1.197 1.00 7.95 186 ARG A O 1
ATOM 1195 N N . SER A 1 163 ? 5.385 -7.454 0.576 1.00 7.14 187 SER A N 1
ATOM 1196 C CA . SER A 1 163 ? 5.796 -8.802 0.222 1.00 6.75 187 SER A CA 1
ATOM 1197 C C . SER A 1 163 ? 5.710 -9.660 1.473 1.00 5.97 187 SER A C 1
ATOM 1198 O O . SER A 1 163 ? 5.922 -9.173 2.587 1.00 5.70 187 SER A O 1
ATOM 1201 N N . PHE A 1 164 ? 5.403 -10.936 1.278 1.00 5.54 188 PHE A N 1
ATOM 1202 C CA . PHE A 1 164 ? 5.284 -11.878 2.382 1.00 5.53 188 PHE A CA 1
ATOM 1203 C C . PHE A 1 164 ? 6.078 -13.127 2.049 1.00 5.29 188 PHE A C 1
ATOM 1204 O O . PHE A 1 164 ? 5.920 -13.700 0.967 1.00 5.04 188 PHE A O 1
ATOM 1212 N N . PHE A 1 165 ? 6.943 -13.516 2.981 1.00 5.08 189 PHE A N 1
ATOM 1213 C CA . PHE A 1 165 ? 7.803 -14.687 2.843 1.00 5.48 189 PHE A CA 1
ATOM 1214 C C . PHE A 1 165 ? 7.468 -15.669 3.957 1.00 5.64 189 PHE A C 1
ATOM 1215 O O . PHE A 1 165 ? 7.477 -15.312 5.135 1.00 5.93 189 PHE A O 1
ATOM 1223 N N . SER A 1 166 ? 7.160 -16.902 3.573 1.00 5.82 190 SER A N 1
ATOM 1224 C CA . SER A 1 166 ? 6.676 -17.906 4.516 1.00 6.50 190 SER A CA 1
ATOM 1225 C C . SER A 1 166 ? 7.376 -19.243 4.271 1.00 6.53 190 SER A C 1
ATOM 1226 O O . SER A 1 166 ? 7.472 -19.683 3.127 1.00 6.35 190 SER A O 1
ATOM 1229 N N . ASP A 1 167 ? 7.857 -19.877 5.344 1.00 6.50 191 ASP A N 1
ATOM 1230 C CA . ASP A 1 167 ? 8.509 -21.192 5.268 1.00 7.01 191 ASP A CA 1
ATOM 1231 C C . ASP A 1 167 ? 9.703 -21.128 4.319 1.00 6.62 191 ASP A C 1
ATOM 1232 O O . ASP A 1 167 ? 9.900 -22.004 3.468 1.00 7.17 191 ASP A O 1
ATOM 1237 N N . CYS A 1 168 ? 10.491 -20.072 4.477 0.50 5.56 192 CYS A N 1
ATOM 1238 C CA . CYS A 1 168 ? 11.510 -19.737 3.506 0.50 5.09 192 CYS A CA 1
ATOM 1239 C C . CYS A 1 168 ? 12.926 -19.931 4.040 0.50 4.54 192 CYS A C 1
ATOM 1240 O O . CYS A 1 168 ? 13.136 -20.034 5.245 0.50 3.84 192 CYS A O 1
ATOM 1243 N N . ARG A 1 169 ? 13.886 -20.033 3.123 1.00 4.37 193 ARG A N 1
ATOM 1244 C CA . ARG A 1 169 ? 15.300 -19.968 3.479 1.00 4.62 193 ARG A CA 1
ATOM 1245 C C . ARG A 1 169 ? 15.899 -18.793 2.726 1.00 4.20 193 ARG A C 1
ATOM 1246 O O . ARG A 1 169 ? 15.644 -18.620 1.538 1.00 4.03 193 ARG A O 1
ATOM 1254 N N . ILE A 1 170 ? 16.671 -17.970 3.425 1.00 4.01 194 ILE A N 1
ATOM 1255 C CA . ILE A 1 170 ? 17.358 -16.848 2.789 1.00 4.15 194 ILE A CA 1
ATOM 1256 C C . ILE A 1 170 ? 18.778 -16.817 3.322 1.00 3.76 194 ILE A C 1
ATOM 1257 O O . ILE A 1 170 ? 18.981 -16.757 4.527 1.00 4.00 194 ILE A O 1
ATOM 1262 N N . SER A 1 171 ? 19.753 -16.858 2.420 1.00 3.61 195 SER A N 1
ATOM 1263 C CA . SER A 1 171 ? 21.156 -16.878 2.817 1.00 3.74 195 SER A CA 1
ATOM 1264 C C . SER A 1 171 ? 21.898 -15.672 2.267 1.00 3.51 195 SER A C 1
ATOM 1265 O O . SER A 1 171 ? 21.536 -15.122 1.224 1.00 3.84 195 SER A O 1
ATOM 1268 N N . GLY A 1 172 ? 22.954 -15.277 2.969 1.00 3.64 196 GLY A N 1
ATOM 1269 C CA . GLY A 1 172 ? 23.777 -14.165 2.521 1.00 3.47 196 GLY A CA 1
ATOM 1270 C C . GLY A 1 172 ? 24.785 -13.702 3.549 1.00 3.54 196 GLY A C 1
ATOM 1271 O O . GLY A 1 172 ? 24.974 -14.332 4.598 1.00 3.51 196 GLY A O 1
ATOM 1272 N N . THR A 1 173 ? 25.419 -12.581 3.238 1.00 3.45 197 THR A N 1
ATOM 1273 C CA . THR A 1 173 ? 26.479 -12.021 4.069 1.00 3.84 197 THR A CA 1
ATOM 1274 C C . THR A 1 173 ? 26.159 -10.572 4.435 1.00 3.98 197 THR A C 1
ATOM 1275 O O . THR A 1 173 ? 25.605 -10.295 5.507 1.00 4.10 197 THR A O 1
ATOM 1279 N N . VAL A 1 174 ? 26.485 -9.657 3.528 1.00 4.18 198 VAL A N 1
ATOM 1280 C CA . VAL A 1 174 ? 26.337 -8.219 3.760 1.00 4.57 198 VAL A CA 1
ATOM 1281 C C . VAL A 1 174 ? 25.005 -7.696 3.221 1.00 4.51 198 VAL A C 1
ATOM 1282 O O . VAL A 1 174 ? 24.736 -7.788 2.020 1.00 4.10 198 VAL A O 1
ATOM 1286 N N . ASP A 1 175 ? 24.187 -7.151 4.127 1.00 4.79 199 ASP A N 1
ATOM 1287 C CA . ASP A 1 175 ? 22.929 -6.489 3.784 1.00 4.88 199 ASP A CA 1
ATOM 1288 C C . ASP A 1 175 ? 22.041 -7.394 2.936 1.00 4.77 199 ASP A C 1
ATOM 1289 O O . ASP A 1 175 ? 21.527 -6.971 1.892 1.00 5.10 199 ASP A O 1
ATOM 1294 N N . PHE A 1 176 ? 21.854 -8.644 3.371 1.00 4.35 200 PHE A N 1
ATOM 1295 C CA . PHE A 1 176 ? 21.232 -9.624 2.471 1.00 4.42 200 PHE A CA 1
ATOM 1296 C C . PHE A 1 176 ? 19.707 -9.579 2.382 1.00 4.09 200 PHE A C 1
ATOM 1297 O O . PHE A 1 176 ? 19.105 -10.253 1.540 1.00 4.40 200 PHE A O 1
ATOM 1305 N N . ILE A 1 177 ? 19.092 -8.778 3.245 1.00 3.63 201 ILE A N 1
ATOM 1306 C CA . ILE A 1 177 ? 17.697 -8.380 3.071 1.00 3.36 201 ILE A CA 1
ATOM 1307 C C . ILE A 1 177 ? 17.702 -6.872 3.196 1.00 3.53 201 ILE A C 1
ATOM 1308 O O . ILE A 1 177 ? 18.023 -6.340 4.255 1.00 3.42 201 ILE A O 1
ATOM 1313 N N . PHE A 1 178 ? 17.382 -6.180 2.110 1.00 3.47 202 PHE A N 1
ATOM 1314 C CA . PHE A 1 178 ? 17.519 -4.727 2.116 1.00 3.85 202 PHE A CA 1
ATOM 1315 C C . PHE A 1 178 ? 16.449 -4.041 1.291 1.00 3.88 202 PHE A C 1
ATOM 1316 O O . PHE A 1 178 ? 15.838 -4.661 0.426 1.00 3.74 202 PHE A O 1
ATOM 1324 N N . GLY A 1 179 ? 16.238 -2.753 1.557 1.00 3.79 203 GLY A N 1
ATOM 1325 C CA . GLY A 1 179 ? 15.286 -1.971 0.766 1.00 4.61 203 GLY A CA 1
ATOM 1326 C C . GLY A 1 179 ? 14.200 -1.321 1.601 1.00 4.90 203 GLY A C 1
ATOM 1327 O O . GLY A 1 179 ? 14.201 -1.416 2.827 1.00 4.65 203 GLY A O 1
ATOM 1328 N N . ASP A 1 180 ? 13.270 -0.663 0.914 1.00 5.55 204 ASP A N 1
ATOM 1329 C CA . ASP A 1 180 ? 12.293 0.219 1.548 1.00 6.63 204 ASP A CA 1
ATOM 1330 C C . ASP A 1 180 ? 10.879 -0.363 1.554 1.00 6.42 204 ASP A C 1
ATOM 1331 O O . ASP A 1 180 ? 9.923 0.310 1.943 1.00 6.83 204 ASP A O 1
ATOM 1336 N N . GLY A 1 181 ? 10.749 -1.615 1.136 1.00 6.46 205 GLY A N 1
ATOM 1337 C CA . GLY A 1 181 ? 9.438 -2.265 1.087 1.00 6.41 205 GLY A CA 1
ATOM 1338 C C . GLY A 1 181 ? 8.888 -2.643 2.451 1.00 6.33 205 GLY A C 1
ATOM 1339 O O . GLY A 1 181 ? 9.588 -2.586 3.479 1.00 6.46 205 GLY A O 1
ATOM 1340 N N . THR A 1 182 ? 7.616 -3.024 2.465 1.00 6.15 206 THR A N 1
ATOM 1341 C CA . THR A 1 182 ? 7.031 -3.656 3.632 1.00 6.43 206 THR A CA 1
ATOM 1342 C C . THR A 1 182 ? 7.157 -5.152 3.381 1.00 6.44 206 THR A C 1
ATOM 1343 O O . THR A 1 182 ? 6.466 -5.696 2.521 1.00 6.71 206 THR A O 1
ATOM 1347 N N . ALA A 1 183 ? 8.075 -5.797 4.099 1.00 5.75 207 ALA A N 1
ATOM 1348 C CA . ALA A 1 183 ? 8.362 -7.211 3.885 1.00 5.68 207 ALA A CA 1
ATOM 1349 C C . ALA A 1 183 ? 8.232 -7.968 5.194 1.00 5.73 207 ALA A C 1
ATOM 1350 O O . ALA A 1 183 ? 8.956 -7.690 6.156 1.00 5.54 207 ALA A O 1
ATOM 1352 N N . LEU A 1 184 ? 7.294 -8.909 5.223 1.00 5.47 208 LEU A N 1
ATOM 1353 C CA . LEU A 1 184 ? 7.021 -9.715 6.407 1.00 5.74 208 LEU A CA 1
ATOM 1354 C C . LEU A 1 184 ? 7.543 -11.124 6.168 1.00 5.72 208 LEU A C 1
ATOM 1355 O O . LEU A 1 184 ? 7.265 -11.720 5.127 1.00 5.71 208 LEU A O 1
ATOM 1360 N N . PHE A 1 185 ? 8.305 -11.633 7.132 1.00 6.06 209 PHE A N 1
ATOM 1361 C CA . PHE A 1 185 ? 8.911 -12.954 7.040 1.00 6.22 209 PHE A CA 1
ATOM 1362 C C . PHE A 1 185 ? 8.382 -13.788 8.192 1.00 6.82 209 PHE A C 1
ATOM 1363 O O . PHE A 1 185 ? 8.460 -13.374 9.352 1.00 7.59 209 PHE A O 1
ATOM 1371 N N . ASN A 1 186 ? 7.841 -14.958 7.879 1.00 6.71 210 ASN A N 1
ATOM 1372 C CA . ASN A 1 186 ? 7.347 -15.847 8.921 1.00 7.34 210 ASN A CA 1
ATOM 1373 C C . ASN A 1 186 ? 7.843 -17.270 8.740 1.00 7.25 210 ASN A C 1
ATOM 1374 O O . ASN A 1 186 ? 7.760 -17.829 7.645 1.00 7.23 210 ASN A O 1
ATOM 1379 N N . ASN A 1 187 ? 8.345 -17.855 9.825 1.00 7.49 211 ASN A N 1
ATOM 1380 C CA . ASN A 1 187 ? 8.880 -19.214 9.800 1.00 7.91 211 ASN A CA 1
ATOM 1381 C C . ASN A 1 187 ? 9.964 -19.403 8.736 1.00 7.85 211 ASN A C 1
ATOM 1382 O O . ASN A 1 187 ? 9.971 -20.389 7.992 1.00 8.09 211 ASN A O 1
ATOM 1387 N N . CYS A 1 188 ? 10.873 -18.434 8.668 1.00 7.52 212 CYS A N 1
ATOM 1388 C CA . CYS A 1 188 ? 11.986 -18.482 7.732 1.00 7.47 212 CYS A CA 1
ATOM 1389 C C . CYS A 1 188 ? 13.300 -18.801 8.440 1.00 7.50 212 CYS A C 1
ATOM 1390 O O . CYS A 1 188 ? 13.460 -18.504 9.628 1.00 7.26 212 CYS A O 1
ATOM 1393 N N . ASP A 1 189 ? 14.227 -19.419 7.707 1.00 7.11 213 ASP A N 1
ATOM 1394 C CA . ASP A 1 189 ? 15.601 -19.569 8.167 1.00 7.58 213 ASP A CA 1
ATOM 1395 C C . ASP A 1 189 ? 16.449 -18.525 7.468 1.00 6.92 213 ASP A C 1
ATOM 1396 O O . ASP A 1 189 ? 16.566 -18.537 6.243 1.00 6.91 213 ASP A O 1
ATOM 1401 N N . LEU A 1 190 ? 17.023 -17.624 8.252 1.00 6.38 214 LEU A N 1
ATOM 1402 C CA . LEU A 1 190 ? 17.912 -16.597 7.726 1.00 5.95 214 LEU A CA 1
ATOM 1403 C C . LEU A 1 190 ? 19.335 -17.043 8.030 1.00 5.56 214 LEU A C 1
ATOM 1404 O O . LEU A 1 190 ? 19.737 -17.117 9.191 1.00 5.45 214 LEU A O 1
ATOM 1409 N N . VAL A 1 191 ? 20.081 -17.355 6.973 1.00 5.37 215 VAL A N 1
ATOM 1410 C CA . VAL A 1 191 ? 21.353 -18.063 7.096 1.00 5.27 215 VAL A CA 1
ATOM 1411 C C . VAL A 1 191 ? 22.536 -17.134 6.832 1.00 5.12 215 VAL A C 1
ATOM 1412 O O . VAL A 1 191 ? 22.750 -16.700 5.705 1.00 4.69 215 VAL A O 1
ATOM 1416 N N . SER A 1 192 ? 23.291 -16.841 7.890 1.00 5.21 216 SER A N 1
ATOM 1417 C CA . SER A 1 192 ? 24.494 -16.012 7.804 1.00 5.67 216 SER A CA 1
ATOM 1418 C C . SER A 1 192 ? 25.677 -16.847 7.333 1.00 5.72 216 SER A C 1
ATOM 1419 O O . SER A 1 192 ? 26.017 -17.855 7.961 1.00 6.09 216 SER A O 1
ATOM 1422 N N . ARG A 1 193 ? 26.317 -16.408 6.253 1.00 5.18 217 ARG A N 1
ATOM 1423 C CA . ARG A 1 193 ? 27.333 -17.216 5.575 1.00 5.09 217 ARG A CA 1
ATOM 1424 C C . ARG A 1 193 ? 28.771 -16.905 5.988 1.00 5.34 217 ARG A C 1
ATOM 1425 O O . ARG A 1 193 ? 29.101 -15.785 6.400 1.00 5.20 217 ARG A O 1
ATOM 1433 N N . TYR A 1 194 ? 29.623 -17.918 5.870 1.00 5.68 218 TYR A N 1
ATOM 1434 C CA . TYR A 1 194 ? 31.031 -17.798 6.208 1.00 6.45 218 TYR A CA 1
ATOM 1435 C C . TYR A 1 194 ? 31.771 -16.865 5.244 1.00 6.54 218 TYR A C 1
ATOM 1436 O O . TYR A 1 194 ? 31.578 -16.925 4.025 1.00 6.39 218 TYR A O 1
ATOM 1445 N N . ARG A 1 195 ? 32.609 -15.995 5.810 1.00 6.90 219 ARG A N 1
ATOM 1446 C CA . ARG A 1 195 ? 33.444 -15.072 5.035 1.00 7.50 219 ARG A CA 1
ATOM 1447 C C . ARG A 1 195 ? 34.916 -15.435 5.174 1.00 7.91 219 ARG A C 1
ATOM 1448 O O . ARG A 1 195 ? 35.537 -15.126 6.194 1.00 7.67 219 ARG A O 1
ATOM 1456 N N . ALA A 1 196 ? 35.470 -16.069 4.147 1.00 8.62 220 ALA A N 1
ATOM 1457 C CA . ALA A 1 196 ? 36.873 -16.476 4.156 1.00 9.84 220 ALA A CA 1
ATOM 1458 C C . ALA A 1 196 ? 37.802 -15.267 4.100 1.00 10.59 220 ALA A C 1
ATOM 1459 O O . ALA A 1 196 ? 38.984 -15.358 4.467 1.00 10.85 220 ALA A O 1
ATOM 1461 N N . ASP A 1 197 ? 37.255 -14.139 3.649 1.00 10.69 221 ASP A N 1
ATOM 1462 C CA . ASP A 1 197 ? 38.041 -12.944 3.356 1.00 11.61 221 ASP A CA 1
ATOM 1463 C C . ASP A 1 197 ? 38.028 -11.911 4.488 1.00 12.49 221 ASP A C 1
ATOM 1464 O O . ASP A 1 197 ? 38.600 -10.823 4.349 1.00 12.99 221 ASP A O 1
ATOM 1469 N N . VAL A 1 198 ? 37.387 -12.252 5.603 1.00 13.28 222 VAL A N 1
ATOM 1470 C CA . VAL A 1 198 ? 37.266 -11.333 6.737 1.00 14.25 222 VAL A CA 1
ATOM 1471 C C . VAL A 1 198 ? 38.174 -11.771 7.881 1.00 15.50 222 VAL A C 1
ATOM 1472 O O . VAL A 1 198 ? 38.100 -12.912 8.339 1.00 15.51 222 VAL A O 1
ATOM 1476 N N . LYS A 1 199 ? 39.024 -10.847 8.327 1.00 16.91 223 LYS A N 1
ATOM 1477 C CA . LYS A 1 199 ? 39.953 -11.093 9.428 1.00 18.55 223 LYS A CA 1
ATOM 1478 C C . LYS A 1 199 ? 39.225 -11.374 10.732 1.00 19.16 223 LYS A C 1
ATOM 1479 O O . LYS A 1 199 ? 38.159 -10.808 10.998 1.00 19.31 223 LYS A O 1
ATOM 1485 N N . SER A 1 200 ? 39.814 -12.249 11.545 1.00 19.97 224 SER A N 1
ATOM 1486 C CA . SER A 1 200 ? 39.315 -12.515 12.886 1.00 20.64 224 SER A CA 1
ATOM 1487 C C . SER A 1 200 ? 39.169 -11.187 13.630 1.00 20.48 224 SER A C 1
ATOM 1488 O O . SER A 1 200 ? 40.098 -10.372 13.654 1.00 20.96 224 SER A O 1
ATOM 1491 N N . GLY A 1 201 ? 37.990 -10.956 14.199 1.00 20.11 225 GLY A N 1
ATOM 1492 C CA . GLY A 1 201 ? 37.723 -9.719 14.932 1.00 19.41 225 GLY A CA 1
ATOM 1493 C C . GLY A 1 201 ? 36.982 -8.646 14.148 1.00 18.77 225 GLY A C 1
ATOM 1494 O O . GLY A 1 201 ? 36.554 -7.641 14.723 1.00 19.07 225 GLY A O 1
ATOM 1495 N N . ASN A 1 202 ? 36.838 -8.846 12.840 1.00 17.66 226 ASN A N 1
ATOM 1496 C CA . ASN A 1 202 ? 36.060 -7.931 12.002 1.00 16.56 226 ASN A CA 1
ATOM 1497 C C . ASN A 1 202 ? 34.661 -8.483 11.702 1.00 15.30 226 ASN A C 1
ATOM 1498 O O . ASN A 1 202 ? 34.393 -9.660 11.932 1.00 15.58 226 ASN A O 1
ATOM 1503 N N . VAL A 1 203 ? 33.778 -7.625 11.194 1.00 13.63 227 VAL A N 1
ATOM 1504 C CA . VAL A 1 203 ? 32.385 -8.010 10.928 1.00 12.00 227 VAL A CA 1
ATOM 1505 C C . VAL A 1 203 ? 32.273 -8.780 9.609 1.00 10.91 227 VAL A C 1
ATOM 1506 O O . VAL A 1 203 ? 32.839 -8.365 8.595 1.00 10.50 227 VAL A O 1
ATOM 1510 N N . SER A 1 204 ? 31.550 -9.902 9.643 1.00 9.34 228 SER A N 1
ATOM 1511 C CA . SER A 1 204 ? 31.284 -10.702 8.445 1.00 8.62 228 SER A CA 1
ATOM 1512 C C . SER A 1 204 ? 30.070 -10.229 7.649 1.00 7.97 228 SER A C 1
ATOM 1513 O O . SER A 1 204 ? 30.043 -10.363 6.431 1.00 8.05 228 SER A O 1
ATOM 1516 N N . GLY A 1 205 ? 29.056 -9.699 8.329 1.00 7.25 229 GLY A N 1
ATOM 1517 C CA . GLY A 1 205 ? 27.878 -9.218 7.604 1.00 6.57 229 GLY A CA 1
ATOM 1518 C C . GLY A 1 205 ? 26.769 -8.637 8.448 1.00 6.40 229 GLY A C 1
ATOM 1519 O O . GLY A 1 205 ? 26.928 -8.439 9.655 1.00 5.84 229 GLY A O 1
ATOM 1520 N N . TYR A 1 206 ? 25.649 -8.359 7.784 1.00 6.02 230 TYR A N 1
ATOM 1521 C CA . TYR A 1 206 ? 24.469 -7.734 8.394 1.00 5.94 230 TYR A CA 1
ATOM 1522 C C . TYR A 1 206 ? 23.248 -8.360 7.749 1.00 5.57 230 TYR A C 1
ATOM 1523 O O . TYR A 1 206 ? 23.152 -8.414 6.521 1.00 5.13 230 TYR A O 1
ATOM 1532 N N . LEU A 1 207 ? 22.320 -8.844 8.567 1.00 5.45 231 LEU A N 1
ATOM 1533 C CA . LEU A 1 207 ? 21.136 -9.515 8.027 1.00 5.71 231 LEU A CA 1
ATOM 1534 C C . LEU A 1 207 ? 20.280 -8.563 7.212 1.00 5.45 231 LEU A C 1
ATOM 1535 O O . LEU A 1 207 ? 19.780 -8.925 6.149 1.00 5.63 231 LEU A O 1
ATOM 1540 N N . THR A 1 208 ? 20.090 -7.356 7.735 1.00 5.14 232 THR A N 1
ATOM 1541 C CA . THR A 1 208 ? 19.188 -6.400 7.094 1.00 4.87 232 THR A CA 1
ATOM 1542 C C . THR A 1 208 ? 19.830 -5.037 6.879 1.00 4.89 232 THR A C 1
ATOM 1543 O O . THR A 1 208 ? 20.695 -4.619 7.640 1.00 4.69 232 THR A O 1
ATOM 1547 N N . ALA A 1 209 ? 19.389 -4.352 5.832 1.00 4.78 233 ALA A N 1
ATOM 1548 C CA . ALA A 1 209 ? 19.744 -2.953 5.618 1.00 4.70 233 ALA A CA 1
ATOM 1549 C C . ALA A 1 209 ? 18.496 -2.224 5.120 1.00 4.81 233 ALA A C 1
ATOM 1550 O O . ALA A 1 209 ? 18.352 -1.966 3.917 1.00 4.87 233 ALA A O 1
ATOM 1552 N N . PRO A 1 210 ? 17.567 -1.917 6.048 1.00 4.95 234 PRO A N 1
ATOM 1553 C CA . PRO A 1 210 ? 16.311 -1.289 5.648 1.00 4.95 234 PRO A CA 1
ATOM 1554 C C . PRO A 1 210 ? 16.503 0.183 5.294 1.00 5.13 234 PRO A C 1
ATOM 1555 O O . PRO A 1 210 ? 17.317 0.877 5.920 1.00 4.95 234 PRO A O 1
ATOM 1559 N N . SER A 1 211 ? 15.745 0.634 4.297 1.00 5.14 235 SER A N 1
ATOM 1560 C CA . SER A 1 211 ? 15.749 2.030 3.850 1.00 5.41 235 SER A CA 1
ATOM 1561 C C . SER A 1 211 ? 14.343 2.624 3.943 1.00 5.79 235 SER A C 1
ATOM 1562 O O . SER A 1 211 ? 14.006 3.594 3.248 1.00 5.96 235 SER A O 1
ATOM 1565 N N . THR A 1 212 ? 13.539 2.032 4.820 1.00 6.26 236 THR A N 1
ATOM 1566 C CA . THR A 1 212 ? 12.136 2.380 5.003 1.00 6.49 236 THR A CA 1
ATOM 1567 C C . THR A 1 212 ? 11.973 3.886 5.202 1.00 6.91 236 THR A C 1
ATOM 1568 O O . THR A 1 212 ? 12.608 4.459 6.080 1.00 6.79 236 THR A O 1
ATOM 1572 N N . ASN A 1 213 ? 11.125 4.522 4.390 1.00 7.74 237 ASN A N 1
ATOM 1573 C CA . ASN A 1 213 ? 10.818 5.941 4.602 1.00 8.81 237 ASN A CA 1
ATOM 1574 C C . ASN A 1 213 ? 10.203 6.148 5.989 1.00 9.26 237 ASN A C 1
ATOM 1575 O O . ASN A 1 213 ? 9.400 5.331 6.448 1.00 9.14 237 ASN A O 1
ATOM 1580 N N . ILE A 1 214 ? 10.580 7.240 6.650 1.00 9.88 238 ILE A N 1
ATOM 1581 C CA . ILE A 1 214 ? 10.103 7.528 8.004 1.00 10.89 238 ILE A CA 1
ATOM 1582 C C . ILE A 1 214 ? 8.567 7.564 8.125 1.00 11.49 238 ILE A C 1
ATOM 1583 O O . ILE A 1 214 ? 8.022 7.236 9.180 1.00 11.92 238 ILE A O 1
ATOM 1588 N N . ASN A 1 215 ? 7.886 7.928 7.038 1.00 12.09 239 ASN A N 1
ATOM 1589 C CA . ASN A 1 215 ? 6.424 8.035 7.025 1.00 13.01 239 ASN A CA 1
ATOM 1590 C C . ASN A 1 215 ? 5.713 6.713 6.745 1.00 12.80 239 ASN A C 1
ATOM 1591 O O . ASN A 1 215 ? 4.484 6.635 6.827 1.00 13.25 239 ASN A O 1
ATOM 1596 N N . GLN A 1 216 ? 6.491 5.686 6.412 1.00 12.05 240 GLN A N 1
ATOM 1597 C CA . GLN A 1 216 ? 5.964 4.349 6.168 1.00 11.80 240 GLN A CA 1
ATOM 1598 C C . GLN A 1 216 ? 5.964 3.556 7.474 1.00 11.63 240 GLN A C 1
ATOM 1599 O O . GLN A 1 216 ? 6.996 3.446 8.142 1.00 11.73 240 GLN A O 1
ATOM 1605 N N . LYS A 1 217 ? 4.801 3.011 7.833 1.00 11.53 241 LYS A N 1
ATOM 1606 C CA . LYS A 1 217 ? 4.606 2.388 9.138 1.00 11.44 241 LYS A CA 1
ATOM 1607 C C . LYS A 1 217 ? 5.462 1.138 9.336 1.00 10.70 241 LYS A C 1
ATOM 1608 O O . LYS A 1 217 ? 6.066 0.963 10.399 1.00 10.47 241 LYS A O 1
ATOM 1614 N N . TYR A 1 218 ? 5.522 0.283 8.315 1.00 9.68 242 TYR A N 1
ATOM 1615 C CA . TYR A 1 218 ? 6.264 -0.974 8.426 1.00 8.93 242 TYR A CA 1
ATOM 1616 C C . TYR A 1 218 ? 7.338 -1.160 7.368 1.00 8.29 242 TYR A C 1
ATOM 1617 O O . TYR A 1 218 ? 7.124 -0.875 6.191 1.00 8.17 242 TYR A O 1
ATOM 1626 N N . GLY A 1 219 ? 8.484 -1.675 7.808 1.00 7.30 243 GLY A N 1
ATOM 1627 C CA . GLY A 1 219 ? 9.586 -2.005 6.915 1.00 6.95 243 GLY A CA 1
ATOM 1628 C C . GLY A 1 219 ? 9.788 -3.502 6.903 1.00 6.28 243 GLY A C 1
ATOM 1629 O O . GLY A 1 219 ? 8.923 -4.242 6.426 1.00 6.55 243 GLY A O 1
ATOM 1630 N N . LEU A 1 220 ? 10.917 -3.946 7.454 1.00 5.47 244 LEU A N 1
ATOM 1631 C CA . LEU A 1 220 ? 11.251 -5.367 7.489 1.00 5.36 244 LEU A CA 1
ATOM 1632 C C . LEU A 1 220 ? 10.823 -5.961 8.818 1.00 5.23 244 LEU A C 1
ATOM 1633 O O . LEU A 1 220 ? 11.325 -5.564 9.869 1.00 5.56 244 LEU A O 1
ATOM 1638 N N . VAL A 1 221 ? 9.885 -6.903 8.768 1.00 5.00 245 VAL A N 1
ATOM 1639 C CA . VAL A 1 221 ? 9.334 -7.504 9.979 1.00 4.95 245 VAL A CA 1
ATOM 1640 C C . VAL A 1 221 ? 9.550 -9.015 9.918 1.00 5.26 245 VAL A C 1
ATOM 1641 O O . VAL A 1 221 ? 9.043 -9.687 9.015 1.00 4.89 245 VAL A O 1
ATOM 1645 N N . ILE A 1 222 ? 10.317 -9.532 10.873 1.00 5.07 246 ILE A N 1
ATOM 1646 C CA . ILE A 1 222 ? 10.707 -10.943 10.891 1.00 5.79 246 ILE A CA 1
ATOM 1647 C C . ILE A 1 222 ? 10.071 -11.629 12.104 1.00 5.86 246 ILE A C 1
ATOM 1648 O O . ILE A 1 222 ? 10.335 -11.251 13.239 1.00 6.47 246 ILE A O 1
ATOM 1653 N N . THR A 1 223 ? 9.235 -12.634 11.854 1.00 6.16 247 THR A N 1
ATOM 1654 C CA . THR A 1 223 ? 8.461 -13.274 12.925 1.00 6.29 247 THR A CA 1
ATOM 1655 C C . THR A 1 223 ? 8.642 -14.788 12.935 1.00 6.42 247 THR A C 1
ATOM 1656 O O . THR A 1 223 ? 8.726 -15.417 11.873 1.00 5.76 247 THR A O 1
ATOM 1660 N N . ASN A 1 224 ? 8.702 -15.371 14.135 1.00 6.88 248 ASN A N 1
ATOM 1661 C CA . ASN A 1 224 ? 8.702 -16.837 14.300 1.00 7.45 248 ASN A CA 1
ATOM 1662 C C . ASN A 1 224 ? 9.754 -17.520 13.425 1.00 7.43 248 ASN A C 1
ATOM 1663 O O . ASN A 1 224 ? 9.511 -18.583 12.845 1.00 7.71 248 ASN A O 1
ATOM 1668 N N . SER A 1 225 ? 10.924 -16.895 13.335 1.00 6.97 249 SER A N 1
ATOM 1669 C CA . SER A 1 225 ? 11.958 -17.335 12.408 1.00 6.94 249 SER A CA 1
ATOM 1670 C C . SER A 1 225 ? 13.212 -17.800 13.140 1.00 6.99 249 SER A C 1
ATOM 1671 O O . SER A 1 225 ? 13.259 -17.815 14.370 1.00 6.88 249 SER A O 1
ATOM 1674 N N . ARG A 1 226 ? 14.221 -18.187 12.369 1.00 7.27 250 ARG A N 1
ATOM 1675 C CA . ARG A 1 226 ? 15.467 -18.681 12.920 1.00 7.76 250 ARG A CA 1
ATOM 1676 C C . ARG A 1 226 ? 16.628 -17.985 12.238 1.00 7.59 250 ARG A C 1
ATOM 1677 O O . ARG A 1 226 ? 16.763 -18.042 11.016 1.00 7.39 250 ARG A O 1
ATOM 1685 N N . VAL A 1 227 ? 17.443 -17.316 13.049 1.00 7.17 251 VAL A N 1
ATOM 1686 C CA . VAL A 1 227 ? 18.644 -16.633 12.588 1.00 7.10 251 VAL A CA 1
ATOM 1687 C C . VAL A 1 227 ? 19.827 -17.547 12.895 1.00 7.31 251 VAL A C 1
ATOM 1688 O O . VAL A 1 227 ? 20.229 -17.710 14.052 1.00 6.60 251 VAL A O 1
ATOM 1692 N N . ILE A 1 228 ? 20.360 -18.161 11.844 1.00 7.58 252 ILE A N 1
ATOM 1693 C CA . ILE A 1 228 ? 21.295 -19.274 11.999 1.00 8.68 252 ILE A CA 1
ATOM 1694 C C . ILE A 1 228 ? 22.613 -19.050 11.261 1.00 8.84 252 ILE A C 1
ATOM 1695 O O . ILE A 1 228 ? 22.668 -18.321 10.272 1.00 8.53 252 ILE A O 1
ATOM 1700 N N . ARG A 1 229 ? 23.674 -19.669 11.771 1.00 9.40 253 ARG A N 1
ATOM 1701 C CA . ARG A 1 229 ? 24.967 -19.657 11.092 1.00 10.56 253 ARG A CA 1
ATOM 1702 C C . ARG A 1 229 ? 25.041 -20.796 10.085 1.00 10.11 253 ARG A C 1
ATOM 1703 O O . ARG A 1 229 ? 24.535 -21.897 10.330 1.00 10.27 253 ARG A O 1
ATOM 1711 N N . GLU A 1 230 ? 25.674 -20.514 8.950 1.00 9.96 254 GLU A N 1
ATOM 1712 C CA . GLU A 1 230 ? 25.856 -21.483 7.875 1.00 9.85 254 GLU A CA 1
ATOM 1713 C C . GLU A 1 230 ? 26.715 -22.664 8.324 1.00 9.95 254 GLU A C 1
ATOM 1714 O O . GLU A 1 230 ? 26.503 -23.807 7.903 1.00 10.02 254 GLU A O 1
ATOM 1720 N N . SER A 1 231 ? 27.694 -22.369 9.172 1.00 10.27 255 SER A N 1
ATOM 1721 C CA . SER A 1 231 ? 28.643 -23.363 9.654 1.00 10.67 255 SER A CA 1
ATOM 1722 C C . SER A 1 231 ? 29.234 -22.911 10.982 1.00 11.42 255 SER A C 1
ATOM 1723 O O . SER A 1 231 ? 29.133 -21.737 11.354 1.00 10.89 255 SER A O 1
ATOM 1726 N N . ASP A 1 232 ? 29.889 -23.839 11.674 1.00 12.19 256 ASP A N 1
ATOM 1727 C CA . ASP A 1 232 ? 30.560 -23.523 12.928 1.00 13.20 256 ASP A CA 1
ATOM 1728 C C . ASP A 1 232 ? 31.782 -22.621 12.748 1.00 12.90 256 ASP A C 1
ATOM 1729 O O . ASP A 1 232 ? 32.342 -22.115 13.731 1.00 13.58 256 ASP A O 1
ATOM 1734 N N . SER A 1 233 ? 32.181 -22.397 11.497 1.00 12.16 257 SER A N 1
ATOM 1735 C CA . SER A 1 233 ? 33.300 -21.507 11.191 1.00 11.55 257 SER A CA 1
ATOM 1736 C C . SER A 1 233 ? 32.880 -20.039 11.187 1.00 10.96 257 SER A C 1
ATOM 1737 O O . SER A 1 233 ? 33.730 -19.148 11.201 1.00 10.82 257 SER A O 1
ATOM 1740 N N . VAL A 1 234 ? 31.572 -19.793 11.161 1.00 10.46 258 VAL A N 1
ATOM 1741 C CA . VAL A 1 234 ? 31.055 -18.437 11.304 1.00 9.92 258 VAL A CA 1
ATOM 1742 C C . VAL A 1 234 ? 31.248 -18.031 12.773 1.00 9.53 258 VAL A C 1
ATOM 1743 O O . VAL A 1 234 ? 30.625 -18.612 13.669 1.00 9.41 258 VAL A O 1
ATOM 1747 N N . PRO A 1 235 ? 32.128 -17.045 13.027 1.00 9.51 259 PRO A N 1
ATOM 1748 C CA . PRO A 1 235 ? 32.503 -16.721 14.405 1.00 9.21 259 PRO A CA 1
ATOM 1749 C C . PRO A 1 235 ? 31.367 -16.153 15.259 1.00 9.07 259 PRO A C 1
ATOM 1750 O O . PRO A 1 235 ? 30.400 -15.598 14.738 1.00 8.87 259 PRO A O 1
ATOM 1754 N N . ALA A 1 236 ? 31.494 -16.296 16.573 1.00 8.96 260 ALA A N 1
ATOM 1755 C CA . ALA A 1 236 ? 30.608 -15.599 17.489 1.00 8.97 260 ALA A CA 1
ATOM 1756 C C . ALA A 1 236 ? 30.752 -14.091 17.264 1.00 8.87 260 ALA A C 1
ATOM 1757 O O . ALA A 1 236 ? 31.843 -13.605 16.950 1.00 8.76 260 ALA A O 1
ATOM 1759 N N . LYS A 1 237 ? 29.642 -13.371 17.396 1.00 9.21 261 LYS A N 1
ATOM 1760 C CA . LYS A 1 237 ? 29.620 -11.898 17.312 1.00 9.41 261 LYS A CA 1
ATOM 1761 C C . LYS A 1 237 ? 30.219 -11.346 16.012 1.00 9.02 261 LYS A C 1
ATOM 1762 O O . LYS A 1 237 ? 30.992 -10.381 16.027 1.00 9.61 261 LYS A O 1
ATOM 1768 N N . SER A 1 238 ? 29.836 -11.962 14.894 1.00 8.13 262 SER A N 1
ATOM 1769 C CA . SER A 1 238 ? 30.350 -11.609 13.567 1.00 7.63 262 SER A CA 1
ATOM 1770 C C . SER A 1 238 ? 29.291 -10.958 12.674 1.00 7.00 262 SER A C 1
ATOM 1771 O O . SER A 1 238 ? 29.623 -10.382 11.633 1.00 7.21 262 SER A O 1
ATOM 1774 N N . TYR A 1 239 ? 28.027 -11.048 13.085 1.00 6.63 263 TYR A N 1
ATOM 1775 C CA . TYR A 1 239 ? 26.908 -10.557 12.277 1.00 6.00 263 TYR A CA 1
ATOM 1776 C C . TYR A 1 239 ? 26.020 -9.564 13.008 1.00 5.92 263 TYR A C 1
ATOM 1777 O O . TYR A 1 239 ? 25.653 -9.781 14.161 1.00 5.93 263 TYR A O 1
ATOM 1786 N N . GLY A 1 240 ? 25.678 -8.481 12.321 1.00 5.75 264 GLY A N 1
ATOM 1787 C CA . GLY A 1 240 ? 24.702 -7.528 12.832 1.00 5.64 264 GLY A CA 1
ATOM 1788 C C . GLY A 1 240 ? 23.298 -7.882 12.384 1.00 5.79 264 GLY A C 1
ATOM 1789 O O . GLY A 1 240 ? 23.097 -8.435 11.295 1.00 5.79 264 GLY A O 1
ATOM 1790 N N . LEU A 1 241 ? 22.321 -7.555 13.224 1.00 5.67 265 LEU A N 1
ATOM 1791 C CA . LEU A 1 241 ? 20.907 -7.749 12.883 1.00 5.64 265 LEU A CA 1
ATOM 1792 C C . LEU A 1 241 ? 20.464 -6.813 11.775 1.00 5.51 265 LEU A C 1
ATOM 1793 O O . LEU A 1 241 ? 19.582 -7.147 10.977 1.00 5.67 265 LEU A O 1
ATOM 1798 N N . GLY A 1 242 ? 21.086 -5.643 11.734 1.00 5.37 266 GLY A N 1
ATOM 1799 C CA . GLY A 1 242 ? 20.754 -4.641 10.735 1.00 5.18 266 GLY A CA 1
ATOM 1800 C C . GLY A 1 242 ? 21.619 -3.407 10.869 1.00 5.36 266 GLY A C 1
ATOM 1801 O O . GLY A 1 242 ? 22.210 -3.165 11.919 1.00 5.17 266 GLY A O 1
ATOM 1802 N N . ARG A 1 243 ? 21.697 -2.645 9.783 1.00 5.31 267 ARG A N 1
ATOM 1803 C CA . ARG A 1 243 ? 22.320 -1.321 9.785 1.00 5.45 267 ARG A CA 1
ATOM 1804 C C . ARG A 1 243 ? 21.461 -0.426 8.879 1.00 5.60 267 ARG A C 1
ATOM 1805 O O . ARG A 1 243 ? 20.773 -0.936 7.994 1.00 5.42 267 ARG A O 1
ATOM 1813 N N . PRO A 1 244 ? 21.456 0.899 9.124 1.00 5.73 268 PRO A N 1
ATOM 1814 C CA . PRO A 1 244 ? 20.497 1.755 8.421 1.00 5.62 268 PRO A CA 1
ATOM 1815 C C . PRO A 1 244 ? 20.946 2.205 7.037 1.00 5.75 268 PRO A C 1
ATOM 1816 O O . PRO A 1 244 ? 21.873 3.006 6.917 1.00 5.70 268 PRO A O 1
ATOM 1820 N N . TRP A 1 245 ? 20.276 1.703 6.000 1.00 5.33 269 TRP A N 1
ATOM 1821 C CA . TRP A 1 245 ? 20.599 2.096 4.636 1.00 5.51 269 TRP A CA 1
ATOM 1822 C C . TRP A 1 245 ? 19.856 3.367 4.247 1.00 5.59 269 TRP A C 1
ATOM 1823 O O . TRP A 1 245 ? 18.627 3.391 4.196 1.00 5.36 269 TRP A O 1
ATOM 1834 N N . HIS A 1 246 ? 20.620 4.427 3.996 1.00 5.64 270 HIS A N 1
ATOM 1835 C CA . HIS A 1 246 ? 20.067 5.668 3.467 1.00 6.12 270 HIS A CA 1
ATOM 1836 C C . HIS A 1 246 ? 20.533 5.781 2.017 1.00 6.06 270 HIS A C 1
ATOM 1837 O O . HIS A 1 246 ? 21.636 6.260 1.765 1.00 6.67 270 HIS A O 1
ATOM 1844 N N . PRO A 1 247 ? 19.713 5.300 1.056 1.00 6.47 271 PRO A N 1
ATOM 1845 C CA . PRO A 1 247 ? 20.189 5.150 -0.319 1.00 6.86 271 PRO A CA 1
ATOM 1846 C C . PRO A 1 247 ? 20.578 6.472 -0.957 1.00 7.06 271 PRO A C 1
ATOM 1847 O O . PRO A 1 247 ? 19.931 7.493 -0.711 1.00 7.21 271 PRO A O 1
ATOM 1851 N N . THR A 1 248 ? 21.641 6.446 -1.755 1.00 7.69 272 THR A N 1
ATOM 1852 C CA . THR A 1 248 ? 21.979 7.597 -2.581 1.00 8.01 272 THR A CA 1
ATOM 1853 C C . THR A 1 248 ? 20.772 7.877 -3.467 1.00 8.23 272 THR A C 1
ATOM 1854 O O . THR A 1 248 ? 20.283 6.984 -4.174 1.00 8.38 272 THR A O 1
ATOM 1858 N N . THR A 1 249 ? 20.280 9.112 -3.391 1.00 8.53 273 THR A N 1
ATOM 1859 C CA . THR A 1 249 ? 19.023 9.505 -4.021 1.00 9.11 273 THR A CA 1
ATOM 1860 C C . THR A 1 249 ? 19.181 10.880 -4.667 1.00 9.49 273 THR A C 1
ATOM 1861 O O . THR A 1 249 ? 19.853 11.748 -4.120 1.00 9.44 273 THR A O 1
ATOM 1865 N N . THR A 1 250 ? 18.577 11.058 -5.841 1.00 9.99 274 THR A N 1
ATOM 1866 C CA . THR A 1 250 ? 18.610 12.353 -6.522 1.00 10.50 274 THR A CA 1
ATOM 1867 C C . THR A 1 250 ? 17.521 13.277 -5.980 1.00 10.32 274 THR A C 1
ATOM 1868 O O . THR A 1 250 ? 16.325 12.968 -6.058 1.00 10.56 274 THR A O 1
ATOM 1872 N N . PHE A 1 251 ? 17.963 14.399 -5.417 1.00 10.06 275 PHE A N 1
ATOM 1873 C CA . PHE A 1 251 ? 17.096 15.461 -4.925 1.00 9.98 275 PHE A CA 1
ATOM 1874 C C . PHE A 1 251 ? 17.312 16.703 -5.774 1.00 10.02 275 PHE A C 1
ATOM 1875 O O . PHE A 1 251 ? 18.236 16.745 -6.592 1.00 9.42 275 PHE A O 1
ATOM 1883 N N . SER A 1 252 ? 16.462 17.704 -5.574 1.00 10.28 276 SER A N 1
ATOM 1884 C CA . SER A 1 252 ? 16.614 18.990 -6.246 1.00 10.87 276 SER A CA 1
ATOM 1885 C C . SER A 1 252 ? 17.979 19.634 -5.973 1.00 10.53 276 SER A C 1
ATOM 1886 O O . SER A 1 252 ? 18.520 20.319 -6.848 1.00 10.28 276 SER A O 1
ATOM 1889 N N . ASP A 1 253 ? 18.543 19.383 -4.790 1.00 10.12 277 ASP A N 1
ATOM 1890 C CA . ASP A 1 253 ? 19.840 19.962 -4.405 1.00 10.04 277 ASP A CA 1
ATOM 1891 C C . ASP A 1 253 ? 21.011 18.965 -4.469 1.00 10.04 277 ASP A C 1
ATOM 1892 O O . ASP A 1 253 ? 22.026 19.130 -3.790 1.00 10.15 277 ASP A O 1
ATOM 1897 N N . GLY A 1 254 ? 20.859 17.932 -5.293 1.00 9.87 278 GLY A N 1
ATOM 1898 C CA . GLY A 1 254 ? 21.957 17.012 -5.567 1.00 10.06 278 GLY A CA 1
ATOM 1899 C C . GLY A 1 254 ? 21.659 15.560 -5.265 1.00 10.09 278 GLY A C 1
ATOM 1900 O O . GLY A 1 254 ? 20.542 15.197 -4.889 1.00 9.94 278 GLY A O 1
ATOM 1901 N N . ARG A 1 255 ? 22.682 14.728 -5.431 1.00 10.03 279 ARG A N 1
ATOM 1902 C CA . ARG A 1 255 ? 22.544 13.297 -5.237 1.00 10.37 279 ARG A CA 1
ATOM 1903 C C . ARG A 1 255 ? 23.341 12.862 -4.008 1.00 10.01 279 ARG A C 1
ATOM 1904 O O . ARG A 1 255 ? 24.567 12.980 -3.984 1.00 10.53 279 ARG A O 1
ATOM 1912 N N . TYR A 1 256 ? 22.637 12.362 -2.995 1.00 9.26 280 TYR A N 1
ATOM 1913 C CA . TYR A 1 256 ? 23.249 12.033 -1.702 1.00 8.59 280 TYR A CA 1
ATOM 1914 C C . TYR A 1 256 ? 22.355 11.098 -0.885 1.00 8.23 280 TYR A C 1
ATOM 1915 O O . TYR A 1 256 ? 21.229 10.808 -1.282 1.00 7.65 280 TYR A O 1
ATOM 1924 N N . ALA A 1 257 ? 22.864 10.632 0.254 1.00 7.86 281 ALA A N 1
ATOM 1925 C CA . ALA A 1 257 ? 22.129 9.702 1.115 1.00 7.74 281 ALA A CA 1
ATOM 1926 C C . ALA A 1 257 ? 20.808 10.303 1.609 1.00 7.76 281 ALA A C 1
ATOM 1927 O O . ALA A 1 257 ? 20.773 11.407 2.155 1.00 7.38 281 ALA A O 1
ATOM 1929 N N . ASP A 1 258 ? 19.720 9.569 1.392 1.00 7.59 282 ASP A N 1
ATOM 1930 C CA . ASP A 1 258 ? 18.373 10.042 1.720 1.00 8.20 282 ASP A CA 1
ATOM 1931 C C . ASP A 1 258 ? 18.201 10.205 3.241 1.00 8.48 282 ASP A C 1
ATOM 1932 O O . ASP A 1 258 ? 18.221 9.218 3.971 1.00 7.78 282 ASP A O 1
ATOM 1937 N N . PRO A 1 259 ? 18.020 11.452 3.724 1.00 9.00 283 PRO A N 1
ATOM 1938 C CA . PRO A 1 259 ? 17.914 11.664 5.180 1.00 9.50 283 PRO A CA 1
ATOM 1939 C C . PRO A 1 259 ? 16.669 11.030 5.802 1.00 9.71 283 PRO A C 1
ATOM 1940 O O . PRO A 1 259 ? 16.668 10.707 6.991 1.00 10.47 283 PRO A O 1
ATOM 1944 N N . ASN A 1 260 ? 15.626 10.848 4.998 1.00 10.08 284 ASN A N 1
ATOM 1945 C CA . ASN A 1 260 ? 14.337 10.369 5.491 1.00 10.12 284 ASN A CA 1
ATOM 1946 C C . ASN A 1 260 ? 14.137 8.864 5.371 1.00 9.71 284 ASN A C 1
ATOM 1947 O O . ASN A 1 260 ? 13.083 8.338 5.741 1.00 9.67 284 ASN A O 1
ATOM 1952 N N . ALA A 1 261 ? 15.148 8.180 4.848 1.00 9.19 285 ALA A N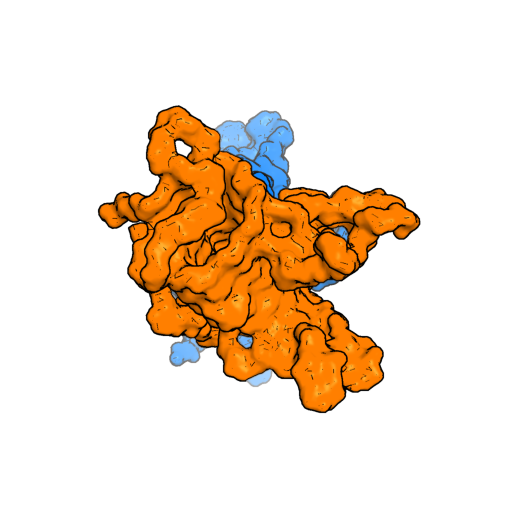 1
ATOM 1953 C CA . ALA A 1 261 ? 15.148 6.724 4.815 1.00 8.86 285 ALA A CA 1
ATOM 1954 C C . ALA A 1 261 ? 15.647 6.219 6.165 1.00 8.67 285 ALA A C 1
ATOM 1955 O O . ALA A 1 261 ? 16.821 5.883 6.321 1.00 8.86 285 ALA A O 1
ATOM 1957 N N . ILE A 1 262 ? 14.746 6.205 7.144 1.00 8.35 286 ILE A N 1
ATOM 1958 C CA . ILE A 1 262 ? 15.069 5.810 8.512 1.00 8.21 286 ILE A CA 1
ATOM 1959 C C . ILE A 1 262 ? 14.492 4.413 8.713 1.00 7.74 286 ILE A C 1
ATOM 1960 O O . ILE A 1 262 ? 13.335 4.238 9.110 1.00 7.79 286 ILE A O 1
ATOM 1965 N N . GLY A 1 263 ? 15.321 3.423 8.404 1.00 7.05 287 GLY A N 1
ATOM 1966 C CA . GLY A 1 263 ? 14.865 2.051 8.206 1.00 6.51 287 GLY A CA 1
ATOM 1967 C C . GLY A 1 263 ? 14.299 1.383 9.438 1.00 6.20 287 GLY A C 1
ATOM 1968 O O . GLY A 1 263 ? 14.699 1.692 10.565 1.00 5.85 287 GLY A O 1
ATOM 1969 N N . GLN A 1 264 ? 13.360 0.467 9.208 1.00 5.81 288 GLN A N 1
ATOM 1970 C CA . GLN A 1 264 ? 12.787 -0.357 10.271 1.00 5.84 288 GLN A CA 1
ATOM 1971 C C . GLN A 1 264 ? 13.100 -1.831 10.047 1.00 5.57 288 GLN A C 1
ATOM 1972 O O . GLN A 1 264 ? 12.833 -2.374 8.974 1.00 5.74 288 GLN A O 1
ATOM 1978 N N . THR A 1 265 ? 13.667 -2.461 11.073 1.00 5.11 289 THR A N 1
ATOM 1979 C CA . THR A 1 265 ? 13.746 -3.917 11.161 1.00 5.19 289 THR A CA 1
ATOM 1980 C C . THR A 1 265 ? 13.262 -4.316 12.546 1.00 5.45 289 THR A C 1
ATOM 1981 O O . THR A 1 265 ? 13.793 -3.846 13.559 1.00 5.43 289 THR A O 1
ATOM 1985 N N . VAL A 1 266 ? 12.255 -5.184 12.587 1.00 5.37 290 VAL A N 1
ATOM 1986 C CA . VAL A 1 266 ? 11.727 -5.675 13.857 1.00 5.71 290 VAL A CA 1
ATOM 1987 C C . VAL A 1 266 ? 11.732 -7.198 13.842 1.00 5.85 290 VAL A C 1
ATOM 1988 O O . VAL A 1 266 ? 11.209 -7.808 12.910 1.00 6.14 290 VAL A O 1
ATOM 1992 N N . PHE A 1 267 ? 12.354 -7.789 14.862 1.00 5.90 291 PHE A N 1
ATOM 1993 C CA . PHE A 1 267 ? 12.353 -9.239 15.063 1.00 6.13 291 PHE A CA 1
ATOM 1994 C C . PHE A 1 267 ? 11.385 -9.573 16.185 1.00 6.32 291 PHE A C 1
ATOM 1995 O O . PHE A 1 267 ? 11.469 -8.987 17.262 1.00 6.67 291 PHE A O 1
ATOM 2003 N N . LEU A 1 268 ? 10.480 -10.520 15.934 1.00 6.51 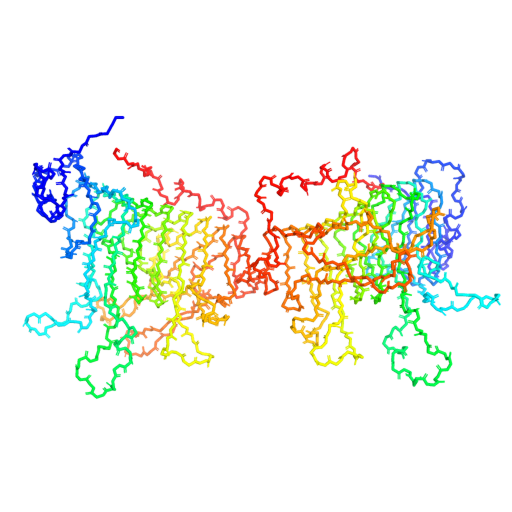292 LEU A N 1
ATOM 2004 C CA . LEU A 1 268 ? 9.560 -11.006 16.966 1.00 6.68 292 LEU A CA 1
ATOM 2005 C C . LEU A 1 268 ? 9.607 -12.522 17.068 1.00 6.79 292 LEU A C 1
ATOM 2006 O O . LEU A 1 268 ? 9.528 -13.223 16.054 1.00 6.64 292 LEU A O 1
ATOM 2011 N N . ASN A 1 269 ? 9.739 -13.023 18.298 1.00 7.10 293 ASN A N 1
ATOM 2012 C CA . ASN A 1 269 ? 9.735 -14.470 18.565 1.00 7.58 293 ASN A CA 1
ATOM 2013 C C . ASN A 1 269 ? 10.680 -15.252 17.648 1.00 7.49 293 ASN A C 1
ATOM 2014 O O . ASN A 1 269 ? 10.317 -16.299 17.093 1.00 7.54 293 ASN A O 1
ATOM 2019 N N . THR A 1 270 ? 11.899 -14.741 17.512 1.00 6.95 294 THR A N 1
ATOM 2020 C CA . THR A 1 270 ? 12.874 -15.296 16.576 1.00 7.01 294 THR A CA 1
ATOM 2021 C C . THR A 1 270 ? 14.122 -15.806 17.298 1.00 7.26 294 THR A C 1
ATOM 2022 O O . THR A 1 270 ? 14.644 -15.143 18.192 1.00 7.15 294 THR A O 1
ATOM 2026 N N . SER A 1 271 ? 14.579 -16.997 16.914 1.00 7.68 295 SER A N 1
ATOM 2027 C CA . SER A 1 271 ? 15.790 -17.568 17.494 1.00 8.30 295 SER A CA 1
ATOM 2028 C C . SER A 1 271 ? 17.018 -16.963 16.827 1.00 8.14 295 SER A C 1
ATOM 2029 O O . SER A 1 271 ? 16.993 -16.627 15.639 1.00 7.68 295 SER A O 1
ATOM 2032 N N . MET A 1 272 ? 18.082 -16.813 17.604 1.00 8.06 296 MET A N 1
ATOM 2033 C CA . MET A 1 272 ? 19.324 -16.227 17.117 1.00 8.21 296 MET A CA 1
ATOM 2034 C C . MET A 1 272 ? 20.497 -16.969 17.716 1.00 8.40 296 MET A C 1
ATOM 2035 O O . MET A 1 272 ? 20.588 -17.101 18.942 1.00 8.48 296 MET A O 1
ATOM 2040 N N . ASP A 1 273 ? 21.389 -17.461 16.863 1.00 8.62 297 ASP A N 1
ATOM 2041 C CA . ASP A 1 273 ? 22.630 -18.050 17.352 1.00 9.19 297 ASP A CA 1
ATOM 2042 C C . ASP A 1 273 ? 23.630 -16.962 17.744 1.00 8.91 297 ASP A C 1
ATOM 2043 O O . ASP A 1 273 ? 23.402 -15.775 17.498 1.00 8.42 297 ASP A O 1
ATOM 2048 N N . ASN A 1 274 ? 24.734 -17.365 18.366 1.00 8.93 298 ASN A N 1
ATOM 2049 C CA . ASN A 1 274 ? 25.658 -16.388 18.933 1.00 9.12 298 ASN A CA 1
ATOM 2050 C C . ASN A 1 274 ? 26.562 -15.660 17.935 1.00 8.47 298 ASN A C 1
ATOM 2051 O O . ASN A 1 274 ? 27.422 -14.893 18.351 1.00 8.59 298 ASN A O 1
ATOM 2056 N N . HIS A 1 275 ? 26.361 -15.883 16.634 1.00 7.99 299 HIS A N 1
ATOM 2057 C CA . HIS A 1 275 ? 27.045 -15.066 15.623 1.00 7.52 299 HIS A CA 1
ATOM 2058 C C . HIS A 1 275 ? 26.524 -13.626 15.633 1.00 7.42 299 HIS A C 1
ATOM 2059 O O . HIS A 1 275 ? 27.202 -12.707 15.177 1.00 7.35 299 HIS A O 1
ATOM 2066 N N . ILE A 1 276 ? 25.329 -13.439 16.187 1.00 7.15 300 ILE A N 1
ATOM 2067 C CA . ILE A 1 276 ? 24.707 -12.118 16.284 1.00 7.19 300 ILE A CA 1
ATOM 2068 C C . ILE A 1 276 ? 25.307 -11.309 17.433 1.00 7.70 300 ILE A C 1
ATOM 2069 O O . ILE A 1 276 ? 25.347 -11.790 18.574 1.00 7.83 300 ILE A O 1
ATOM 2074 N N . TYR A 1 277 ? 25.762 -10.089 17.138 1.00 7.83 301 TYR A N 1
ATOM 2075 C CA . TYR A 1 277 ? 26.271 -9.184 18.187 1.00 8.37 301 TYR A CA 1
ATOM 2076 C C . TYR A 1 277 ? 25.300 -8.062 18.562 1.00 8.64 301 TYR A C 1
ATOM 2077 O O . TYR A 1 277 ? 25.432 -7.453 19.630 1.00 9.47 301 TYR A O 1
ATOM 2086 N N . GLY A 1 278 ? 24.337 -7.789 17.684 1.00 8.28 302 GLY A N 1
ATOM 2087 C CA . GLY A 1 278 ? 23.404 -6.673 17.861 1.00 8.13 302 GLY A CA 1
ATOM 2088 C C . GLY A 1 278 ? 23.270 -5.866 16.582 1.00 8.05 302 GLY A C 1
ATOM 2089 O O . GLY A 1 278 ? 23.420 -6.403 15.483 1.00 8.03 302 GLY A O 1
ATOM 2090 N N . TRP A 1 279 ? 23.000 -4.571 16.727 1.00 7.72 303 TRP A N 1
ATOM 2091 C CA . TRP A 1 279 ? 22.799 -3.683 15.585 1.00 7.90 303 TRP A CA 1
ATOM 2092 C C . TRP A 1 279 ? 24.082 -2.926 15.227 1.00 7.89 303 TRP A C 1
ATOM 2093 O O . TRP A 1 279 ? 25.049 -2.915 15.998 1.00 8.16 303 TRP A O 1
ATOM 2104 N N . ASP A 1 280 ? 24.096 -2.278 14.064 1.00 8.25 304 ASP A N 1
ATOM 2105 C CA . ASP A 1 280 ? 25.285 -1.535 13.657 1.00 8.47 304 ASP A CA 1
ATOM 2106 C C . ASP A 1 280 ? 24.947 -0.256 12.894 1.00 8.54 304 ASP A C 1
ATOM 2107 O O . ASP A 1 280 ? 23.791 -0.021 12.524 1.00 8.17 304 ASP A O 1
ATOM 2112 N N . LYS A 1 281 ? 25.972 0.567 12.687 1.00 8.71 305 LYS A N 1
ATOM 2113 C CA . LYS A 1 281 ? 25.860 1.804 11.919 1.00 9.43 305 LYS A CA 1
ATOM 2114 C C . LYS A 1 281 ? 26.198 1.569 10.447 1.00 8.93 305 LYS A C 1
ATOM 2115 O O . LYS A 1 281 ? 26.709 0.514 10.072 1.00 8.73 305 LYS A O 1
ATOM 2121 N N . MET A 1 282 ? 25.911 2.565 9.613 1.00 8.68 306 MET A N 1
ATOM 2122 C CA . MET A 1 282 ? 26.208 2.480 8.188 1.00 8.77 306 MET A CA 1
ATOM 2123 C C . MET A 1 282 ? 26.523 3.874 7.674 1.00 8.93 306 MET A C 1
ATOM 2124 O O . MET A 1 282 ? 25.932 4.846 8.142 1.00 9.09 306 MET A O 1
ATOM 2129 N N . SER A 1 283 ? 27.454 3.961 6.728 1.00 9.19 307 SER A N 1
ATOM 2130 C CA . SER A 1 283 ? 27.876 5.254 6.187 1.00 9.93 307 SER A CA 1
ATOM 2131 C C . SER A 1 283 ? 27.298 5.516 4.803 1.00 9.99 307 SER A C 1
ATOM 2132 O O . SER A 1 283 ? 26.989 4.586 4.047 1.00 10.38 307 SER A O 1
ATOM 2135 N N . GLY A 1 284 ? 27.175 6.798 4.481 1.00 9.67 308 GLY A N 1
ATOM 2136 C CA . GLY A 1 284 ? 26.803 7.248 3.150 1.00 9.58 308 GLY A CA 1
ATOM 2137 C C . GLY A 1 284 ? 27.528 8.551 2.872 1.00 9.42 308 GLY A C 1
ATOM 2138 O O . GLY A 1 284 ? 28.420 8.942 3.622 1.00 9.46 308 GLY A O 1
ATOM 2139 N N . LYS A 1 285 ? 27.144 9.216 1.791 1.00 9.32 309 LYS A N 1
ATOM 2140 C CA . LYS A 1 285 ? 27.679 10.543 1.483 1.00 9.81 309 LYS A CA 1
ATOM 2141 C C . LYS A 1 285 ? 26.584 11.588 1.629 1.00 9.21 309 LYS A C 1
ATOM 2142 O O . LYS A 1 285 ? 25.457 11.379 1.168 1.00 8.88 309 LYS A O 1
ATOM 2148 N N . ASP A 1 286 ? 26.903 12.699 2.289 1.00 8.56 310 ASP A N 1
ATOM 2149 C CA . ASP A 1 286 ? 25.917 13.758 2.509 1.00 8.07 310 ASP A CA 1
ATOM 2150 C C . ASP A 1 286 ? 25.844 14.742 1.330 1.00 7.98 310 ASP A C 1
ATOM 2151 O O . ASP A 1 286 ? 26.532 14.563 0.316 1.00 7.56 310 ASP A O 1
ATOM 2156 N N . LYS A 1 287 ? 25.010 15.771 1.476 1.00 7.95 311 LYS A N 1
ATOM 2157 C CA . LYS A 1 287 ? 24.763 16.748 0.406 1.00 8.58 311 LYS A CA 1
ATOM 2158 C C . LYS A 1 287 ? 26.006 17.541 -0.002 1.00 8.01 311 LYS A C 1
ATOM 2159 O O . LYS A 1 287 ? 26.017 18.155 -1.072 1.00 8.08 311 LYS A O 1
ATOM 2165 N N . ASN A 1 288 ? 27.030 17.526 0.853 1.00 7.98 312 ASN A N 1
ATOM 2166 C CA . ASN A 1 288 ? 28.287 18.242 0.609 1.00 7.94 312 ASN A CA 1
ATOM 2167 C C . ASN A 1 288 ? 29.390 17.320 0.092 1.00 8.11 312 ASN A C 1
ATOM 2168 O O . ASN A 1 288 ? 30.490 17.768 -0.240 1.00 7.99 312 ASN A O 1
ATOM 2173 N N . GLY A 1 289 ? 29.092 16.026 0.031 1.00 7.71 313 GLY A N 1
ATOM 2174 C CA . GLY A 1 289 ? 30.070 15.047 -0.417 1.00 8.41 313 GLY A CA 1
ATOM 2175 C C . GLY A 1 289 ? 30.915 14.448 0.695 1.00 8.71 313 GLY A C 1
ATOM 2176 O O . GLY A 1 289 ? 31.826 13.668 0.413 1.00 9.26 313 GLY A O 1
ATOM 2177 N N . ASN A 1 290 ? 30.617 14.803 1.944 1.00 8.76 314 ASN A N 1
ATOM 2178 C CA . ASN A 1 290 ? 31.323 14.253 3.107 1.00 9.27 314 ASN A CA 1
ATOM 2179 C C . ASN A 1 290 ? 30.712 12.934 3.558 1.00 9.79 314 ASN A C 1
ATOM 2180 O O . ASN A 1 290 ? 29.523 12.697 3.370 1.00 9.52 314 ASN A O 1
ATOM 2185 N N . THR A 1 291 ? 31.537 12.086 4.162 1.00 10.42 315 THR A N 1
ATOM 2186 C CA . THR A 1 291 ? 31.050 10.873 4.812 1.00 11.20 315 THR A CA 1
ATOM 2187 C C . THR A 1 291 ? 30.093 11.242 5.944 1.00 10.97 315 THR A C 1
ATOM 2188 O O . THR A 1 291 ? 30.349 12.154 6.732 1.00 11.41 315 THR A O 1
ATOM 2192 N N . ILE A 1 292 ? 28.966 10.542 5.988 1.00 10.68 316 ILE A N 1
ATOM 2193 C CA . ILE A 1 292 ? 28.001 10.690 7.063 1.00 10.71 316 ILE A CA 1
ATOM 2194 C C . ILE A 1 292 ? 27.667 9.298 7.594 1.00 10.75 316 ILE A C 1
ATOM 2195 O O . ILE A 1 292 ? 27.513 8.351 6.812 1.00 10.38 316 ILE A O 1
ATOM 2200 N N . TRP A 1 293 ? 27.603 9.184 8.917 1.00 10.80 317 TRP A N 1
ATOM 2201 C CA . TRP A 1 293 ? 27.270 7.928 9.584 1.00 10.95 317 TRP A CA 1
ATOM 2202 C C . TRP A 1 293 ? 25.847 7.959 10.122 1.00 10.85 317 TRP A C 1
ATOM 2203 O O . TRP A 1 293 ? 25.429 8.926 10.779 1.00 11.04 317 TRP A O 1
ATOM 2214 N N . PHE A 1 294 ? 25.112 6.893 9.836 1.00 10.16 318 PHE A N 1
ATOM 2215 C CA . PHE A 1 294 ? 23.756 6.714 10.333 1.00 10.16 318 PHE A CA 1
ATOM 2216 C C . PHE A 1 294 ? 23.759 5.635 11.405 1.00 10.53 318 PHE A C 1
ATOM 2217 O O . PHE A 1 294 ? 24.243 4.524 11.182 1.00 10.35 318 PHE A O 1
ATOM 2225 N N . ASN A 1 295 ? 23.242 5.988 12.577 1.00 10.89 319 ASN A N 1
ATOM 2226 C CA . ASN A 1 295 ? 23.392 5.155 13.765 1.00 11.52 319 ASN A CA 1
ATOM 2227 C C . ASN A 1 295 ? 22.143 4.341 14.083 1.00 11.33 319 ASN A C 1
ATOM 2228 O O . ASN A 1 295 ? 21.025 4.812 13.853 1.00 10.83 319 ASN A O 1
ATOM 2233 N N . PRO A 1 296 ? 22.330 3.118 14.627 1.00 11.56 320 PRO A N 1
ATOM 2234 C CA . PRO A 1 296 ? 21.202 2.232 14.916 1.00 11.89 320 PRO A CA 1
ATOM 2235 C C . PRO A 1 296 ? 20.234 2.804 15.958 1.00 12.20 320 PRO A C 1
ATOM 2236 O O . PRO A 1 296 ? 19.029 2.559 15.876 1.00 12.02 320 PRO A O 1
ATOM 2240 N N . GLU A 1 297 ? 20.753 3.580 16.911 1.00 12.75 321 GLU A N 1
ATOM 2241 C CA . GLU A 1 297 ? 19.913 4.179 17.953 1.00 13.44 321 GLU A CA 1
ATOM 2242 C C . GLU A 1 297 ? 18.937 5.219 17.393 1.00 13.15 321 GLU A C 1
ATOM 2243 O O . GLU A 1 297 ? 17.931 5.542 18.027 1.00 13.53 321 GLU A O 1
ATOM 2249 N N . ASP A 1 298 ? 19.242 5.735 16.204 1.00 12.95 322 ASP A N 1
ATOM 2250 C CA . ASP A 1 298 ? 18.387 6.713 15.532 1.00 12.70 322 ASP A CA 1
ATOM 2251 C C . ASP A 1 298 ? 17.454 6.050 14.521 1.00 12.10 322 ASP A C 1
ATOM 2252 O O . ASP A 1 298 ? 16.670 6.724 13.849 1.00 12.30 322 ASP A O 1
ATOM 2257 N N . SER A 1 299 ? 17.558 4.728 14.414 1.00 11.10 323 SER A N 1
ATOM 2258 C CA . SER A 1 299 ? 16.777 3.954 13.454 1.00 10.41 323 SER A CA 1
ATOM 2259 C C . SER A 1 299 ? 15.696 3.141 14.168 1.00 9.85 323 SER A C 1
ATOM 2260 O O . SER A 1 299 ? 15.682 3.067 15.400 1.00 10.43 323 SER A O 1
ATOM 2263 N N . ARG A 1 300 ? 14.793 2.535 13.400 1.00 9.05 324 ARG A N 1
ATOM 2264 C CA . ARG A 1 300 ? 13.665 1.799 13.977 1.00 8.45 324 ARG A CA 1
ATOM 2265 C C . ARG A 1 300 ? 13.999 0.310 14.085 1.00 8.28 324 ARG A C 1
ATOM 2266 O O . ARG A 1 300 ? 13.451 -0.532 13.364 1.00 8.12 324 ARG A O 1
ATOM 2274 N N . PHE A 1 301 ? 14.920 0.017 14.997 1.00 8.03 325 PHE A N 1
ATOM 2275 C CA . PHE A 1 301 ? 15.470 -1.315 15.192 1.00 7.84 325 PHE A CA 1
ATOM 2276 C C . PHE A 1 301 ? 14.995 -1.878 16.529 1.00 7.94 325 PHE A C 1
ATOM 2277 O O . PHE A 1 301 ? 15.393 -1.389 17.593 1.00 7.76 325 PHE A O 1
ATOM 2285 N N . PHE A 1 302 ? 14.155 -2.911 16.480 1.00 7.96 326 PHE A N 1
ATOM 2286 C CA . PHE A 1 302 ? 13.569 -3.462 17.706 1.00 8.20 326 PHE A CA 1
ATOM 2287 C C . PHE A 1 302 ? 13.514 -4.982 17.708 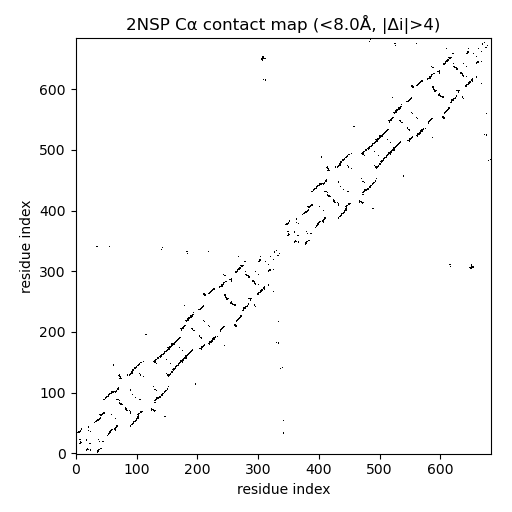1.00 7.98 326 PHE A C 1
ATOM 2288 O O . PHE A 1 302 ? 13.534 -5.617 16.655 1.00 7.68 326 PHE A O 1
ATOM 2296 N N . GLU A 1 303 ? 13.442 -5.550 18.910 1.00 7.73 327 GLU A N 1
ATOM 2297 C CA . GLU A 1 303 ? 13.235 -6.977 19.090 1.00 7.66 327 GLU A CA 1
ATOM 2298 C C . GLU A 1 303 ? 12.107 -7.224 20.076 1.00 7.76 327 GLU A C 1
ATOM 2299 O O . GLU A 1 303 ? 11.802 -6.375 20.918 1.00 8.15 327 GLU A O 1
ATOM 2305 N N . TYR A 1 304 ? 11.506 -8.402 19.973 1.00 7.62 328 TYR A N 1
ATOM 2306 C CA . TYR A 1 304 ? 10.520 -8.847 20.937 1.00 7.97 328 TYR A CA 1
ATOM 2307 C C . TYR A 1 304 ? 10.697 -10.342 21.139 1.00 7.93 328 TYR A C 1
ATOM 2308 O O . TYR A 1 304 ? 10.540 -11.128 20.203 1.00 7.38 328 TYR A O 1
ATOM 2317 N N . LYS A 1 305 ? 11.053 -10.713 22.366 1.00 7.99 329 LYS A N 1
ATOM 2318 C CA . LYS A 1 305 ? 11.180 -12.113 22.775 1.00 8.11 329 LYS A CA 1
ATOM 2319 C C . LYS A 1 305 ? 12.086 -12.954 21.867 1.00 7.78 329 LYS A C 1
ATOM 2320 O O . LYS A 1 305 ? 11.749 -14.088 21.500 1.00 7.50 329 LYS A O 1
ATOM 2326 N N . SER A 1 306 ? 13.241 -12.393 21.512 1.00 7.41 330 SER A N 1
ATOM 2327 C CA . SER A 1 306 ? 14.276 -13.182 20.852 1.00 7.29 330 SER A CA 1
ATOM 2328 C C . SER A 1 306 ? 14.746 -14.269 21.817 1.00 7.61 330 SER A C 1
ATOM 2329 O O . SER A 1 306 ? 14.662 -14.108 23.042 1.00 7.68 330 SER A O 1
ATOM 2332 N N . TYR A 1 307 ? 15.218 -15.381 21.268 1.00 7.46 331 TYR A N 1
ATOM 2333 C CA . TYR A 1 307 ? 15.803 -16.436 22.088 1.00 7.75 331 TYR A CA 1
ATOM 2334 C C . TYR A 1 307 ? 16.999 -17.077 21.383 1.00 7.99 331 TYR A C 1
ATOM 2335 O O . TYR A 1 307 ? 17.320 -16.726 20.247 1.00 7.74 331 TYR A O 1
ATOM 2344 N N . GLY A 1 308 ? 17.681 -17.988 22.068 1.00 7.93 332 GLY A N 1
ATOM 2345 C CA . GLY A 1 308 ? 18.948 -18.520 21.555 1.00 8.47 332 GLY A CA 1
ATOM 2346 C C . GLY A 1 308 ? 20.119 -17.660 22.002 1.00 8.71 332 GLY A C 1
ATOM 2347 O O . GLY A 1 308 ? 19.928 -16.531 22.473 1.00 8.66 332 GLY A O 1
ATOM 2348 N N . ALA A 1 309 ? 21.333 -18.185 21.825 1.00 8.99 333 ALA A N 1
ATOM 2349 C CA . ALA A 1 309 ? 22.548 -17.563 22.366 1.00 9.98 333 ALA A CA 1
ATOM 2350 C C . ALA A 1 309 ? 22.823 -16.129 21.897 1.00 10.42 333 ALA A C 1
ATOM 2351 O O . ALA A 1 309 ? 23.492 -15.372 22.598 1.00 10.82 333 ALA A O 1
ATOM 2353 N N . GLY A 1 310 ? 22.307 -15.757 20.726 1.00 11.01 334 GLY A N 1
ATOM 2354 C CA . GLY A 1 310 ? 22.476 -14.398 20.204 1.00 11.59 334 GLY A CA 1
ATOM 2355 C C . GLY A 1 310 ? 21.461 -13.384 20.707 1.00 12.42 334 GLY A C 1
ATOM 2356 O O . GLY A 1 310 ? 21.495 -12.215 20.315 1.00 11.92 334 GLY A O 1
ATOM 2357 N N . ALA A 1 311 ? 20.561 -13.824 21.583 1.00 13.17 335 ALA A N 1
ATOM 2358 C CA . ALA A 1 311 ? 19.473 -12.971 22.058 1.00 14.83 335 ALA A CA 1
ATOM 2359 C C . ALA A 1 311 ? 19.779 -12.252 23.374 1.00 16.22 335 ALA A C 1
ATOM 2360 O O . ALA A 1 311 ? 19.109 -12.470 24.382 1.00 16.76 335 ALA A O 1
ATOM 2362 N N . THR A 1 312 ? 20.780 -11.384 23.362 1.00 17.86 336 THR A N 1
ATOM 2363 C CA . THR A 1 312 ? 21.085 -10.572 24.544 1.00 19.51 336 THR A CA 1
ATOM 2364 C C . THR A 1 312 ? 20.182 -9.338 24.622 1.00 20.24 336 THR A C 1
ATOM 2365 O O . THR A 1 312 ? 19.795 -8.777 23.590 1.00 20.53 336 THR A O 1
ATOM 2369 N N . VAL A 1 313 ? 19.842 -8.932 25.847 1.00 21.04 337 VAL A N 1
ATOM 2370 C CA . VAL A 1 313 ? 18.994 -7.758 26.083 1.00 21.79 337 VAL A CA 1
ATOM 2371 C C . VAL A 1 313 ? 19.801 -6.687 26.810 1.00 22.25 337 VAL A C 1
ATOM 2372 O O . VAL A 1 313 ? 20.249 -6.890 27.943 1.00 22.68 337 VAL A O 1
ATOM 2376 N N . SER A 1 314 ? 19.994 -5.554 26.136 1.00 22.50 338 SER A N 1
ATOM 2377 C CA . SER A 1 314 ? 20.749 -4.431 26.682 1.00 22.59 338 SER A CA 1
ATOM 2378 C C . SER A 1 314 ? 20.186 -3.115 26.155 1.00 22.47 338 SER A C 1
ATOM 2379 O O . SER A 1 314 ? 19.285 -3.116 25.315 1.00 22.46 338 SER A O 1
ATOM 2382 N N . LYS A 1 315 ? 20.722 -1.998 26.649 1.00 22.38 339 LYS A N 1
ATOM 2383 C CA . LYS A 1 315 ? 20.318 -0.664 26.196 1.00 22.29 339 LYS A CA 1
ATOM 2384 C C . LYS A 1 315 ? 20.535 -0.449 24.692 1.00 21.75 339 LYS A C 1
ATOM 2385 O O . LYS A 1 315 ? 19.831 0.346 24.069 1.00 22.06 339 LYS A O 1
ATOM 2391 N N . ASP A 1 316 ? 21.498 -1.175 24.122 1.00 20.88 340 ASP A N 1
ATOM 2392 C CA . ASP A 1 316 ? 21.815 -1.099 22.695 1.00 20.03 340 ASP A CA 1
ATOM 2393 C C . ASP A 1 316 ? 20.905 -1.983 21.838 1.00 18.73 340 ASP A C 1
ATOM 2394 O O . ASP A 1 316 ? 20.987 -1.965 20.604 1.00 18.52 340 ASP A O 1
ATOM 2399 N N . ARG A 1 317 ? 20.041 -2.753 22.496 1.00 17.02 341 ARG A N 1
ATOM 2400 C CA . ARG A 1 317 ? 19.078 -3.607 21.808 1.00 15.72 341 ARG A CA 1
ATOM 2401 C C . ARG A 1 317 ? 17.680 -3.397 22.377 1.00 14.98 341 ARG A C 1
ATOM 2402 O O . ARG A 1 317 ? 17.236 -4.114 23.275 1.00 14.41 341 ARG A O 1
ATOM 2410 N N . ARG A 1 318 ? 17.006 -2.388 21.833 1.00 14.21 342 ARG A N 1
ATOM 2411 C CA . ARG A 1 318 ? 15.691 -1.968 22.300 1.00 14.31 342 ARG A CA 1
ATOM 2412 C C . ARG A 1 318 ? 14.650 -3.066 22.124 1.00 13.85 342 ARG A C 1
ATOM 2413 O O . ARG A 1 318 ? 14.661 -3.800 21.128 1.00 13.22 342 ARG A O 1
ATOM 2421 N N . GLN A 1 319 ? 13.761 -3.167 23.107 1.00 13.48 343 GLN A N 1
ATOM 2422 C CA . GLN A 1 319 ? 12.757 -4.221 23.158 1.00 13.43 343 GLN A CA 1
ATOM 2423 C C . GLN A 1 319 ? 11.359 -3.633 23.092 1.00 13.49 343 GLN A C 1
ATOM 2424 O O . GLN A 1 319 ? 11.100 -2.554 23.637 1.00 13.73 343 GLN A O 1
ATOM 2430 N N . LEU A 1 320 ? 10.460 -4.345 22.422 1.00 13.40 344 LEU A N 1
ATOM 2431 C CA . LEU A 1 320 ? 9.056 -3.949 22.375 1.00 13.49 344 LEU A CA 1
ATOM 2432 C C . LEU A 1 320 ? 8.329 -4.417 23.627 1.00 13.89 344 LEU A C 1
ATOM 2433 O O . LEU A 1 320 ? 8.644 -5.468 24.185 1.00 13.70 344 LEU A O 1
ATOM 2438 N N . THR A 1 321 ? 7.349 -3.630 24.061 1.00 14.83 345 THR A N 1
ATOM 2439 C CA . THR A 1 321 ? 6.400 -4.080 25.072 1.00 15.54 345 THR A CA 1
ATOM 2440 C C . THR A 1 321 ? 5.403 -5.039 24.410 1.00 15.94 345 THR A C 1
ATOM 2441 O O . THR A 1 321 ? 5.339 -5.119 23.178 1.00 15.64 345 THR A O 1
ATOM 2445 N N . ASP A 1 322 ? 4.624 -5.752 25.224 1.00 16.34 346 ASP A N 1
ATOM 2446 C CA . ASP A 1 322 ? 3.551 -6.611 24.719 1.00 16.98 346 ASP A CA 1
ATOM 2447 C C . ASP A 1 322 ? 2.566 -5.835 23.835 1.00 16.87 346 ASP A C 1
ATOM 2448 O O . ASP A 1 322 ? 2.171 -6.314 22.770 1.00 16.84 346 ASP A O 1
ATOM 2453 N N . ALA A 1 323 ? 2.181 -4.641 24.287 1.00 16.91 347 ALA A N 1
ATOM 2454 C CA . ALA A 1 323 ? 1.272 -3.771 23.538 1.00 16.79 347 ALA A CA 1
ATOM 2455 C C . ALA A 1 323 ? 1.857 -3.345 22.192 1.00 16.68 347 ALA A C 1
ATOM 2456 O O . ALA A 1 323 ? 1.148 -3.331 21.186 1.00 16.80 347 ALA A O 1
ATOM 2458 N N . GLN A 1 324 ? 3.148 -3.009 22.183 1.00 16.24 348 GLN A N 1
ATOM 2459 C CA . GLN A 1 324 ? 3.853 -2.634 20.954 1.00 15.93 348 GLN A CA 1
ATOM 2460 C C . GLN A 1 324 ? 3.977 -3.822 19.998 1.00 15.26 348 GLN A C 1
ATOM 2461 O O . GLN A 1 324 ? 3.804 -3.671 18.787 1.00 15.04 348 GLN A O 1
ATOM 2467 N N . ALA A 1 325 ? 4.260 -5.001 20.554 1.00 14.57 349 ALA A N 1
ATOM 2468 C CA . ALA A 1 325 ? 4.370 -6.236 19.770 1.00 14.23 349 ALA A CA 1
ATOM 2469 C C . ALA A 1 325 ? 3.083 -6.567 19.009 1.00 14.03 349 ALA A C 1
ATOM 2470 O O . ALA A 1 325 ? 3.135 -7.095 17.900 1.00 13.75 349 ALA A O 1
ATOM 2472 N N . ALA A 1 326 ? 1.935 -6.247 19.612 1.00 13.96 350 ALA A N 1
ATOM 2473 C CA . ALA A 1 326 ? 0.627 -6.487 18.998 1.00 14.01 350 ALA A CA 1
ATOM 2474 C C . ALA A 1 326 ? 0.401 -5.679 17.714 1.00 14.11 350 ALA A C 1
ATOM 2475 O O . ALA A 1 326 ? -0.516 -5.972 16.947 1.00 14.16 350 ALA A O 1
ATOM 2477 N N . GLU A 1 327 ? 1.242 -4.675 17.481 1.00 14.02 351 GLU A N 1
ATOM 2478 C CA . GLU A 1 327 ? 1.149 -3.862 16.270 1.00 14.43 351 GLU A CA 1
ATOM 2479 C C . GLU A 1 327 ? 1.809 -4.540 15.063 1.00 13.94 351 GLU A C 1
ATOM 2480 O O . GLU A 1 327 ? 1.731 -4.033 13.944 1.00 13.95 351 GLU A O 1
ATOM 2486 N N . TYR A 1 328 ? 2.442 -5.689 15.295 1.00 13.43 352 TYR A N 1
ATOM 2487 C CA . TYR A 1 328 ? 3.202 -6.373 14.243 1.00 13.23 352 TYR A CA 1
ATOM 2488 C C . TYR A 1 328 ? 2.615 -7.727 13.843 1.00 13.28 352 TYR A C 1
ATOM 2489 O O . TYR A 1 328 ? 3.339 -8.627 13.406 1.00 13.56 352 TYR A O 1
ATOM 2498 N N . THR A 1 329 ? 1.299 -7.866 13.992 1.00 13.31 353 THR A N 1
ATOM 2499 C CA . THR A 1 329 ? 0.578 -9.033 13.487 1.00 13.29 353 THR A CA 1
ATOM 2500 C C . THR A 1 329 ? 0.537 -8.972 11.963 1.00 13.06 353 THR A C 1
ATOM 2501 O O . THR A 1 329 ? 0.663 -7.893 11.384 1.00 13.03 353 THR A O 1
ATOM 2505 N N . GLN A 1 330 ? 0.341 -10.123 11.321 1.00 13.23 354 GLN A N 1
ATOM 2506 C CA . GLN A 1 330 ? 0.222 -10.181 9.861 1.00 13.46 354 GLN A CA 1
ATOM 2507 C C . GLN A 1 330 ? -0.874 -9.244 9.344 1.00 13.63 354 GLN A C 1
ATOM 2508 O O . GLN A 1 330 ? -0.689 -8.554 8.345 1.00 13.40 354 GLN A O 1
ATOM 2514 N N . SER A 1 331 ? -2.006 -9.219 10.044 1.00 14.10 355 SER A N 1
ATOM 2515 C CA . SER A 1 331 ? -3.130 -8.365 9.683 1.00 14.69 355 SER A CA 1
ATOM 2516 C C . SER A 1 331 ? -2.742 -6.882 9.636 1.00 14.39 355 SER A C 1
ATOM 2517 O O . SER A 1 331 ? -3.121 -6.165 8.708 1.00 14.81 355 SER A O 1
ATOM 2520 N N . LYS A 1 332 ? -1.975 -6.435 10.626 1.00 13.95 356 LYS A N 1
ATOM 2521 C CA . LYS A 1 332 ? -1.567 -5.032 10.698 1.00 13.69 356 LYS A CA 1
ATOM 2522 C C . LYS A 1 332 ? -0.475 -4.688 9.691 1.00 12.92 356 LYS A C 1
ATOM 2523 O O . LYS A 1 332 ? -0.506 -3.624 9.073 1.00 13.00 356 LYS A O 1
ATOM 2529 N N . VAL A 1 333 ? 0.481 -5.595 9.524 1.00 12.09 357 VAL A N 1
ATOM 2530 C CA . VAL A 1 333 ? 1.620 -5.346 8.639 1.00 11.34 357 VAL A CA 1
ATOM 2531 C C . VAL A 1 333 ? 1.200 -5.373 7.165 1.00 11.29 357 VAL A C 1
ATOM 2532 O O . VAL A 1 333 ? 1.629 -4.524 6.377 1.00 10.66 357 VAL A O 1
ATOM 2536 N N . LEU A 1 334 ? 0.349 -6.333 6.804 1.00 11.50 358 LEU A N 1
ATOM 2537 C CA . LEU A 1 334 ? -0.075 -6.491 5.409 1.00 11.60 358 LEU A CA 1
ATOM 2538 C C . LEU A 1 334 ? -1.380 -5.766 5.046 1.00 12.33 358 LEU A C 1
ATOM 2539 O O . LEU A 1 334 ? -1.743 -5.698 3.872 1.00 12.27 358 LEU A O 1
ATOM 2544 N N . GLY A 1 335 ? -2.081 -5.241 6.051 1.00 13.34 359 GLY A N 1
ATOM 2545 C CA . GLY A 1 335 ? -3.338 -4.518 5.821 1.00 14.35 359 GLY A CA 1
ATOM 2546 C C . GLY A 1 335 ? -4.433 -5.374 5.211 1.00 14.78 359 GLY A C 1
ATOM 2547 O O . GLY A 1 335 ? -4.714 -6.474 5.693 1.00 14.86 359 GLY A O 1
ATOM 2548 N N . ASP A 1 336 ? -5.044 -4.873 4.138 1.00 15.33 360 ASP A N 1
ATOM 2549 C CA . ASP A 1 336 ? -6.177 -5.558 3.510 1.00 15.97 360 ASP A CA 1
ATOM 2550 C C . ASP A 1 336 ? -5.786 -6.746 2.619 1.00 15.51 360 ASP A C 1
ATOM 2551 O O . ASP A 1 336 ? -6.641 -7.347 1.958 1.00 15.98 360 ASP A O 1
ATOM 2556 N N . TRP A 1 337 ? -4.499 -7.084 2.606 1.00 14.51 361 TRP A N 1
ATOM 2557 C CA . TRP A 1 337 ? -4.018 -8.166 1.758 1.00 13.35 361 TRP A CA 1
ATOM 2558 C C . TRP A 1 337 ? -3.852 -9.478 2.519 1.00 13.45 361 TRP A C 1
ATOM 2559 O O . TRP A 1 337 ? -3.067 -9.565 3.466 1.00 13.29 361 TRP A O 1
ATOM 2570 N N . THR A 1 338 ? -4.599 -10.494 2.093 1.00 13.31 362 THR A N 1
ATOM 2571 C CA . THR A 1 338 ? -4.388 -11.856 2.568 1.00 13.44 362 THR A CA 1
ATOM 2572 C C . THR A 1 338 ? -3.654 -12.631 1.476 1.00 13.21 362 THR A C 1
ATOM 2573 O O . THR A 1 338 ? -4.229 -12.906 0.418 1.00 13.16 362 THR A O 1
ATOM 2577 N N . PRO A 1 339 ? -2.371 -12.959 1.715 1.00 13.07 363 PRO A N 1
ATOM 2578 C CA . PRO A 1 339 ? -1.607 -13.753 0.751 1.00 13.11 363 PRO A CA 1
ATOM 2579 C C . PRO A 1 339 ? -2.246 -15.122 0.523 1.00 13.66 363 PRO A C 1
ATOM 2580 O O . PRO A 1 339 ? -2.476 -15.867 1.478 1.00 13.71 363 PRO A O 1
ATOM 2584 N N . THR A 1 340 ? -2.563 -15.423 -0.733 1.00 14.36 364 THR A N 1
ATOM 2585 C CA . THR A 1 340 ? -3.125 -16.722 -1.099 1.00 15.30 364 THR A CA 1
ATOM 2586 C C . THR A 1 340 ? -2.428 -17.279 -2.334 1.00 15.86 364 THR A C 1
ATOM 2587 O O . THR A 1 340 ? -1.948 -16.523 -3.185 1.00 15.86 364 THR A O 1
ATOM 2591 N N . LEU A 1 341 ? -2.363 -18.605 -2.406 1.00 16.49 365 LEU A N 1
ATOM 2592 C CA . LEU A 1 341 ? -1.810 -19.301 -3.558 1.00 17.51 365 LEU A CA 1
ATOM 2593 C C . LEU A 1 341 ? -2.953 -19.811 -4.434 1.00 18.40 365 LEU A C 1
ATOM 2594 O O . LEU A 1 341 ? -4.049 -20.060 -3.929 1.00 18.65 365 LEU A O 1
ATOM 2599 N N . PRO A 1 342 ? -2.708 -19.959 -5.750 1.00 19.22 366 PRO A N 1
ATOM 2600 C CA . PRO A 1 342 ? -3.753 -20.466 -6.646 1.00 20.06 366 PRO A CA 1
ATOM 2601 C C . PRO A 1 342 ? -4.147 -21.909 -6.332 1.00 20.70 366 PRO A C 1
ATOM 2602 O O . PRO A 1 342 ? -3.337 -22.706 -5.852 1.00 21.34 366 PRO A O 1
ATOM 2607 N N . ALA B 1 1 ? -11.765 -3.451 52.631 1.00 36.29 25 ALA B N 1
ATOM 2608 C CA . ALA B 1 1 ? -11.682 -3.296 54.113 1.00 36.14 25 ALA B CA 1
ATOM 2609 C C . ALA B 1 1 ? -10.690 -4.284 54.726 1.00 36.06 25 ALA B C 1
ATOM 2610 O O . ALA B 1 1 ? -10.920 -5.499 54.714 1.00 36.22 25 ALA B O 1
ATOM 2612 N N . THR B 1 2 ? -9.585 -3.753 55.249 1.00 35.64 26 THR B N 1
ATOM 2613 C CA . THR B 1 2 ? -8.555 -4.567 55.903 1.00 35.17 26 THR B CA 1
ATOM 2614 C C . THR B 1 2 ? -8.221 -4.028 57.294 1.00 34.50 26 THR B C 1
ATOM 2615 O O . THR B 1 2 ? -7.995 -2.826 57.469 1.00 34.66 26 THR B O 1
ATOM 2619 N N . THR B 1 3 ? -8.195 -4.927 58.275 1.00 33.50 27 THR B N 1
ATOM 2620 C CA . THR B 1 3 ? -7.895 -4.569 59.663 1.00 32.37 27 THR B CA 1
ATOM 2621 C C . THR B 1 3 ? -6.817 -5.489 60.246 1.00 31.24 27 THR B C 1
ATOM 2622 O O . THR B 1 3 ? -6.767 -6.682 59.925 1.00 31.42 27 THR B O 1
ATOM 2626 N N . TYR B 1 4 ? -5.956 -4.926 61.092 1.00 29.70 28 TYR B N 1
ATOM 2627 C CA . TYR B 1 4 ? -4.841 -5.677 61.670 1.00 27.92 28 TYR B CA 1
ATOM 2628 C C . TYR B 1 4 ? -5.089 -6.072 63.121 1.00 26.68 28 TYR B C 1
ATOM 2629 O O . TYR B 1 4 ? -5.509 -5.248 63.940 1.00 26.62 28 TYR B O 1
ATOM 2638 N N . ASN B 1 5 ? -4.827 -7.340 63.426 1.00 24.94 29 ASN B N 1
ATOM 2639 C CA . ASN B 1 5 ? -4.942 -7.853 64.787 1.00 23.43 29 ASN B CA 1
ATOM 2640 C C . ASN B 1 5 ? -3.773 -7.417 65.672 1.00 22.67 29 ASN B C 1
ATOM 2641 O O . ASN B 1 5 ? -3.915 -7.313 66.891 1.00 22.22 29 ASN B O 1
ATOM 2646 N N . ALA B 1 6 ? -2.620 -7.180 65.047 1.00 21.60 30 ALA B N 1
ATOM 2647 C CA . ALA B 1 6 ? -1.412 -6.748 65.751 1.00 20.75 30 ALA B CA 1
ATOM 2648 C C . ALA B 1 6 ? -0.510 -5.924 64.835 1.00 20.26 30 ALA B C 1
ATOM 2649 O O . ALA B 1 6 ? -0.520 -6.100 63.615 1.00 19.74 30 ALA B O 1
ATOM 2651 N N . VAL B 1 7 ? 0.259 -5.014 65.429 1.00 19.84 31 VAL B N 1
ATOM 2652 C CA . VAL B 1 7 ? 1.214 -4.190 64.686 1.00 19.63 31 VAL B CA 1
ATOM 2653 C C . VAL B 1 7 ? 2.600 -4.309 65.316 1.00 19.60 31 VAL B C 1
ATOM 2654 O O . VAL B 1 7 ? 2.738 -4.240 66.535 1.00 19.42 31 VAL B O 1
ATOM 2658 N N . VAL B 1 8 ? 3.614 -4.501 64.473 1.00 19.57 32 VAL B N 1
ATOM 2659 C CA . VAL B 1 8 ? 5.011 -4.558 64.906 1.00 19.84 32 VAL B CA 1
ATOM 2660 C C . VAL B 1 8 ? 5.747 -3.318 64.392 1.00 20.51 32 VAL B C 1
ATOM 2661 O O . VAL B 1 8 ? 5.610 -2.946 63.226 1.00 19.89 32 VAL B O 1
ATOM 2665 N N . SER B 1 9 ? 6.514 -2.671 65.265 1.00 21.64 33 SER B N 1
ATOM 2666 C CA . SER B 1 9 ? 7.323 -1.526 64.849 1.00 23.21 33 SER B CA 1
ATOM 2667 C C . SER B 1 9 ? 8.599 -1.376 65.672 1.00 24.08 33 SER B C 1
ATOM 2668 O O . SER B 1 9 ? 8.702 -1.886 66.789 1.00 24.00 33 SER B O 1
ATOM 2671 N N . LYS B 1 10 ? 9.564 -0.668 65.094 1.00 25.49 34 LYS B N 1
ATOM 2672 C CA . LYS B 1 10 ? 10.825 -0.362 65.759 1.00 27.04 34 LYS B CA 1
ATOM 2673 C C . LYS B 1 10 ? 10.689 0.817 66.721 1.00 28.33 34 LYS B C 1
ATOM 2674 O O . LYS B 1 10 ? 11.497 0.970 67.639 1.00 28.52 34 LYS B O 1
ATOM 2680 N N . SER B 1 11 ? 9.666 1.639 66.502 1.00 29.94 35 SER B N 1
ATOM 2681 C CA . SER B 1 11 ? 9.502 2.893 67.237 1.00 31.65 35 SER B CA 1
ATOM 2682 C C . SER B 1 11 ? 8.602 2.756 68.460 1.00 32.70 35 SER B C 1
ATOM 2683 O O . SER B 1 11 ? 7.620 2.012 68.444 1.00 33.07 35 SER B O 1
ATOM 2686 N N . SER B 1 12 ? 8.953 3.481 69.520 1.00 33.98 36 SER B N 1
ATOM 2687 C CA . SER B 1 12 ? 8.098 3.608 70.697 1.00 35.11 36 SER B CA 1
ATOM 2688 C C . SER B 1 12 ? 7.114 4.762 70.496 1.00 35.75 36 SER B C 1
ATOM 2689 O O . SER B 1 12 ? 6.140 4.902 71.241 1.00 36.03 36 SER B O 1
ATOM 2692 N N . SER B 1 13 ? 7.384 5.578 69.477 1.00 36.51 37 SER B N 1
ATOM 2693 C CA . SER B 1 13 ? 6.536 6.709 69.106 1.00 37.07 37 SER B CA 1
ATOM 2694 C C . SER B 1 13 ? 5.244 6.262 68.414 1.00 37.26 37 SER B C 1
ATOM 2695 O O . SER B 1 13 ? 4.273 7.022 68.354 1.00 37.53 37 SER B O 1
ATOM 2698 N N . ASP B 1 14 ? 5.244 5.033 67.894 1.00 37.39 38 ASP B N 1
ATOM 2699 C CA . ASP B 1 14 ? 4.058 4.440 67.267 1.00 37.32 38 ASP B CA 1
ATOM 2700 C C . ASP B 1 14 ? 2.923 4.214 68.267 1.00 36.97 38 ASP B C 1
ATOM 2701 O O . ASP B 1 14 ? 1.772 4.564 67.994 1.00 37.22 38 ASP B O 1
ATOM 2706 N N . GLY B 1 15 ? 3.251 3.630 69.418 1.00 36.40 39 GLY B N 1
ATOM 2707 C CA . GLY B 1 15 ? 2.281 3.445 70.495 1.00 35.41 39 GLY B CA 1
ATOM 2708 C C . GLY B 1 15 ? 2.038 1.998 70.876 1.00 34.64 39 GLY B C 1
ATOM 2709 O O . GLY B 1 15 ? 2.930 1.326 71.399 1.00 34.84 39 GLY B O 1
ATOM 2710 N N . LYS B 1 16 ? 0.821 1.526 70.613 1.00 33.65 40 LYS B N 1
ATOM 2711 C CA . LYS B 1 16 ? 0.393 0.174 70.990 1.00 32.55 40 LYS B CA 1
ATOM 2712 C C . LYS B 1 16 ? 0.881 -0.897 70.004 1.00 31.26 40 LYS B C 1
ATOM 2713 O O . LYS B 1 16 ? 0.085 -1.613 69.388 1.00 31.27 40 LYS B O 1
ATOM 2719 N N . THR B 1 17 ? 2.203 -1.004 69.880 1.00 29.62 41 THR B N 1
ATOM 2720 C CA . THR B 1 17 ? 2.828 -1.937 68.945 1.00 27.87 41 THR B CA 1
ATOM 2721 C C . THR B 1 17 ? 3.748 -2.929 69.649 1.00 26.54 41 THR B C 1
ATOM 2722 O O . THR B 1 17 ? 4.277 -2.646 70.728 1.00 26.33 41 THR B O 1
ATOM 2726 N N . PHE B 1 18 ? 3.931 -4.090 69.026 1.00 24.65 42 PHE B N 1
ATOM 2727 C CA . PHE B 1 18 ? 4.886 -5.085 69.492 1.00 23.03 42 PHE B CA 1
ATOM 2728 C C . PHE B 1 18 ? 6.287 -4.720 69.011 1.00 22.09 42 PHE B C 1
ATOM 2729 O O . PHE B 1 18 ? 6.448 -4.140 67.934 1.00 21.64 42 PHE B O 1
ATOM 2737 N N . LYS B 1 19 ? 7.292 -5.064 69.811 1.00 20.84 43 LYS B N 1
ATOM 2738 C CA . LYS B 1 19 ? 8.685 -4.778 69.466 1.00 19.95 43 LYS B CA 1
ATOM 2739 C C . LYS B 1 19 ? 9.276 -5.848 68.551 1.00 18.71 43 LYS B C 1
ATOM 2740 O O . LYS B 1 19 ? 10.148 -5.557 67.724 1.00 18.76 43 LYS B O 1
ATOM 2746 N N . THR B 1 20 ? 8.810 -7.084 68.711 1.00 17.19 44 THR B N 1
ATOM 2747 C CA . THR B 1 20 ? 9.284 -8.196 67.888 1.00 15.58 44 THR B CA 1
ATOM 2748 C C . THR B 1 20 ? 8.126 -8.892 67.178 1.00 14.73 44 THR B C 1
ATOM 2749 O O . THR B 1 20 ? 6.993 -8.911 67.673 1.00 14.22 44 THR B O 1
ATOM 2753 N N . ILE B 1 21 ? 8.425 -9.466 66.016 1.00 13.58 45 ILE B N 1
ATOM 2754 C CA . ILE B 1 21 ? 7.444 -10.233 65.251 1.00 12.82 45 ILE B CA 1
ATOM 2755 C C . ILE B 1 21 ? 7.009 -11.491 66.008 1.00 12.89 45 ILE B C 1
ATOM 2756 O O . ILE B 1 21 ? 5.823 -11.835 66.005 1.00 12.52 45 ILE B O 1
ATOM 2761 N N . ALA B 1 22 ? 7.966 -12.156 66.661 1.00 12.77 46 ALA B N 1
ATOM 2762 C CA . ALA B 1 22 ? 7.688 -13.355 67.456 1.00 13.04 46 ALA B CA 1
ATOM 2763 C C . ALA B 1 22 ? 6.640 -13.088 68.537 1.00 13.20 46 ALA B C 1
ATOM 2764 O O . ALA B 1 22 ? 5.724 -13.888 68.726 1.00 13.14 46 ALA B O 1
ATOM 2766 N N . ASP B 1 23 ? 6.767 -11.954 69.228 1.00 13.33 47 ASP B N 1
ATOM 2767 C CA . ASP B 1 23 ? 5.805 -11.583 70.268 1.00 13.85 47 ASP B CA 1
ATOM 2768 C C . ASP B 1 23 ? 4.408 -11.327 69.707 1.00 13.84 47 ASP B C 1
ATOM 2769 O O . ASP B 1 23 ? 3.405 -11.726 70.312 1.00 13.79 47 ASP B O 1
ATOM 2774 N N . ALA B 1 24 ? 4.345 -10.670 68.552 1.00 13.77 48 ALA B N 1
ATOM 2775 C CA . ALA B 1 24 ? 3.065 -10.430 67.881 1.00 13.99 48 ALA B CA 1
ATOM 2776 C C . ALA B 1 24 ? 2.395 -11.735 67.445 1.00 14.10 48 ALA B C 1
ATOM 2777 O O . ALA B 1 24 ? 1.189 -11.897 67.633 1.00 14.06 48 ALA B O 1
ATOM 2779 N N . ILE B 1 25 ? 3.177 -12.653 66.877 1.00 14.12 49 ILE B N 1
ATOM 2780 C CA . ILE B 1 25 ? 2.669 -13.966 66.466 1.00 14.50 49 ILE B CA 1
ATOM 2781 C C . ILE B 1 25 ? 2.165 -14.759 67.673 1.00 15.07 49 ILE B C 1
ATOM 2782 O O . ILE B 1 25 ? 1.066 -15.314 67.639 1.00 15.03 49 ILE B O 1
ATOM 2787 N N . ALA B 1 26 ? 2.958 -14.781 68.743 1.00 15.63 50 ALA B N 1
ATOM 2788 C CA . ALA B 1 26 ? 2.605 -15.523 69.956 1.00 16.44 50 ALA B CA 1
ATOM 2789 C C . ALA B 1 26 ? 1.321 -14.994 70.598 1.00 16.91 50 ALA B C 1
ATOM 2790 O O . ALA B 1 26 ? 0.592 -15.736 71.259 1.00 17.14 50 ALA B O 1
ATOM 2792 N N . SER B 1 27 ? 1.033 -13.713 70.385 1.00 17.35 51 SER B N 1
ATOM 2793 C CA . SER B 1 27 ? -0.133 -13.075 70.995 1.00 17.96 51 SER B CA 1
ATOM 2794 C C . SER B 1 27 ? -1.458 -13.513 70.367 1.00 18.49 51 SER B C 1
ATOM 2795 O O . SER B 1 27 ? -2.533 -13.239 70.912 1.00 18.76 51 SER B O 1
ATOM 2798 N N . ALA B 1 28 ? -1.380 -14.182 69.219 1.00 18.59 52 ALA B N 1
ATOM 2799 C CA . ALA B 1 28 ? -2.568 -14.681 68.544 1.00 18.97 52 ALA B CA 1
ATOM 2800 C C . ALA B 1 28 ? -3.291 -15.700 69.426 1.00 19.07 52 ALA B C 1
ATOM 2801 O O . ALA B 1 28 ? -2.660 -16.596 69.978 1.00 19.35 52 ALA B O 1
ATOM 2803 N N . PRO B 1 29 ? -4.622 -15.556 69.568 1.00 19.36 53 PRO B N 1
ATOM 2804 C CA . PRO B 1 29 ? -5.387 -16.541 70.332 1.00 19.30 53 PRO B CA 1
ATOM 2805 C C . PRO B 1 29 ? -5.305 -17.919 69.682 1.00 19.22 53 PRO B C 1
ATOM 2806 O O . PRO B 1 29 ? -5.221 -18.015 68.453 1.00 18.97 53 PRO B O 1
ATOM 2810 N N . ALA B 1 30 ? -5.309 -18.967 70.503 1.00 19.01 54 ALA B N 1
ATOM 2811 C CA . ALA B 1 30 ? -5.281 -20.339 70.006 1.00 18.87 54 ALA B CA 1
ATOM 2812 C C . ALA B 1 30 ? -6.492 -20.570 69.112 1.00 18.63 54 ALA B C 1
ATOM 2813 O O . ALA B 1 30 ? -7.592 -20.096 69.410 1.00 18.84 54 ALA B O 1
ATOM 2815 N N . GLY B 1 31 ? -6.280 -21.276 68.009 1.00 18.28 55 GLY B N 1
ATOM 2816 C CA . GLY B 1 31 ? -7.353 -21.534 67.055 1.00 17.76 55 GLY B CA 1
ATOM 2817 C C . GLY B 1 31 ? -6.958 -21.243 65.622 1.00 17.40 55 GLY B C 1
ATOM 2818 O O . GLY B 1 31 ? -5.770 -21.194 65.293 1.00 17.12 55 GLY B O 1
ATOM 2819 N N . SER B 1 32 ? -7.964 -21.042 64.775 1.00 17.02 56 SER B N 1
ATOM 2820 C CA . SER B 1 32 ? -7.757 -20.949 63.330 1.00 16.78 56 SER B CA 1
ATOM 2821 C C . SER B 1 32 ? -8.524 -19.809 62.652 1.00 16.51 56 SER B C 1
ATOM 2822 O O . SER B 1 32 ? -8.647 -19.784 61.427 1.00 16.26 56 SER B O 1
ATOM 2825 N N . THR B 1 33 ? -9.036 -18.872 63.451 1.00 16.53 57 THR B N 1
ATOM 2826 C CA . THR B 1 33 ? -9.571 -17.613 62.929 1.00 16.47 57 THR B CA 1
ATOM 2827 C C . THR B 1 33 ? -8.415 -16.797 62.336 1.00 15.86 57 THR B C 1
ATOM 2828 O O . THR B 1 33 ? -7.285 -16.896 62.823 1.00 15.94 57 THR B O 1
ATOM 2832 N N . PRO B 1 34 ? -8.682 -16.004 61.279 1.00 15.23 58 PRO B N 1
ATOM 2833 C CA . PRO B 1 34 ? -7.589 -15.242 60.660 1.00 14.58 58 PRO B CA 1
ATOM 2834 C C . PRO B 1 34 ? -6.912 -14.272 61.631 1.00 14.25 58 PRO B C 1
ATOM 2835 O O . PRO B 1 34 ? -7.588 -13.567 62.387 1.00 14.03 58 PRO B O 1
ATOM 2839 N N . PHE B 1 35 ? -5.582 -14.264 61.618 1.00 13.53 59 PHE B N 1
ATOM 2840 C CA . PHE B 1 35 ? -4.809 -13.335 62.432 1.00 13.42 59 PHE B CA 1
ATOM 2841 C C . PHE B 1 35 ? -3.811 -12.627 61.523 1.00 13.14 59 PHE B C 1
ATOM 2842 O O . PHE B 1 35 ? -2.968 -13.270 60.895 1.00 12.91 59 PHE B O 1
ATOM 2850 N N . VAL B 1 36 ? -3.931 -11.303 61.450 1.00 12.86 60 VAL B N 1
ATOM 2851 C CA . VAL B 1 36 ? -3.167 -10.491 60.506 1.00 12.77 60 VAL B CA 1
ATOM 2852 C C . VAL B 1 36 ? -2.259 -9.495 61.227 1.00 12.74 60 VAL B C 1
ATOM 2853 O O . VAL B 1 36 ? -2.722 -8.689 62.042 1.00 12.85 60 VAL B O 1
ATOM 2857 N N . ILE B 1 37 ? -0.967 -9.548 60.906 1.00 12.49 61 ILE B N 1
ATOM 2858 C CA . ILE B 1 37 ? 0.031 -8.723 61.581 1.00 12.30 61 ILE B CA 1
ATOM 2859 C C . ILE B 1 37 ? 0.688 -7.759 60.593 1.00 12.39 61 ILE B C 1
ATOM 2860 O O . ILE B 1 37 ? 1.249 -8.179 59.578 1.00 12.06 61 ILE B O 1
ATOM 2865 N N . LEU B 1 38 ? 0.601 -6.463 60.884 1.00 12.41 62 LEU B N 1
ATOM 2866 C CA . LEU B 1 38 ? 1.337 -5.473 60.114 1.00 12.77 62 LEU B CA 1
ATOM 2867 C C . LEU B 1 38 ? 2.739 -5.292 60.696 1.00 12.60 62 LEU B C 1
ATOM 2868 O O . LEU B 1 38 ? 2.900 -5.095 61.899 1.00 12.77 62 LEU B O 1
ATOM 2873 N N . ILE B 1 39 ? 3.746 -5.361 59.829 1.00 12.39 63 ILE B N 1
ATOM 2874 C CA . ILE B 1 39 ? 5.142 -5.195 60.233 1.00 12.19 63 ILE B CA 1
ATOM 2875 C C . ILE B 1 39 ? 5.693 -3.922 59.592 1.00 12.66 63 ILE B C 1
ATOM 2876 O O . ILE B 1 39 ? 5.899 -3.865 58.376 1.00 12.40 63 ILE B O 1
ATOM 2881 N N . LYS B 1 40 ? 5.912 -2.893 60.408 1.00 12.97 64 LYS B N 1
ATOM 2882 C CA . LYS B 1 40 ? 6.436 -1.626 59.908 1.00 13.64 64 LYS B CA 1
ATOM 2883 C C . LYS B 1 40 ? 7.898 -1.768 59.484 1.00 13.45 64 LYS B C 1
ATOM 2884 O O . LYS B 1 40 ? 8.594 -2.678 59.939 1.00 13.29 64 LYS B O 1
ATOM 2890 N N . ASN B 1 41 ? 8.354 -0.865 58.615 1.00 13.36 65 ASN B N 1
ATOM 2891 C CA . ASN B 1 41 ? 9.728 -0.892 58.101 1.00 13.40 65 ASN B CA 1
ATOM 2892 C C . ASN B 1 41 ? 10.790 -1.037 59.183 1.00 13.20 65 ASN B C 1
ATOM 2893 O O . ASN B 1 41 ? 10.724 -0.404 60.238 1.00 13.17 65 ASN B O 1
ATOM 2898 N N . GLY B 1 42 ? 11.770 -1.885 58.902 1.00 13.02 66 GLY B N 1
ATOM 2899 C CA . GLY B 1 42 ? 12.856 -2.146 59.832 1.00 12.65 66 GLY B CA 1
ATOM 2900 C C . GLY B 1 42 ? 13.447 -3.509 59.554 1.00 12.63 66 GLY B C 1
ATOM 2901 O O . GLY B 1 42 ? 12.856 -4.310 58.827 1.00 12.31 66 GLY B O 1
ATOM 2902 N N . VAL B 1 43 ? 14.620 -3.763 60.126 1.00 12.33 67 VAL B N 1
ATOM 2903 C CA . VAL B 1 43 ? 15.263 -5.068 60.024 1.00 12.07 67 VAL B CA 1
ATOM 2904 C C . VAL B 1 43 ? 15.078 -5.793 61.352 1.00 11.83 67 VAL B C 1
ATOM 2905 O O . VAL B 1 43 ? 15.563 -5.344 62.395 1.00 11.98 67 VAL B O 1
ATOM 2909 N N . TYR B 1 44 ? 14.343 -6.901 61.303 1.00 11.03 68 TYR B N 1
ATOM 2910 C CA . TYR B 1 44 ? 14.016 -7.681 62.486 1.00 10.74 68 TYR B CA 1
ATOM 2911 C C . TYR B 1 44 ? 14.870 -8.936 62.519 1.00 10.65 68 TYR B C 1
ATOM 2912 O O . TYR B 1 44 ? 14.678 -9.853 61.717 1.00 10.18 68 TYR B O 1
ATOM 2921 N N . ASN B 1 45 ? 15.830 -8.950 63.442 1.00 10.51 69 ASN B N 1
ATOM 2922 C CA . ASN B 1 45 ? 16.770 -10.052 63.587 1.00 10.72 69 ASN B CA 1
ATOM 2923 C C . ASN B 1 45 ? 16.126 -11.161 64.409 1.00 10.53 69 ASN B C 1
ATOM 2924 O O . ASN B 1 45 ? 16.319 -11.260 65.623 1.00 10.42 69 ASN B O 1
ATOM 2929 N N . GLU B 1 46 ? 15.338 -11.988 63.727 1.00 9.96 70 GLU B N 1
ATOM 2930 C CA . GLU B 1 46 ? 14.513 -12.991 64.374 1.00 10.17 70 GLU B CA 1
ATOM 2931 C C . GLU B 1 46 ? 14.471 -14.264 63.551 1.00 9.86 70 GLU B C 1
ATOM 2932 O O . GLU B 1 46 ? 14.596 -14.229 62.323 1.00 9.82 70 GLU B O 1
ATOM 2938 N N . ARG B 1 47 ? 14.306 -15.383 64.248 1.00 9.81 71 ARG B N 1
ATOM 2939 C CA . ARG B 1 47 ? 13.998 -16.658 63.615 1.00 9.76 71 ARG B CA 1
ATOM 2940 C C . ARG B 1 47 ? 12.614 -17.090 64.075 1.00 9.84 71 ARG B C 1
ATOM 2941 O O . ARG B 1 47 ? 12.310 -17.070 65.274 1.00 10.15 71 ARG B O 1
ATOM 2949 N N . LEU B 1 48 ? 11.774 -17.473 63.121 1.00 9.43 72 LEU B N 1
ATOM 2950 C CA . LEU B 1 48 ? 10.364 -17.716 63.409 1.00 9.51 72 LEU B CA 1
ATOM 2951 C C . LEU B 1 48 ? 9.949 -19.108 62.972 1.00 9.62 72 LEU B C 1
ATOM 2952 O O . LEU B 1 48 ? 10.350 -19.578 61.906 1.00 9.25 72 LEU B O 1
ATOM 2957 N N . THR B 1 49 ? 9.145 -19.765 63.804 1.00 9.68 73 THR B N 1
ATOM 2958 C CA . THR B 1 49 ? 8.493 -21.010 63.413 1.00 10.49 73 THR B CA 1
ATOM 2959 C C . THR B 1 49 ? 6.988 -20.819 63.555 1.00 10.69 73 THR B C 1
ATOM 2960 O O . THR B 1 49 ? 6.496 -20.542 64.651 1.00 11.14 73 THR B O 1
ATOM 2964 N N . ILE B 1 50 ? 6.274 -20.955 62.440 1.00 10.90 74 ILE B N 1
ATOM 2965 C CA . ILE B 1 50 ? 4.828 -20.732 62.406 1.00 11.32 74 ILE B CA 1
ATOM 2966 C C . ILE B 1 50 ? 4.076 -22.051 62.522 1.00 11.30 74 ILE B C 1
ATOM 2967 O O . ILE B 1 50 ? 4.175 -22.913 61.645 1.00 10.80 74 ILE B O 1
ATOM 2972 N N . THR B 1 51 ? 3.310 -22.192 63.600 1.00 11.58 75 THR B N 1
ATOM 2973 C CA . THR B 1 51 ? 2.552 -23.415 63.848 1.00 12.35 75 THR B CA 1
ATOM 2974 C C . THR B 1 51 ? 1.050 -23.151 63.920 1.00 12.47 75 THR B C 1
ATOM 2975 O O . THR B 1 51 ? 0.252 -24.087 63.986 1.00 13.39 75 THR B O 1
ATOM 2979 N N . ARG B 1 52 ? 0.670 -21.879 63.906 1.00 12.35 76 ARG B N 1
ATOM 2980 C CA . ARG B 1 52 ? -0.740 -21.517 63.954 1.00 12.31 76 ARG B CA 1
ATOM 2981 C C . ARG B 1 52 ? -1.303 -21.338 62.557 1.00 11.83 76 ARG B C 1
ATOM 2982 O O . ARG B 1 52 ? -0.741 -20.602 61.740 1.00 11.88 76 ARG B O 1
ATOM 2990 N N . ASN B 1 53 ? -2.427 -22.000 62.310 1.00 11.55 77 ASN B N 1
ATOM 2991 C CA . ASN B 1 53 ? -3.125 -21.912 61.035 1.00 11.00 77 ASN B CA 1
ATOM 2992 C C . ASN B 1 53 ? -3.711 -20.523 60.811 1.00 10.72 77 ASN B C 1
ATOM 2993 O O . ASN B 1 53 ? -4.056 -19.825 61.772 1.00 9.85 77 ASN B O 1
ATOM 2998 N N . ASN B 1 54 ? -3.809 -20.118 59.545 1.00 9.98 78 ASN B N 1
ATOM 2999 C CA . ASN B 1 54 ? -4.507 -18.883 59.175 1.00 9.81 78 ASN B CA 1
ATOM 3000 C C . ASN B 1 54 ? -3.823 -17.618 59.709 1.00 9.72 78 ASN B C 1
ATOM 3001 O O . ASN B 1 54 ? -4.481 -16.640 60.083 1.00 9.61 78 ASN B O 1
ATOM 3006 N N . LEU B 1 55 ? -2.493 -17.648 59.737 1.00 9.54 79 LEU B N 1
ATOM 3007 C CA . LEU B 1 55 ? -1.693 -16.502 60.161 1.00 9.55 79 LEU B CA 1
ATOM 3008 C C . LEU B 1 55 ? -1.179 -15.759 58.936 1.00 9.48 79 LEU B C 1
ATOM 3009 O O . LEU B 1 55 ? -0.775 -16.377 57.950 1.00 8.71 79 LEU B O 1
ATOM 3014 N N . HIS B 1 56 ? -1.197 -14.430 59.008 1.00 9.26 80 HIS B N 1
ATOM 3015 C CA . HIS B 1 56 ? -0.865 -13.593 57.860 1.00 9.26 80 HIS B CA 1
ATOM 3016 C C . HIS B 1 56 ? 0.005 -12.406 58.241 1.00 9.51 80 HIS B C 1
ATOM 3017 O O . HIS B 1 56 ? -0.367 -11.605 59.099 1.00 9.52 80 HIS B O 1
ATOM 3024 N N . LEU B 1 57 ? 1.158 -12.297 57.585 1.00 9.18 81 LEU B N 1
ATOM 3025 C CA . LEU B 1 57 ? 2.082 -11.190 57.814 1.00 9.35 81 LEU B CA 1
ATOM 3026 C C . LEU B 1 57 ? 2.048 -10.215 56.644 1.00 9.69 81 LEU B C 1
ATOM 3027 O O . LEU B 1 57 ? 2.045 -10.618 55.478 1.00 8.94 81 LEU B O 1
ATOM 3032 N N . LYS B 1 58 ? 2.001 -8.928 56.961 1.00 10.14 82 LYS B N 1
ATOM 3033 C CA . LYS B 1 58 ? 2.040 -7.889 55.944 1.00 11.04 82 LYS B CA 1
ATOM 3034 C C . LYS B 1 58 ? 3.100 -6.855 56.303 1.00 10.93 82 LYS B C 1
ATOM 3035 O O . LYS B 1 58 ? 2.989 -6.164 57.311 1.00 10.91 82 LYS B O 1
ATOM 3041 N N . GLY B 1 59 ? 4.139 -6.765 55.479 1.00 11.11 83 GLY B N 1
ATOM 3042 C CA . GLY B 1 59 ? 5.177 -5.759 55.684 1.00 11.16 83 GLY B CA 1
ATOM 3043 C C . GLY B 1 59 ? 4.756 -4.425 55.097 1.00 11.53 83 GLY B C 1
ATOM 3044 O O . GLY B 1 59 ? 3.956 -4.373 54.158 1.00 11.35 83 GLY B O 1
ATOM 3045 N N . GLU B 1 60 ? 5.299 -3.341 55.649 1.00 11.79 84 GLU B N 1
ATOM 3046 C CA . GLU B 1 60 ? 5.018 -1.996 55.157 1.00 12.42 84 GLU B CA 1
ATOM 3047 C C . GLU B 1 60 ? 5.503 -1.833 53.711 1.00 12.10 84 GLU B C 1
ATOM 3048 O O . GLU B 1 60 ? 4.872 -1.152 52.896 1.00 12.47 84 GLU B O 1
ATOM 3054 N N . SER B 1 61 ? 6.630 -2.471 53.402 1.00 11.78 85 SER B N 1
ATOM 3055 C CA . SER B 1 61 ? 7.188 -2.484 52.055 1.00 11.21 85 SER B CA 1
ATOM 3056 C C . SER B 1 61 ? 8.166 -3.642 51.913 1.00 11.16 85 SER B C 1
ATOM 3057 O O . SER B 1 61 ? 8.846 -4.009 52.874 1.00 10.90 85 SER B O 1
ATOM 3060 N N . ARG B 1 62 ? 8.242 -4.214 50.714 1.00 11.12 86 ARG B N 1
ATOM 3061 C CA . ARG B 1 62 ? 9.209 -5.277 50.454 1.00 10.99 86 ARG B CA 1
ATOM 3062 C C . ARG B 1 62 ? 10.639 -4.776 50.653 1.00 11.19 86 ARG B C 1
ATOM 3063 O O . ARG B 1 62 ? 11.484 -5.489 51.202 1.00 10.62 86 ARG B O 1
ATOM 3071 N N . ASN B 1 63 ? 10.896 -3.547 50.207 1.00 11.53 87 ASN B N 1
ATOM 3072 C CA . ASN B 1 63 ? 12.218 -2.932 50.324 1.00 12.27 87 ASN B CA 1
ATOM 3073 C C . ASN B 1 63 ? 12.666 -2.710 51.770 1.00 11.92 87 ASN B C 1
ATOM 3074 O O . ASN B 1 63 ? 13.848 -2.876 52.085 1.00 11.90 87 ASN B O 1
ATOM 3079 N N . GLY B 1 64 ? 11.720 -2.353 52.639 1.00 11.63 88 GLY B N 1
ATOM 3080 C CA . GLY B 1 64 ? 12.036 -1.865 53.980 1.00 11.17 88 GLY B CA 1
ATOM 3081 C C . GLY B 1 64 ? 11.693 -2.755 55.162 1.00 10.94 88 GLY B C 1
ATOM 3082 O O . GLY B 1 64 ? 12.223 -2.551 56.259 1.00 11.25 88 GLY B O 1
ATOM 3083 N N . ALA B 1 65 ? 10.808 -3.731 54.959 1.00 10.32 89 ALA B N 1
ATOM 3084 C CA . ALA B 1 65 ? 10.402 -4.626 56.045 1.00 9.64 89 ALA B CA 1
ATOM 3085 C C . ALA B 1 65 ? 11.104 -5.959 55.859 1.00 9.33 89 ALA B C 1
ATOM 3086 O O . ALA B 1 65 ? 10.771 -6.721 54.947 1.00 9.22 89 ALA B O 1
ATOM 3088 N N . VAL B 1 66 ? 12.081 -6.217 56.724 1.00 8.61 90 VAL B N 1
ATOM 3089 C CA . VAL B 1 66 ? 13.016 -7.328 56.551 1.00 8.27 90 VAL B CA 1
ATOM 3090 C C . VAL B 1 66 ? 13.046 -8.221 57.792 1.00 7.93 90 VAL B C 1
ATOM 3091 O O . VAL B 1 66 ? 13.173 -7.734 58.913 1.00 7.89 90 VAL B O 1
ATOM 3095 N N . ILE B 1 67 ? 12.917 -9.530 57.577 1.00 7.39 91 ILE B N 1
ATOM 3096 C CA . ILE B 1 67 ? 13.125 -10.515 58.634 1.00 7.26 91 ILE B CA 1
ATOM 3097 C C . ILE B 1 67 ? 14.397 -11.282 58.291 1.00 7.23 91 ILE B C 1
ATOM 3098 O O . ILE B 1 67 ? 14.474 -11.917 57.241 1.00 6.74 91 ILE B O 1
ATOM 3103 N N . ALA B 1 68 ? 15.393 -11.216 59.172 1.00 7.11 92 ALA B N 1
ATOM 3104 C CA . ALA B 1 68 ? 16.722 -11.735 58.842 1.00 7.16 92 ALA B CA 1
ATOM 3105 C C . ALA B 1 68 ? 17.436 -12.389 60.021 1.00 7.43 92 ALA B C 1
ATOM 3106 O O . ALA B 1 68 ? 17.355 -11.918 61.155 1.00 7.98 92 ALA B O 1
ATOM 3108 N N . ALA B 1 69 ? 18.119 -13.491 59.736 1.00 7.16 93 ALA B N 1
ATOM 3109 C CA . ALA B 1 69 ? 19.022 -14.130 60.690 1.00 7.39 93 ALA B CA 1
ATOM 3110 C C . ALA B 1 69 ? 20.091 -14.879 59.911 1.00 7.34 93 ALA B C 1
ATOM 3111 O O . ALA B 1 69 ? 19.883 -15.231 58.747 1.00 7.36 93 ALA B O 1
ATOM 3113 N N . ALA B 1 70 ? 21.228 -15.121 60.555 1.00 7.56 94 ALA B N 1
ATOM 3114 C CA . ALA B 1 70 ? 22.341 -15.816 59.914 1.00 7.81 94 ALA B CA 1
ATOM 3115 C C . ALA B 1 70 ? 22.547 -17.176 60.566 1.00 7.83 94 ALA B C 1
ATOM 3116 O O . ALA B 1 70 ? 22.914 -17.264 61.746 1.00 8.05 94 ALA B O 1
ATOM 3118 N N . THR B 1 71 ? 22.272 -18.234 59.805 1.00 7.77 95 THR B N 1
ATOM 3119 C CA . THR B 1 71 ? 22.422 -19.601 60.287 1.00 7.50 95 THR B CA 1
ATOM 3120 C C . THR B 1 71 ? 22.737 -20.528 59.120 1.00 7.46 95 THR B C 1
ATOM 3121 O O . THR B 1 71 ? 21.946 -20.644 58.179 1.00 7.03 95 THR B O 1
ATOM 3125 N N . ALA B 1 72 ? 23.882 -21.203 59.183 1.00 7.13 96 ALA B N 1
ATOM 3126 C CA . ALA B 1 72 ? 24.187 -22.233 58.190 1.00 7.08 96 ALA B CA 1
ATOM 3127 C C . ALA B 1 72 ? 23.908 -23.621 58.761 1.00 7.22 96 ALA B C 1
ATOM 3128 O O . ALA B 1 72 ? 23.806 -23.793 59.987 1.00 7.34 96 ALA B O 1
ATOM 3130 N N . ALA B 1 73 ? 23.798 -24.612 57.880 1.00 7.14 97 ALA B N 1
ATOM 3131 C CA . ALA B 1 73 ? 23.601 -26.002 58.303 1.00 7.71 97 ALA B CA 1
ATOM 3132 C C . ALA B 1 73 ? 24.720 -26.449 59.242 1.00 8.27 97 ALA B C 1
ATOM 3133 O O . ALA B 1 73 ? 24.474 -27.179 60.201 1.00 8.35 97 ALA B O 1
ATOM 3135 N N . GLY B 1 74 ? 25.935 -25.979 58.965 1.00 8.83 98 GLY B N 1
ATOM 3136 C CA . GLY B 1 74 ? 27.113 -26.302 59.773 1.00 9.89 98 GLY B CA 1
ATOM 3137 C C . GLY B 1 74 ? 27.353 -25.411 60.980 1.00 10.84 98 GLY B C 1
ATOM 3138 O O . GLY B 1 74 ? 28.338 -25.602 61.702 1.00 10.91 98 GLY B O 1
ATOM 3139 N N . THR B 1 75 ? 26.478 -24.428 61.199 1.00 11.52 99 THR B N 1
ATOM 3140 C CA . THR B 1 75 ? 26.523 -23.603 62.408 1.00 12.72 99 THR B CA 1
ATOM 3141 C C . THR B 1 75 ? 26.206 -24.516 63.592 1.00 13.80 99 THR B C 1
ATOM 3142 O O . THR B 1 75 ? 25.302 -25.349 63.515 1.00 13.66 99 THR B O 1
ATOM 3146 N N . LEU B 1 76 ? 26.968 -24.374 64.672 1.00 15.63 100 LEU B N 1
ATOM 3147 C CA . LEU B 1 76 ? 26.803 -25.242 65.835 1.00 17.32 100 LEU B CA 1
ATOM 3148 C C . LEU B 1 76 ? 25.849 -24.659 66.875 1.00 18.50 100 LEU B C 1
ATOM 3149 O O . LEU B 1 76 ? 25.864 -23.456 67.144 1.00 18.67 100 LEU B O 1
ATOM 3154 N N . LYS B 1 77 ? 25.014 -25.528 67.441 1.00 20.08 101 LYS B N 1
ATOM 3155 C CA . LYS B 1 77 ? 24.156 -25.182 68.572 1.00 21.68 101 LYS B CA 1
ATOM 3156 C C . LYS B 1 77 ? 24.965 -25.211 69.869 1.00 22.56 101 LYS B C 1
ATOM 3157 O O . LYS B 1 77 ? 26.178 -25.447 69.852 1.00 22.77 101 LYS B O 1
ATOM 3163 N N . SER B 1 78 ? 24.278 -24.985 70.990 1.00 23.77 102 SER B N 1
ATOM 3164 C CA . SER B 1 78 ? 24.886 -25.033 72.323 1.00 24.66 102 SER B CA 1
ATOM 3165 C C . SER B 1 78 ? 25.460 -26.408 72.670 1.00 24.97 102 SER B C 1
ATOM 3166 O O . SER B 1 78 ? 26.542 -26.503 73.256 1.00 25.41 102 SER B O 1
ATOM 3169 N N . ASP B 1 79 ? 24.741 -27.466 72.299 1.00 25.18 103 ASP B N 1
ATOM 3170 C CA . ASP B 1 79 ? 25.172 -28.838 72.594 1.00 25.15 103 ASP B CA 1
ATOM 3171 C C . ASP B 1 79 ? 26.285 -29.346 71.666 1.00 24.70 103 ASP B C 1
ATOM 3172 O O . ASP B 1 79 ? 26.738 -30.488 71.795 1.00 24.97 103 ASP B O 1
ATOM 3177 N N . GLY B 1 80 ? 26.713 -28.494 70.735 1.00 23.93 104 GLY B N 1
ATOM 3178 C CA . GLY B 1 80 ? 27.805 -28.817 69.820 1.00 22.78 104 GLY B CA 1
ATOM 3179 C C . GLY B 1 80 ? 27.369 -29.494 68.532 1.00 21.97 104 GLY B C 1
ATOM 3180 O O . GLY B 1 80 ? 28.204 -29.819 67.686 1.00 22.03 104 GLY B O 1
ATOM 3181 N N . SER B 1 81 ? 26.064 -29.713 68.383 1.00 20.90 105 SER B N 1
ATOM 3182 C CA . SER B 1 81 ? 25.527 -30.330 67.174 1.00 20.00 105 SER B CA 1
ATOM 3183 C C . SER B 1 81 ? 25.179 -29.264 66.139 1.00 18.77 105 SER B C 1
ATOM 3184 O O . SER B 1 81 ? 24.903 -28.119 66.488 1.00 18.86 105 SER B O 1
ATOM 3187 N N . LYS B 1 82 ? 25.205 -29.660 64.871 1.00 17.52 106 LYS B N 1
ATOM 3188 C CA . LYS B 1 82 ? 24.897 -28.763 63.762 1.00 16.29 106 LYS B CA 1
ATOM 3189 C C . LYS B 1 82 ? 23.395 -28.523 63.668 1.00 15.19 106 LYS B C 1
ATOM 3190 O O . LYS B 1 82 ? 22.596 -29.400 64.004 1.00 14.88 106 LYS B O 1
ATOM 3196 N N . TRP B 1 83 ? 23.021 -27.331 63.207 1.00 13.71 107 TRP B N 1
ATOM 3197 C CA . TRP B 1 83 ? 21.618 -27.013 62.947 1.00 12.56 107 TRP B CA 1
ATOM 3198 C C . TRP B 1 83 ? 21.042 -27.890 61.837 1.00 11.64 107 TRP B C 1
ATOM 3199 O O . TRP B 1 83 ? 19.895 -28.334 61.923 1.00 11.36 107 TRP B O 1
ATOM 3210 N N . GLY B 1 84 ? 21.842 -28.137 60.802 1.00 10.39 108 GLY B N 1
ATOM 3211 C CA . GLY B 1 84 ? 21.384 -28.873 59.630 1.00 9.42 108 GLY B CA 1
ATOM 3212 C C . GLY B 1 84 ? 20.632 -27.959 58.677 1.00 8.77 108 GLY B C 1
ATOM 3213 O O . GLY B 1 84 ? 20.349 -26.808 59.007 1.00 8.51 108 GLY B O 1
ATOM 3214 N N . THR B 1 85 ? 20.301 -28.478 57.499 1.00 8.28 109 THR B N 1
ATOM 3215 C CA . THR B 1 85 ? 19.656 -27.670 56.460 1.00 7.88 109 THR B CA 1
ATOM 3216 C C . THR B 1 85 ? 18.268 -27.180 56.891 1.00 7.96 109 THR B C 1
ATOM 3217 O O . THR B 1 85 ? 18.015 -25.972 56.906 1.00 7.40 109 THR B O 1
ATOM 3221 N N . ALA B 1 86 ? 17.385 -28.109 57.259 1.00 8.41 110 ALA B N 1
ATOM 3222 C CA . ALA B 1 86 ? 16.059 -27.733 57.748 1.00 8.78 110 ALA B CA 1
ATOM 3223 C C . ALA B 1 86 ? 16.180 -26.791 58.945 1.00 8.86 110 ALA B C 1
ATOM 3224 O O . ALA B 1 86 ? 15.501 -25.758 59.015 1.00 9.65 110 ALA B O 1
ATOM 3226 N N . GLY B 1 87 ? 17.081 -27.132 59.864 1.00 8.40 111 GLY B N 1
ATOM 3227 C CA . GLY B 1 87 ? 17.276 -26.364 61.088 1.00 8.24 111 GLY B CA 1
ATOM 3228 C C . GLY B 1 87 ? 17.860 -24.971 60.908 1.00 7.78 111 GLY B C 1
ATOM 3229 O O . GLY B 1 87 ? 17.833 -24.172 61.838 1.00 8.56 111 GLY B O 1
ATOM 3230 N N . SER B 1 88 ? 18.392 -24.686 59.720 1.00 7.35 112 SER B N 1
ATOM 3231 C CA . SER B 1 88 ? 19.059 -23.410 59.441 1.00 7.05 112 SER B CA 1
ATOM 3232 C C . SER B 1 88 ? 18.098 -22.282 59.067 1.00 7.00 112 SER B C 1
ATOM 3233 O O . SER B 1 88 ? 18.514 -21.123 58.964 1.00 7.06 112 SER B O 1
ATOM 3236 N N . SER B 1 89 ? 16.825 -22.616 58.862 1.00 7.02 113 SER B N 1
ATOM 3237 C CA . SER B 1 89 ? 15.890 -21.673 58.239 1.00 7.31 113 SER B CA 1
ATOM 3238 C C . SER B 1 89 ? 15.567 -20.461 59.105 1.00 6.91 113 SER B C 1
ATOM 3239 O O . SER B 1 89 ? 15.338 -20.593 60.310 1.00 6.82 113 SER B O 1
ATOM 3242 N N . THR B 1 90 ? 15.530 -19.287 58.476 1.00 6.25 114 THR B N 1
ATOM 3243 C CA . THR B 1 90 ? 15.124 -18.065 59.175 1.00 6.02 114 THR B CA 1
ATOM 3244 C C . THR B 1 90 ? 13.639 -18.135 59.528 1.00 6.06 114 THR B C 1
ATOM 3245 O O . THR B 1 90 ? 13.256 -17.883 60.670 1.00 5.96 114 THR B O 1
ATOM 3249 N N . ILE B 1 91 ? 12.812 -18.489 58.551 1.00 5.80 115 ILE B N 1
ATOM 3250 C CA . ILE B 1 91 ? 11.390 -18.691 58.806 1.00 6.26 115 ILE B CA 1
ATOM 3251 C C . ILE B 1 91 ? 10.990 -20.115 58.418 1.00 6.24 115 ILE B C 1
ATOM 3252 O O . ILE B 1 91 ? 11.310 -20.589 57.325 1.00 6.25 115 ILE B O 1
ATOM 3257 N N . THR B 1 92 ? 10.304 -20.787 59.337 1.00 6.23 116 THR B N 1
ATOM 3258 C CA . THR B 1 92 ? 9.791 -22.133 59.101 1.00 6.57 116 THR B CA 1
ATOM 3259 C C . THR B 1 92 ? 8.265 -22.081 59.172 1.00 6.83 116 THR B C 1
ATOM 3260 O O . THR B 1 92 ? 7.712 -21.649 60.183 1.00 6.72 116 THR B O 1
ATOM 3264 N N . ILE B 1 93 ? 7.599 -22.493 58.093 1.00 7.12 117 ILE B N 1
ATOM 3265 C CA . ILE B 1 93 ? 6.133 -22.537 58.043 1.00 7.39 117 ILE B CA 1
ATOM 3266 C C . ILE B 1 93 ? 5.657 -23.972 58.233 1.00 7.94 117 ILE B C 1
ATOM 3267 O O . ILE B 1 93 ? 5.847 -24.819 57.357 1.00 7.65 117 ILE B O 1
ATOM 3272 N N . SER B 1 94 ? 5.044 -24.228 59.385 1.00 8.83 118 SER B N 1
ATOM 3273 C CA . SER B 1 94 ? 4.538 -25.552 59.737 1.00 10.11 118 SER B CA 1
ATOM 3274 C C . SER B 1 94 ? 3.062 -25.440 60.082 1.00 10.40 118 SER B C 1
ATOM 3275 O O . SER B 1 94 ? 2.596 -26.010 61.072 1.00 11.00 118 SER B O 1
ATOM 3278 N N . ALA B 1 95 ? 2.341 -24.680 59.263 1.00 10.37 119 ALA B N 1
ATOM 3279 C CA . ALA B 1 95 ? 0.913 -24.463 59.449 1.00 10.46 119 ALA B CA 1
ATOM 3280 C C . ALA B 1 95 ? 0.230 -24.305 58.101 1.00 10.58 119 ALA B C 1
ATOM 3281 O O . ALA B 1 95 ? 0.890 -24.178 57.067 1.00 11.01 119 ALA B O 1
ATOM 3283 N N . LYS B 1 96 ? -1.098 -24.326 58.125 1.00 10.04 120 LYS B N 1
ATOM 3284 C CA . LYS B 1 96 ? -1.894 -24.168 56.919 1.00 9.72 120 LYS B CA 1
ATOM 3285 C C . LYS B 1 96 ? -2.347 -22.720 56.756 1.00 8.95 120 LYS B C 1
ATOM 3286 O O . LYS B 1 96 ? -2.434 -21.967 57.732 1.00 8.65 120 LYS B O 1
ATOM 3292 N N . ASP B 1 97 ? -2.609 -22.338 55.508 1.00 8.07 121 ASP B N 1
ATOM 3293 C CA . ASP B 1 97 ? -3.183 -21.033 55.171 1.00 7.53 121 ASP B CA 1
ATOM 3294 C C . ASP B 1 97 ? -2.386 -19.842 55.690 1.00 7.49 121 ASP B C 1
ATOM 3295 O O . ASP B 1 97 ? -2.950 -18.836 56.132 1.00 7.41 121 ASP B O 1
ATOM 3300 N N . PHE B 1 98 ? -1.067 -19.968 55.620 1.00 6.93 122 PHE B N 1
ATOM 3301 C CA . PHE B 1 98 ? -0.177 -18.856 55.907 1.00 6.94 122 PHE B CA 1
ATOM 3302 C C . PHE B 1 98 ? -0.067 -17.935 54.702 1.00 6.65 122 PHE B C 1
ATOM 3303 O O . PHE B 1 98 ? -0.077 -18.392 53.561 1.00 6.88 122 PHE B O 1
ATOM 3311 N N . SER B 1 99 ? 0.057 -16.636 54.951 1.00 6.68 123 SER B N 1
ATOM 3312 C CA . SER B 1 99 ? 0.487 -15.731 53.891 1.00 6.56 123 SER B CA 1
ATOM 3313 C C . SER B 1 99 ? 1.465 -14.692 54.396 1.00 6.65 123 SER B C 1
ATOM 3314 O O . SER B 1 99 ? 1.397 -14.266 55.548 1.00 6.05 123 SER B O 1
ATOM 3317 N N . ALA B 1 100 ? 2.392 -14.313 53.522 1.00 6.81 124 ALA B N 1
ATOM 3318 C CA . ALA B 1 100 ? 3.250 -13.158 53.757 1.00 7.08 124 ALA B CA 1
ATOM 3319 C C . ALA B 1 100 ? 3.185 -12.249 52.537 1.00 7.37 124 ALA B C 1
ATOM 3320 O O . ALA B 1 100 ? 3.191 -12.725 51.401 1.00 7.12 124 ALA B O 1
ATOM 3322 N N . GLN B 1 101 ? 3.097 -10.946 52.786 1.00 7.79 125 GLN B N 1
ATOM 3323 C CA . GLN B 1 101 ? 3.024 -9.945 51.723 1.00 8.65 125 GLN B CA 1
ATOM 3324 C C . GLN B 1 101 ? 3.970 -8.778 51.992 1.00 8.32 125 GLN B C 1
ATOM 3325 O O . GLN B 1 101 ? 4.113 -8.345 53.134 1.00 8.30 125 GLN B O 1
ATOM 3331 N N . SER B 1 102 ? 4.618 -8.293 50.931 1.00 8.29 126 SER B N 1
ATOM 3332 C CA . SER B 1 102 ? 5.406 -7.052 50.962 1.00 8.57 126 SER B CA 1
ATOM 3333 C C . SER B 1 102 ? 6.459 -7.038 52.065 1.00 8.12 126 SER B C 1
ATOM 3334 O O . SER B 1 102 ? 6.486 -6.139 52.910 1.00 7.88 126 SER B O 1
ATOM 3337 N N . LEU B 1 103 ? 7.325 -8.045 52.049 1.00 7.59 127 LEU B N 1
ATOM 3338 C CA . LEU B 1 103 ? 8.416 -8.134 53.013 1.00 7.55 127 LEU B CA 1
ATOM 3339 C C . LEU B 1 103 ? 9.556 -8.974 52.458 1.00 6.83 127 LEU B C 1
ATOM 3340 O O . LEU B 1 103 ? 9.384 -9.700 51.478 1.00 6.49 127 LEU B O 1
ATOM 3345 N N . THR B 1 104 ? 10.717 -8.843 53.083 1.00 5.92 128 THR B N 1
ATOM 3346 C CA . THR B 1 104 ? 11.907 -9.584 52.696 1.00 5.86 128 THR B CA 1
ATOM 3347 C C . THR B 1 104 ? 12.256 -10.564 53.808 1.00 5.46 128 THR B C 1
ATOM 3348 O O . THR B 1 104 ? 12.174 -10.225 54.991 1.00 5.48 128 THR B O 1
ATOM 3352 N N . ILE B 1 105 ? 12.624 -11.785 53.423 1.00 4.93 129 ILE B N 1
ATOM 3353 C CA . ILE B 1 105 ? 13.100 -12.798 54.370 1.00 5.16 129 ILE B CA 1
ATOM 3354 C C . ILE B 1 105 ? 14.503 -13.210 53.935 1.00 5.05 129 ILE B C 1
ATOM 3355 O O . ILE B 1 105 ? 14.687 -13.646 52.800 1.00 4.79 129 ILE B O 1
ATOM 3360 N N . ARG B 1 106 ? 15.483 -13.066 54.829 1.00 4.79 130 ARG B N 1
ATOM 3361 C CA . ARG B 1 106 ? 16.872 -13.355 54.492 1.00 5.25 130 ARG B CA 1
ATOM 3362 C C . ARG B 1 106 ? 17.482 -14.388 55.414 1.00 5.02 130 ARG B C 1
ATOM 3363 O O . ARG B 1 106 ? 17.194 -14.399 56.615 1.00 4.63 130 ARG B O 1
ATOM 3371 N N . ASN B 1 107 ? 18.347 -15.234 54.856 1.00 4.87 131 ASN B N 1
ATOM 3372 C CA . ASN B 1 107 ? 19.387 -15.856 55.663 1.00 5.17 131 ASN B CA 1
ATOM 3373 C C . ASN B 1 107 ? 20.690 -15.102 55.395 1.00 5.60 131 ASN B C 1
ATOM 3374 O O . ASN B 1 107 ? 21.173 -15.060 54.260 1.00 5.60 131 ASN B O 1
ATOM 3379 N N . ASP B 1 108 ? 21.230 -14.492 56.446 1.00 5.97 132 ASP B N 1
ATOM 3380 C CA . ASP B 1 108 ? 22.386 -13.606 56.317 1.00 7.12 132 ASP B CA 1
ATOM 3381 C C . ASP B 1 108 ? 23.733 -14.317 56.482 1.00 7.46 132 ASP B C 1
ATOM 3382 O O . ASP B 1 108 ? 24.768 -13.659 56.632 1.00 7.92 132 ASP B O 1
ATOM 3387 N N . PHE B 1 109 ? 23.725 -15.649 56.457 1.00 7.36 133 PHE B N 1
ATOM 3388 C CA . PHE B 1 109 ? 24.981 -16.393 56.439 1.00 7.39 133 PHE B CA 1
ATOM 3389 C C . PHE B 1 109 ? 25.843 -15.869 55.293 1.00 7.53 133 PHE B C 1
ATOM 3390 O O . PHE B 1 109 ? 25.432 -15.883 54.130 1.00 7.76 133 PHE B O 1
ATOM 3398 N N . ASP B 1 110 ? 27.024 -15.371 55.644 1.00 7.98 134 ASP B N 1
ATOM 3399 C CA . ASP B 1 110 ? 27.897 -14.737 54.674 1.00 8.31 134 ASP B CA 1
ATOM 3400 C C . ASP B 1 110 ? 28.700 -15.805 53.947 1.00 8.03 134 ASP B C 1
ATOM 3401 O O . ASP B 1 110 ? 29.865 -16.066 54.278 1.00 8.09 134 ASP B O 1
ATOM 3406 N N . PHE B 1 111 ? 28.058 -16.432 52.963 1.00 7.58 135 PHE B N 1
ATOM 3407 C CA . PHE B 1 111 ? 28.690 -17.503 52.195 1.00 7.55 135 PHE B CA 1
ATOM 3408 C C . PHE B 1 111 ? 30.026 -17.068 51.561 1.00 7.57 135 PHE B C 1
ATOM 3409 O O . PHE B 1 111 ? 31.022 -17.774 51.723 1.00 7.49 135 PHE B O 1
ATOM 3417 N N . PRO B 1 112 ? 30.064 -15.912 50.854 1.00 7.65 136 PRO B N 1
ATOM 3418 C CA . PRO B 1 112 ? 31.353 -15.522 50.254 1.00 7.77 136 PRO B CA 1
ATOM 3419 C C . PRO B 1 112 ? 32.483 -15.303 51.273 1.00 8.10 136 PRO B C 1
ATOM 3420 O O . PRO B 1 112 ? 33.623 -15.699 51.012 1.00 8.39 136 PRO B O 1
ATOM 3424 N N . ALA B 1 113 ? 32.176 -14.687 52.416 1.00 8.09 137 ALA B N 1
ATOM 3425 C CA . ALA B 1 113 ? 33.179 -14.513 53.472 1.00 8.50 137 ALA B CA 1
ATOM 3426 C C . ALA B 1 113 ? 33.643 -15.870 53.993 1.00 8.70 137 ALA B C 1
ATOM 3427 O O . ALA B 1 113 ? 34.835 -16.072 54.244 1.00 9.04 137 ALA B O 1
ATOM 3429 N N . ASN B 1 114 ? 32.704 -16.801 54.148 1.00 8.32 138 ASN B N 1
ATOM 3430 C CA . ASN B 1 114 ? 33.046 -18.157 54.571 1.00 8.50 138 ASN B CA 1
ATOM 3431 C C . ASN B 1 114 ? 34.036 -18.829 53.615 1.00 8.66 138 ASN B C 1
ATOM 3432 O O . ASN B 1 114 ? 35.035 -19.410 54.046 1.00 8.54 138 ASN B O 1
ATOM 3437 N N . GLN B 1 115 ? 33.756 -18.740 52.317 1.00 8.53 139 GLN B N 1
ATOM 3438 C CA . GLN B 1 115 ? 34.587 -19.395 51.306 1.00 8.84 139 GLN B CA 1
ATOM 3439 C C . GLN B 1 115 ? 35.977 -18.782 51.224 1.00 9.21 139 GLN B C 1
ATOM 3440 O O . GLN B 1 115 ? 36.947 -19.473 50.894 1.00 9.68 139 GLN B O 1
ATOM 3446 N N . ALA B 1 116 ? 36.062 -17.490 51.528 1.00 9.09 140 ALA B N 1
ATOM 3447 C CA . ALA B 1 116 ? 37.321 -16.753 51.501 1.00 9.17 140 ALA B CA 1
ATOM 3448 C C . ALA B 1 116 ? 38.236 -17.088 52.681 1.00 9.29 140 ALA B C 1
ATOM 3449 O O . ALA B 1 116 ? 39.421 -16.748 52.664 1.00 9.35 140 ALA B O 1
ATOM 3451 N N . LYS B 1 117 ? 37.684 -17.736 53.706 1.00 8.89 141 LYS B N 1
ATOM 3452 C CA . LYS B 1 117 ? 38.480 -18.140 54.864 1.00 8.98 141 LYS B CA 1
ATOM 3453 C C . LYS B 1 117 ? 39.520 -19.172 54.452 1.00 8.81 141 LYS B C 1
ATOM 3454 O O . LYS B 1 117 ? 39.305 -19.960 53.523 1.00 8.44 141 LYS B O 1
ATOM 3460 N N . SER B 1 118 ? 40.660 -19.144 55.132 1.00 9.05 142 SER B N 1
ATOM 3461 C CA . SER B 1 118 ? 41.699 -20.141 54.914 1.00 9.39 142 SER B CA 1
ATOM 3462 C C . SER B 1 118 ? 41.174 -21.525 55.268 1.00 9.71 142 SER B C 1
ATOM 3463 O O . SER B 1 118 ? 40.376 -21.669 56.192 1.00 9.30 142 SER B O 1
ATOM 3466 N N . ASP B 1 119 ? 41.631 -22.538 54.535 1.00 10.29 143 ASP B N 1
ATOM 3467 C CA . ASP B 1 119 ? 41.168 -23.914 54.734 1.00 11.28 143 ASP B CA 1
ATOM 3468 C C . ASP B 1 119 ? 41.411 -24.460 56.144 1.00 11.36 143 ASP B C 1
ATOM 3469 O O . ASP B 1 119 ? 40.668 -25.336 56.609 1.00 11.68 143 ASP B O 1
ATOM 3474 N N . SER B 1 120 ? 42.441 -23.946 56.817 1.00 11.23 144 SER B N 1
ATOM 3475 C CA . SER B 1 120 ? 42.776 -24.393 58.166 1.00 11.40 144 SER B CA 1
ATOM 3476 C C . SER B 1 120 ? 41.986 -23.661 59.254 1.00 11.42 144 SER B C 1
ATOM 3477 O O . SER B 1 120 ? 42.053 -24.035 60.422 1.00 11.54 144 SER B O 1
ATOM 3480 N N . ASP B 1 121 ? 41.241 -22.627 58.859 1.00 11.40 145 ASP B N 1
ATOM 3481 C CA . ASP B 1 121 ? 40.413 -21.846 59.779 1.00 11.66 145 ASP B CA 1
ATOM 3482 C C . ASP B 1 121 ? 39.276 -22.720 60.315 1.00 11.92 145 ASP B C 1
ATOM 3483 O O . ASP B 1 121 ? 38.400 -23.136 59.558 1.00 11.86 145 ASP B O 1
ATOM 3488 N N . SER B 1 122 ? 39.297 -22.989 61.622 1.00 12.53 146 SER B N 1
ATOM 3489 C CA . SER B 1 122 ? 38.321 -23.891 62.245 1.00 13.12 146 SER B CA 1
ATOM 3490 C C . SER B 1 122 ? 36.890 -23.352 62.205 1.00 13.14 146 SER B C 1
ATOM 3491 O O . SER B 1 122 ? 35.941 -24.107 62.415 1.00 13.90 146 SER B O 1
ATOM 3494 N N . SER B 1 123 ? 36.750 -22.053 61.942 1.00 13.07 147 SER B N 1
ATOM 3495 C CA . SER B 1 123 ? 35.443 -21.404 61.845 1.00 13.09 147 SER B CA 1
ATOM 3496 C C . SER B 1 123 ? 34.862 -21.483 60.431 1.00 13.18 147 SER B C 1
ATOM 3497 O O . SER B 1 123 ? 33.706 -21.101 60.208 1.00 13.38 147 SER B O 1
ATOM 3500 N N . LYS B 1 124 ? 35.660 -21.970 59.482 1.00 12.84 148 LYS B N 1
ATOM 3501 C CA . LYS B 1 124 ? 35.193 -22.170 58.106 1.00 12.75 148 LYS B CA 1
ATOM 3502 C C . LYS B 1 124 ? 34.223 -23.347 58.030 1.00 13.12 148 LYS B C 1
ATOM 3503 O O . LYS B 1 124 ? 34.579 -24.486 58.345 1.00 13.43 148 LYS B O 1
ATOM 3509 N N . ILE B 1 125 ? 32.996 -23.053 57.608 1.00 13.34 149 ILE B N 1
ATOM 3510 C CA . ILE B 1 125 ? 31.911 -24.036 57.566 1.00 13.65 149 ILE B CA 1
ATOM 3511 C C . ILE B 1 125 ? 31.896 -24.800 56.237 1.00 13.28 149 ILE B C 1
ATOM 3512 O O . ILE B 1 125 ? 32.023 -24.201 55.167 1.00 13.15 149 ILE B O 1
ATOM 3517 N N . LYS B 1 126 ? 31.751 -26.124 56.318 1.00 12.99 150 LYS B N 1
ATOM 3518 C CA . LYS B 1 126 ? 31.630 -26.971 55.132 1.00 13.10 150 LYS B CA 1
ATOM 3519 C C . LYS B 1 126 ? 30.178 -27.117 54.688 1.00 12.14 150 LYS B C 1
ATOM 3520 O O . LYS B 1 126 ? 29.888 -27.121 53.492 1.00 12.39 150 LYS B O 1
ATOM 3526 N N . ASP B 1 127 ? 29.277 -27.249 55.658 1.00 11.20 151 ASP B N 1
ATOM 3527 C CA . ASP B 1 127 ? 27.852 -27.404 55.376 1.00 10.36 151 ASP B CA 1
ATOM 3528 C C . ASP B 1 127 ? 27.215 -26.026 55.214 1.00 9.35 151 ASP B C 1
ATOM 3529 O O . ASP B 1 127 ? 26.665 -25.456 56.163 1.00 8.76 151 ASP B O 1
ATOM 3534 N N . THR B 1 128 ? 27.297 -25.520 53.985 1.00 8.30 152 THR B N 1
ATOM 3535 C CA . THR B 1 128 ? 27.038 -24.111 53.677 1.00 7.65 152 THR B CA 1
ATOM 3536 C C . THR B 1 128 ? 25.588 -23.779 53.297 1.00 7.44 152 THR B C 1
ATOM 3537 O O . THR B 1 128 ? 25.269 -22.621 53.005 1.00 7.15 152 THR B O 1
ATOM 3541 N N . GLN B 1 129 ? 24.706 -24.773 53.309 1.00 7.35 153 GLN B N 1
ATOM 3542 C CA . GLN B 1 129 ? 23.285 -24.461 53.111 1.00 7.23 153 GLN B CA 1
ATOM 3543 C C . GLN B 1 129 ? 22.812 -23.523 54.205 1.00 6.17 153 GLN B C 1
ATOM 3544 O O . GLN B 1 129 ? 23.168 -23.680 55.369 1.00 5.93 153 GLN B O 1
ATOM 3550 N N . ALA B 1 130 ? 22.045 -22.513 53.817 1.00 5.62 154 ALA B N 1
ATOM 3551 C CA . ALA B 1 130 ? 21.541 -21.549 54.780 1.00 5.17 154 ALA B CA 1
ATOM 3552 C C . ALA B 1 130 ? 20.184 -21.063 54.294 1.00 4.84 154 ALA B C 1
ATOM 3553 O O . ALA B 1 130 ? 20.084 -20.149 53.480 1.00 4.93 154 ALA B O 1
ATOM 3555 N N . VAL B 1 131 ? 19.143 -21.715 54.794 1.00 4.59 155 VAL B N 1
ATOM 3556 C CA . VAL B 1 131 ? 17.785 -21.535 54.291 1.00 4.21 155 VAL B CA 1
ATOM 3557 C C . VAL B 1 131 ? 17.137 -20.238 54.791 1.00 4.00 155 VAL B C 1
ATOM 3558 O O . VAL B 1 131 ? 17.199 -19.921 55.981 1.00 4.00 155 VAL B O 1
ATOM 3562 N N . ALA B 1 132 ? 16.516 -19.499 53.873 1.00 3.24 156 ALA B N 1
ATOM 3563 C CA . ALA B 1 132 ? 15.769 -18.300 54.238 1.00 3.35 156 ALA B CA 1
ATOM 3564 C C . ALA B 1 132 ? 14.356 -18.678 54.676 1.00 3.81 156 ALA B C 1
ATOM 3565 O O . ALA B 1 132 ? 13.891 -18.259 55.737 1.00 3.86 156 ALA B O 1
ATOM 3567 N N . LEU B 1 133 ? 13.685 -19.476 53.845 1.00 3.72 157 LEU B N 1
ATOM 3568 C CA . LEU B 1 133 ? 12.295 -19.855 54.080 1.00 4.17 157 LEU B CA 1
ATOM 3569 C C . LEU B 1 133 ? 12.125 -21.346 53.857 1.00 4.27 157 LEU B C 1
ATOM 3570 O O . LEU B 1 133 ? 12.588 -21.891 52.852 1.00 4.18 157 LEU B O 1
ATOM 3575 N N . TYR B 1 134 ? 11.450 -21.993 54.802 1.00 4.99 158 TYR B N 1
ATOM 3576 C CA . TYR B 1 134 ? 11.204 -23.430 54.747 1.00 5.70 158 TYR B CA 1
ATOM 3577 C C . TYR B 1 134 ? 9.720 -23.678 54.952 1.00 6.16 158 TYR B C 1
ATOM 3578 O O . TYR B 1 134 ? 9.175 -23.324 55.992 1.00 6.13 158 TYR B O 1
ATOM 3587 N N . VAL B 1 135 ? 9.067 -24.256 53.945 1.00 7.02 159 VAL B N 1
ATOM 3588 C CA . VAL B 1 135 ? 7.679 -24.706 54.101 1.00 7.84 159 VAL B CA 1
ATOM 3589 C C . VAL B 1 135 ? 7.752 -26.206 54.331 1.00 8.60 159 VAL B C 1
ATOM 3590 O O . VAL B 1 135 ? 8.237 -26.940 53.471 1.00 8.42 159 VAL B O 1
ATOM 3594 N N . THR B 1 136 ? 7.290 -26.658 55.496 1.00 9.50 160 THR B N 1
ATOM 3595 C CA . THR B 1 136 ? 7.519 -28.046 55.923 1.00 10.76 160 THR B CA 1
ATOM 3596 C C . THR B 1 136 ? 6.458 -29.009 55.400 1.00 12.02 160 THR B C 1
ATOM 3597 O O . THR B 1 136 ? 5.529 -28.593 54.712 1.00 11.95 160 THR B O 1
ATOM 3601 N N . LYS B 1 137 ? 6.601 -30.291 55.748 1.00 13.67 161 LYS B N 1
ATOM 3602 C CA . LYS B 1 137 ? 5.626 -31.322 55.361 1.00 15.51 161 LYS B CA 1
ATOM 3603 C C . LYS B 1 137 ? 4.223 -31.014 55.895 1.00 16.06 161 LYS B C 1
ATOM 3604 O O . LYS B 1 137 ? 3.227 -31.497 55.346 1.00 16.96 161 LYS B O 1
ATOM 3610 N N . SER B 1 138 ? 4.158 -30.211 56.960 1.00 16.40 162 SER B N 1
ATOM 3611 C CA . SER B 1 138 ? 2.897 -29.811 57.592 1.00 16.89 162 SER B CA 1
ATOM 3612 C C . SER B 1 138 ? 2.276 -28.595 56.915 1.00 16.53 162 SER B C 1
ATOM 3613 O O . SER B 1 138 ? 1.079 -28.336 57.061 1.00 17.30 162 SER B O 1
ATOM 3616 N N . GLY B 1 139 ? 3.097 -27.858 56.172 1.00 15.82 163 GLY B N 1
ATOM 3617 C CA . GLY B 1 139 ? 2.644 -26.682 55.457 1.00 14.55 163 GLY B CA 1
ATOM 3618 C C . GLY B 1 139 ? 1.830 -27.040 54.229 1.00 13.75 163 GLY B C 1
ATOM 3619 O O . GLY B 1 139 ? 2.201 -27.923 53.441 1.00 14.01 163 GLY B O 1
ATOM 3620 N N . ASP B 1 140 ? 0.700 -26.362 54.088 1.00 12.44 164 ASP B N 1
ATOM 3621 C CA . ASP B 1 140 ? -0.100 -26.436 52.876 1.00 10.93 164 ASP B CA 1
ATOM 3622 C C . ASP B 1 140 ? -0.817 -25.112 52.718 1.00 10.07 164 ASP B C 1
ATOM 3623 O O . ASP B 1 140 ? -1.199 -24.481 53.711 1.00 9.77 164 ASP B O 1
ATOM 3628 N N . ARG B 1 141 ? -0.985 -24.693 51.467 1.00 9.07 165 ARG B N 1
ATOM 3629 C CA . ARG B 1 141 ? -1.676 -23.451 51.138 1.00 8.43 165 ARG B CA 1
ATOM 3630 C C . ARG B 1 141 ? -0.944 -22.239 51.729 1.00 7.89 165 ARG B C 1
ATOM 3631 O O . ARG B 1 141 ? -1.527 -21.424 52.451 1.00 7.92 165 ARG B O 1
ATOM 3639 N N . ALA B 1 142 ? 0.347 -22.139 51.415 1.00 7.15 166 ALA B N 1
ATOM 3640 C CA . ALA B 1 142 ? 1.181 -21.022 51.852 1.00 6.81 166 ALA B CA 1
ATOM 3641 C C . ALA B 1 142 ? 1.367 -20.060 50.687 1.00 6.51 166 ALA B C 1
ATOM 3642 O O . ALA B 1 142 ? 1.826 -20.462 49.618 1.00 6.21 166 ALA B O 1
ATOM 3644 N N . TYR B 1 143 ? 1.020 -18.794 50.908 1.00 6.19 167 TYR B N 1
ATOM 3645 C CA . TYR B 1 143 ? 0.980 -17.787 49.845 1.00 6.30 167 TYR B CA 1
ATOM 3646 C C . TYR B 1 143 ? 1.958 -16.642 50.119 1.00 6.22 167 TYR B C 1
ATOM 3647 O O . TYR B 1 143 ? 1.927 -16.030 51.185 1.00 5.97 167 TYR B O 1
ATOM 3656 N N . PHE B 1 144 ? 2.829 -16.370 49.152 1.00 5.93 168 PHE B N 1
ATOM 3657 C CA . PHE B 1 144 ? 3.825 -15.310 49.288 1.00 6.24 168 PHE B CA 1
ATOM 3658 C C . PHE B 1 144 ? 3.686 -14.339 48.129 1.00 6.47 168 PHE B C 1
ATOM 3659 O O . PHE B 1 144 ? 3.930 -14.703 46.982 1.00 6.97 168 PHE B O 1
ATOM 3667 N N . LYS B 1 145 ? 3.270 -13.112 48.436 1.00 6.82 169 LYS B N 1
ATOM 3668 C CA . LYS B 1 145 ? 3.045 -12.088 47.416 1.00 7.31 169 LYS B CA 1
ATOM 3669 C C . LYS B 1 145 ? 3.932 -10.878 47.650 1.00 7.13 169 LYS B C 1
ATOM 3670 O O . LYS B 1 145 ? 3.933 -10.311 48.744 1.00 7.04 169 LYS B O 1
ATOM 3676 N N . ASP B 1 146 ? 4.666 -10.472 46.612 1.00 7.38 170 ASP B N 1
ATOM 3677 C CA . ASP B 1 146 ? 5.570 -9.324 46.720 1.00 7.32 170 ASP B CA 1
ATOM 3678 C C . ASP B 1 146 ? 6.560 -9.556 47.868 1.00 6.94 170 ASP B C 1
ATOM 3679 O O . ASP B 1 146 ? 6.767 -8.694 48.725 1.00 6.91 170 ASP B O 1
ATOM 3684 N N . VAL B 1 147 ? 7.147 -10.749 47.878 1.00 6.15 171 VAL B N 1
ATOM 3685 C CA . VAL B 1 147 ? 8.103 -11.147 48.903 1.00 6.06 171 VAL B CA 1
ATOM 3686 C C . VAL B 1 147 ? 9.458 -11.334 48.239 1.00 5.61 171 VAL B C 1
ATOM 3687 O O . VAL B 1 147 ? 9.532 -11.787 47.099 1.00 5.95 171 VAL B O 1
ATOM 3691 N N . SER B 1 148 ? 10.516 -10.958 48.950 1.00 5.20 172 SER B N 1
ATOM 3692 C CA . SER B 1 148 ? 11.876 -11.199 48.503 1.00 4.86 172 SER B CA 1
ATOM 3693 C C . SER B 1 148 ? 12.524 -12.215 49.431 1.00 4.77 172 SER B C 1
ATOM 3694 O O . SER B 1 148 ? 12.478 -12.056 50.652 1.00 4.65 172 SER B O 1
ATOM 3697 N N . LEU B 1 149 ? 13.117 -13.258 48.851 1.00 4.44 173 LEU B N 1
ATOM 3698 C CA . LEU B 1 149 ? 13.835 -14.282 49.621 1.00 4.24 173 LEU B CA 1
ATOM 3699 C C . LEU B 1 149 ? 15.306 -14.238 49.257 1.00 4.32 173 LEU B C 1
ATOM 3700 O O . LEU B 1 149 ? 15.657 -14.342 48.083 1.00 4.30 173 LEU B O 1
ATOM 3705 N N . VAL B 1 150 ? 16.153 -14.093 50.273 1.00 4.44 174 VAL B N 1
ATOM 3706 C CA . VAL B 1 150 ? 17.587 -13.863 50.084 1.00 4.37 174 VAL B CA 1
ATOM 3707 C C . VAL B 1 150 ? 18.435 -14.962 50.707 1.00 4.59 174 VAL B C 1
ATOM 3708 O O . VAL B 1 150 ? 18.278 -15.301 51.880 1.00 4.48 174 VAL B O 1
ATOM 3712 N N . GLY B 1 151 ? 19.357 -15.493 49.915 1.00 4.37 175 GLY B N 1
ATOM 3713 C CA . GLY B 1 151 ? 20.363 -16.412 50.424 1.00 4.14 175 GLY B CA 1
ATOM 3714 C C . GLY B 1 151 ? 21.382 -16.741 49.355 1.00 4.07 175 GLY B C 1
ATOM 3715 O O . GLY B 1 151 ? 21.418 -16.113 48.288 1.00 3.61 175 GLY B O 1
ATOM 3716 N N . TYR B 1 152 ? 22.222 -17.730 49.650 1.00 4.02 176 TYR B N 1
ATOM 3717 C CA . TYR B 1 152 ? 23.146 -18.255 48.656 1.00 4.03 176 TYR B CA 1
ATOM 3718 C C . TYR B 1 152 ? 22.771 -19.707 48.387 1.00 4.07 176 TYR B C 1
ATOM 3719 O O . TYR B 1 152 ? 21.913 -19.975 47.550 1.00 3.96 176 TYR B O 1
ATOM 3728 N N . GLN B 1 153 ? 23.382 -20.643 49.103 1.00 4.05 177 GLN B N 1
ATOM 3729 C CA . GLN B 1 153 ? 22.999 -22.042 48.938 1.00 4.01 177 GLN B CA 1
ATOM 3730 C C . GLN B 1 153 ? 21.696 -22.346 49.685 1.00 3.95 177 GLN B C 1
ATOM 3731 O O . GLN B 1 153 ? 21.561 -22.007 50.866 1.00 4.15 177 GLN B O 1
ATOM 3737 N N . ALA B 1 154 ? 20.749 -22.978 48.988 1.00 3.58 178 ALA B N 1
ATOM 3738 C CA . ALA B 1 154 ? 19.525 -23.526 49.607 1.00 3.64 178 ALA B CA 1
ATOM 3739 C C . ALA B 1 154 ? 18.572 -22.473 50.179 1.00 3.54 178 ALA B C 1
ATOM 3740 O O . ALA B 1 154 ? 17.966 -22.672 51.238 1.00 3.68 178 ALA B O 1
ATOM 3742 N N . THR B 1 155 ? 18.407 -21.366 49.455 1.00 3.53 179 THR B N 1
ATOM 3743 C CA . THR B 1 155 ? 17.569 -20.253 49.919 1.00 3.68 179 THR B CA 1
ATOM 3744 C C . THR B 1 155 ? 16.139 -20.648 50.308 1.00 3.92 179 THR B C 1
ATOM 3745 O O . THR B 1 155 ? 15.650 -20.263 51.376 1.00 3.50 179 THR B O 1
ATOM 3749 N N . LEU B 1 156 ? 15.473 -21.398 49.430 1.00 3.80 180 LEU B N 1
ATOM 3750 C CA . LEU B 1 156 ? 14.050 -21.711 49.597 1.00 3.76 180 LEU B CA 1
ATOM 3751 C C . LEU B 1 156 ? 13.831 -23.215 49.595 1.00 3.99 180 LEU B C 1
ATOM 3752 O O . LEU B 1 156 ? 14.084 -23.884 48.595 1.00 3.75 180 LEU B O 1
ATOM 3757 N N . TYR B 1 157 ? 13.353 -23.719 50.730 1.00 4.52 181 TYR B N 1
ATOM 3758 C CA . TYR B 1 157 ? 13.096 -25.142 50.936 1.00 5.38 181 TYR B CA 1
ATOM 3759 C C . TYR B 1 157 ? 11.586 -25.311 50.917 1.00 5.59 181 TYR B C 1
ATOM 3760 O O . TYR B 1 157 ? 10.908 -24.922 51.873 1.00 5.66 181 TYR B O 1
ATOM 3769 N N . VAL B 1 158 ? 11.061 -25.867 49.829 1.00 6.26 182 VAL B N 1
ATOM 3770 C CA . VAL B 1 158 ? 9.620 -26.087 49.696 1.00 6.58 182 VAL B CA 1
ATOM 3771 C C . VAL B 1 158 ? 9.290 -27.577 49.776 1.00 7.44 182 VAL B C 1
ATOM 3772 O O . VAL B 1 158 ? 9.574 -28.355 48.858 1.00 7.24 182 VAL B O 1
ATOM 3776 N N . SER B 1 159 ? 8.718 -27.964 50.912 1.00 8.42 183 SER B N 1
ATOM 3777 C CA . SER B 1 159 ? 8.304 -29.333 51.156 1.00 9.64 183 SER B CA 1
ATOM 3778 C C . SER B 1 159 ? 6.795 -29.337 51.380 1.00 10.25 183 SER B C 1
ATOM 3779 O O . SER B 1 159 ? 6.138 -28.298 51.251 1.00 11.10 183 SER B O 1
ATOM 3782 N N . GLY B 1 160 ? 6.247 -30.508 51.677 1.00 10.93 184 GLY B N 1
ATOM 3783 C CA . GLY B 1 160 ? 4.836 -30.629 52.027 1.00 10.97 184 GLY B CA 1
ATOM 3784 C C . GLY B 1 160 ? 3.884 -30.391 50.876 1.00 10.49 184 GLY B C 1
ATOM 3785 O O . GLY B 1 160 ? 4.044 -30.956 49.799 1.00 11.20 184 GLY B O 1
ATOM 3786 N N . GLY B 1 161 ? 2.891 -29.546 51.119 1.00 10.16 185 GLY B N 1
ATOM 3787 C CA . GLY B 1 161 ? 1.802 -29.341 50.177 1.00 9.51 185 GLY B CA 1
ATOM 3788 C C . GLY B 1 161 ? 2.077 -28.244 49.177 1.00 9.28 185 GLY B C 1
ATOM 3789 O O . GLY B 1 161 ? 3.154 -28.191 48.569 1.00 9.06 185 GLY B O 1
ATOM 3790 N N . ARG B 1 162 ? 1.096 -27.361 49.025 1.00 8.47 186 ARG B N 1
ATOM 3791 C CA . ARG B 1 162 ? 1.116 -26.350 47.975 1.00 8.54 186 ARG B CA 1
ATOM 3792 C C . ARG B 1 162 ? 1.539 -24.990 48.500 1.00 7.94 186 ARG B C 1
ATOM 3793 O O . ARG B 1 162 ? 1.065 -24.541 49.541 1.00 8.13 186 ARG B O 1
ATOM 3801 N N . SER B 1 163 ? 2.440 -24.351 47.763 1.00 7.12 187 SER B N 1
ATOM 3802 C CA . SER B 1 163 ? 2.847 -22.983 48.026 1.00 6.67 187 SER B CA 1
ATOM 3803 C C . SER B 1 163 ? 2.754 -22.210 46.721 1.00 6.01 187 SER B C 1
ATOM 3804 O O . SER B 1 163 ? 2.945 -22.774 45.639 1.00 5.56 187 SER B O 1
ATOM 3807 N N . PHE B 1 164 ? 2.463 -20.920 46.831 1.00 5.60 188 PHE B N 1
ATOM 3808 C CA . PHE B 1 164 ? 2.342 -20.064 45.655 1.00 5.46 188 PHE B CA 1
ATOM 3809 C C . PHE B 1 164 ? 3.128 -18.792 45.908 1.00 5.34 188 PHE B C 1
ATOM 3810 O O . PHE B 1 164 ? 2.952 -18.143 46.942 1.00 4.77 188 PHE B O 1
ATOM 3818 N N . PHE B 1 165 ? 4.006 -18.466 44.962 1.00 4.88 189 PHE B N 1
ATOM 3819 C CA . PHE B 1 165 ? 4.851 -17.278 45.035 1.00 5.42 189 PHE B CA 1
ATOM 3820 C C . PHE B 1 165 ? 4.510 -16.380 43.856 1.00 5.57 189 PHE B C 1
ATOM 3821 O O . PHE B 1 165 ? 4.532 -16.821 42.708 1.00 5.81 189 PHE B O 1
ATOM 3829 N N . SER B 1 166 ? 4.191 -15.125 44.150 1.00 5.86 190 SER B N 1
ATOM 3830 C CA . SER B 1 166 ? 3.708 -14.183 43.141 1.00 6.54 190 SER B CA 1
ATOM 3831 C C . SER B 1 166 ? 4.408 -12.827 43.290 1.00 6.49 190 SER B C 1
ATOM 3832 O O . SER B 1 166 ? 4.511 -12.307 44.402 1.00 6.37 190 SER B O 1
ATOM 3835 N N . ASP B 1 167 ? 4.903 -12.272 42.178 1.00 6.48 191 ASP B N 1
ATOM 3836 C CA . ASP B 1 167 ? 5.551 -10.945 42.176 1.00 7.07 191 ASP B CA 1
ATO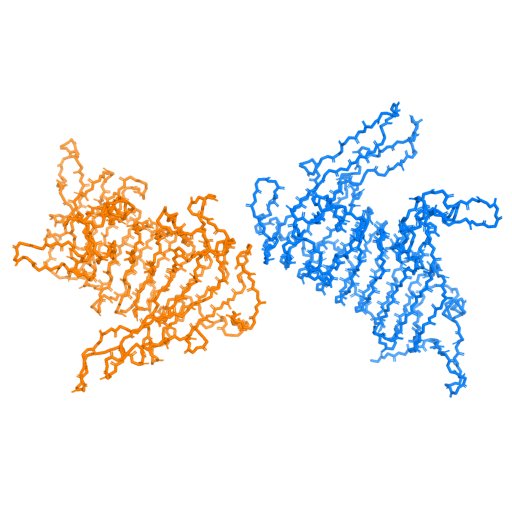M 3837 C C . ASP B 1 167 ? 6.743 -10.937 43.129 1.00 6.71 191 ASP B C 1
ATOM 3838 O O . ASP B 1 167 ? 6.968 -9.979 43.883 1.00 7.14 191 ASP B O 1
ATOM 3843 N N . CYS B 1 168 ? 7.514 -12.017 43.067 0.50 5.54 192 CYS B N 1
ATOM 3844 C CA . CYS B 1 168 ? 8.529 -12.293 44.066 0.50 5.09 192 CYS B CA 1
ATOM 3845 C C . CYS B 1 168 ? 9.943 -12.121 43.523 0.50 4.51 192 CYS B C 1
ATOM 3846 O O . CYS B 1 168 ? 10.151 -12.062 42.318 0.50 3.91 192 CYS B O 1
ATOM 3849 N N . ARG B 1 169 ? 10.899 -11.987 44.435 1.00 4.38 193 ARG B N 1
ATOM 3850 C CA . ARG B 1 169 ? 12.316 -12.053 44.095 1.00 4.51 193 ARG B CA 1
ATOM 3851 C C . ARG B 1 169 ? 12.916 -13.167 44.936 1.00 4.31 193 ARG B C 1
ATOM 3852 O O . ARG B 1 169 ? 12.653 -13.258 46.137 1.00 4.07 193 ARG B O 1
ATOM 3860 N N . ILE B 1 170 ? 13.697 -14.032 44.299 1.00 4.02 194 ILE B N 1
ATOM 3861 C CA . ILE B 1 170 ? 14.383 -15.102 45.021 1.00 4.23 194 ILE B CA 1
ATOM 3862 C C . ILE B 1 170 ? 15.808 -15.161 44.514 1.00 3.81 194 ILE B C 1
ATOM 3863 O O . ILE B 1 170 ? 16.020 -15.307 43.317 1.00 4.05 194 ILE B O 1
ATOM 3868 N N . SER B 1 171 ? 16.781 -15.044 45.419 1.00 3.60 195 SER B N 1
ATOM 3869 C CA . SER B 1 171 ? 18.190 -15.063 45.020 1.00 3.64 195 SER B CA 1
ATOM 3870 C C . SER B 1 171 ? 18.949 -16.221 45.647 1.00 3.60 195 SER B C 1
ATOM 3871 O O . SER B 1 171 ? 18.600 -16.711 46.727 1.00 3.82 195 SER B O 1
ATOM 3874 N N . GLY B 1 172 ? 20.012 -16.635 44.978 1.00 3.55 196 GLY B N 1
ATOM 3875 C CA . GLY B 1 172 ? 20.823 -17.719 45.501 1.00 3.62 196 GLY B CA 1
ATOM 3876 C C . GLY B 1 172 ? 21.837 -18.236 44.513 1.00 3.54 196 GLY B C 1
ATOM 3877 O O . GLY B 1 172 ? 22.029 -17.667 43.435 1.00 3.55 196 GLY B O 1
ATOM 3878 N N . THR B 1 173 ? 22.478 -19.334 44.898 1.00 3.46 197 THR B N 1
ATOM 3879 C CA . THR B 1 173 ? 23.542 -19.938 44.111 1.00 3.83 197 THR B CA 1
ATOM 3880 C C . THR B 1 173 ? 23.222 -21.410 43.828 1.00 3.88 197 THR B C 1
ATOM 3881 O O . THR B 1 173 ? 22.670 -21.743 42.775 1.00 4.12 197 THR B O 1
ATOM 3885 N N . VAL B 1 174 ? 23.547 -22.275 44.789 1.00 3.95 198 VAL B N 1
ATOM 3886 C CA . VAL B 1 174 ? 23.418 -23.722 44.627 1.00 4.47 198 VAL B CA 1
ATOM 3887 C C . VAL B 1 174 ? 22.092 -24.209 45.186 1.00 4.45 198 VAL B C 1
ATOM 3888 O O . VAL B 1 174 ? 21.824 -24.041 46.383 1.00 4.14 198 VAL B O 1
ATOM 3892 N N . ASP B 1 175 ? 21.280 -24.810 44.312 1.00 4.81 199 ASP B N 1
ATOM 3893 C CA . ASP B 1 175 ? 20.021 -25.466 44.694 1.00 4.84 199 ASP B CA 1
ATOM 3894 C C . ASP B 1 175 ? 19.122 -24.517 45.475 1.00 4.74 199 ASP B C 1
ATOM 3895 O O . ASP B 1 175 ? 18.619 -24.869 46.547 1.00 5.07 199 ASP B O 1
ATOM 3900 N N . PHE B 1 176 ? 18.923 -23.304 44.959 1.00 4.29 200 PHE B N 1
ATOM 3901 C CA . PHE B 1 176 ? 18.294 -22.291 45.805 1.00 4.45 200 PHE B CA 1
ATOM 3902 C C . PHE B 1 176 ? 16.765 -22.328 45.881 1.00 4.09 200 PHE B C 1
ATOM 3903 O O . PHE B 1 176 ? 16.157 -21.629 46.695 1.00 4.61 200 PHE B O 1
ATOM 3911 N N . ILE B 1 177 ? 16.158 -23.176 45.055 1.00 3.93 201 ILE B N 1
ATOM 3912 C CA . ILE B 1 177 ? 14.769 -23.584 45.246 1.00 3.37 201 ILE B CA 1
ATOM 3913 C C . ILE B 1 177 ? 14.797 -25.102 45.220 1.00 3.62 201 ILE B C 1
ATOM 3914 O O . ILE B 1 177 ? 15.126 -25.696 44.191 1.00 3.34 201 ILE B O 1
ATOM 3919 N N . PHE B 1 178 ? 14.473 -25.730 46.347 1.00 3.55 202 PHE B N 1
ATOM 3920 C CA . PHE B 1 178 ? 14.614 -27.176 46.446 1.00 3.85 202 PHE B CA 1
ATOM 3921 C C . PHE B 1 178 ? 13.546 -27.814 47.315 1.00 3.94 202 PHE B C 1
ATOM 3922 O O . PHE B 1 178 ? 12.911 -27.142 48.130 1.00 4.22 202 PHE B O 1
ATOM 3930 N N . GLY B 1 179 ? 13.349 -29.117 47.133 1.00 4.03 203 GLY B N 1
ATOM 3931 C CA . GLY B 1 179 ? 12.374 -29.846 47.934 1.00 4.65 203 GLY B CA 1
ATOM 3932 C C . GLY B 1 179 ? 11.292 -30.544 47.137 1.00 4.94 203 GLY B C 1
ATOM 3933 O O . GLY B 1 179 ? 11.296 -30.536 45.902 1.00 4.84 203 GLY B O 1
ATOM 3934 N N . ASP B 1 180 ? 10.353 -31.136 47.869 1.00 5.69 204 ASP B N 1
ATOM 3935 C CA . ASP B 1 180 ? 9.387 -32.069 47.299 1.00 6.72 204 ASP B CA 1
ATOM 3936 C C . ASP B 1 180 ? 7.969 -31.506 47.256 1.00 6.50 204 ASP B C 1
ATOM 3937 O O . ASP B 1 180 ? 7.025 -32.224 46.914 1.00 6.73 204 ASP B O 1
ATOM 3942 N N . GLY B 1 181 ? 7.824 -30.226 47.592 1.00 6.46 205 GLY B N 1
ATOM 3943 C CA . GLY B 1 181 ? 6.511 -29.581 47.599 1.00 6.32 205 GLY B CA 1
ATOM 3944 C C . GLY B 1 181 ? 5.983 -29.274 46.209 1.00 6.42 205 GLY B C 1
ATOM 3945 O O . GLY B 1 181 ? 6.704 -29.375 45.208 1.00 6.46 205 GLY B O 1
ATOM 3946 N N . THR B 1 182 ? 4.706 -28.912 46.154 1.00 6.43 206 THR B N 1
ATOM 3947 C CA . THR B 1 182 ? 4.122 -28.346 44.947 1.00 6.50 206 THR B CA 1
ATOM 3948 C C . THR B 1 182 ? 4.257 -26.838 45.112 1.00 6.43 206 THR B C 1
ATOM 3949 O O . THR B 1 182 ? 3.583 -26.242 45.950 1.00 6.86 206 THR B O 1
ATOM 3953 N N . ALA B 1 183 ? 5.155 -26.232 44.341 1.00 6.02 207 ALA B N 1
ATOM 3954 C CA . ALA B 1 183 ? 5.445 -24.808 44.484 1.00 5.65 207 ALA B CA 1
ATOM 3955 C C . ALA B 1 183 ? 5.311 -24.136 43.128 1.00 5.85 207 ALA B C 1
ATOM 3956 O O . ALA B 1 183 ? 6.025 -24.477 42.191 1.00 5.63 207 ALA B O 1
ATOM 3958 N N . LEU B 1 184 ? 4.373 -23.196 43.039 1.00 5.49 208 LEU B N 1
ATOM 3959 C CA . LEU B 1 184 ? 4.110 -22.461 41.810 1.00 5.83 208 LEU B CA 1
ATOM 3960 C C . LEU B 1 184 ? 4.650 -21.049 41.969 1.00 5.76 208 LEU B C 1
ATOM 3961 O O . LEU B 1 184 ? 4.394 -20.393 42.981 1.00 5.66 208 LEU B O 1
ATOM 3966 N N . PHE B 1 185 ? 5.401 -20.603 40.966 1.00 6.04 209 PHE B N 1
ATOM 3967 C CA . PHE B 1 185 ? 5.998 -19.272 40.966 1.00 6.34 209 PHE B CA 1
ATOM 3968 C C . PHE B 1 185 ? 5.480 -18.516 39.760 1.00 6.82 209 PHE B C 1
ATOM 3969 O O . PHE B 1 185 ? 5.604 -18.994 38.632 1.00 7.72 209 PHE B O 1
ATOM 3977 N N . ASN B 1 186 ? 4.914 -17.335 39.991 1.00 6.92 210 ASN B N 1
ATOM 3978 C CA . ASN B 1 186 ? 4.420 -16.526 38.888 1.00 7.40 210 ASN B CA 1
ATOM 3979 C C . ASN B 1 186 ? 4.900 -15.091 38.976 1.00 7.25 210 ASN B C 1
ATOM 3980 O O . ASN B 1 186 ? 4.809 -14.467 40.035 1.00 7.07 210 ASN B O 1
ATOM 3985 N N . ASN B 1 187 ? 5.411 -14.576 37.857 1.00 7.51 211 ASN B N 1
ATOM 3986 C CA . ASN B 1 187 ? 5.936 -13.210 37.787 1.00 7.91 211 ASN B CA 1
ATOM 3987 C C . ASN B 1 187 ? 7.008 -12.940 38.845 1.00 7.84 211 ASN B C 1
ATOM 3988 O O . ASN B 1 187 ? 6.990 -11.913 39.532 1.00 8.11 211 ASN B O 1
ATOM 3993 N N . CYS B 1 188 ? 7.936 -13.886 38.969 1.00 7.53 212 CYS B N 1
ATOM 3994 C CA . CYS B 1 188 ? 9.033 -13.774 39.915 1.00 7.50 212 CYS B CA 1
ATOM 3995 C C . CYS B 1 188 ? 10.356 -13.504 39.206 1.00 7.48 212 CYS B C 1
ATOM 3996 O O . CYS B 1 188 ? 10.537 -13.892 38.051 1.00 7.14 212 CYS B O 1
ATOM 3999 N N . ASP B 1 189 ? 11.269 -12.831 39.902 1.00 7.24 213 ASP B N 1
ATOM 4000 C CA . ASP B 1 189 ? 12.655 -12.719 39.453 1.00 7.63 213 ASP B CA 1
ATOM 4001 C C . ASP B 1 189 ? 13.504 -13.724 40.213 1.00 6.94 213 ASP B C 1
ATOM 4002 O O . ASP B 1 189 ? 13.617 -13.641 41.439 1.00 6.92 213 ASP B O 1
ATOM 4007 N N . LEU B 1 190 ? 14.082 -14.673 39.484 1.00 6.23 214 LEU B N 1
ATOM 4008 C CA . LEU B 1 190 ? 14.978 -15.667 40.060 1.00 5.95 214 LEU B CA 1
ATOM 4009 C C . LEU B 1 190 ? 16.405 -15.236 39.758 1.00 5.45 214 LEU B C 1
ATOM 4010 O O . LEU B 1 190 ? 16.840 -15.236 38.600 1.00 5.48 214 LEU B O 1
ATOM 4015 N N . VAL B 1 191 ? 17.123 -14.851 40.811 1.00 5.24 215 VAL B N 1
ATOM 4016 C CA . VAL B 1 191 ? 18.391 -14.141 40.656 1.00 5.24 215 VAL B CA 1
ATOM 4017 C C . VAL B 1 191 ? 19.575 -15.040 41.001 1.00 5.11 215 VAL B C 1
ATOM 4018 O O . VAL B 1 191 ? 19.764 -15.393 42.167 1.00 4.37 215 VAL B O 1
ATOM 4022 N N . SER B 1 192 ? 20.354 -15.394 39.977 1.00 5.18 216 SER B N 1
ATOM 4023 C CA . SER B 1 192 ? 21.566 -16.200 40.131 1.00 5.67 216 SER B CA 1
ATOM 4024 C C . SER B 1 192 ? 22.724 -15.310 40.549 1.00 5.67 216 SER B C 1
ATOM 4025 O O . SER B 1 192 ? 23.045 -14.339 39.861 1.00 6.47 216 SER B O 1
ATOM 4028 N N . ARG B 1 193 ? 23.361 -15.665 41.661 1.00 5.24 217 ARG B N 1
ATOM 4029 C CA . ARG B 1 193 ? 24.365 -14.809 42.288 1.00 5.01 217 ARG B CA 1
ATOM 4030 C C . ARG B 1 193 ? 25.802 -15.134 41.889 1.00 5.37 217 ARG B C 1
ATOM 4031 O O . ARG B 1 193 ? 26.125 -16.270 41.540 1.00 5.30 217 ARG B O 1
ATOM 4039 N N . TYR B 1 194 ? 26.655 -14.111 41.955 1.00 5.75 218 TYR B N 1
ATOM 4040 C CA . TYR B 1 194 ? 28.071 -14.235 41.618 1.00 6.48 218 TYR B CA 1
ATOM 4041 C C . TYR B 1 194 ? 28.807 -15.088 42.651 1.00 6.64 218 TYR B C 1
ATOM 4042 O O . TYR B 1 194 ? 28.608 -14.909 43.856 1.00 6.36 218 TYR B O 1
ATOM 4051 N N . ARG B 1 195 ? 29.634 -16.015 42.159 1.00 6.82 219 ARG B N 1
ATOM 4052 C CA . ARG B 1 195 ? 30.489 -16.877 42.987 1.00 7.47 219 ARG B CA 1
ATOM 4053 C C . ARG B 1 195 ? 31.955 -16.492 42.821 1.00 7.89 219 ARG B C 1
ATOM 4054 O O . ARG B 1 195 ? 32.590 -16.864 41.835 1.00 7.89 219 ARG B O 1
ATOM 4062 N N . ALA B 1 196 ? 32.498 -15.777 43.801 1.00 8.76 220 ALA B N 1
ATOM 4063 C CA . ALA B 1 196 ? 33.910 -15.390 43.774 1.00 9.79 220 ALA B CA 1
ATOM 4064 C C . ALA B 1 196 ? 34.844 -16.597 43.902 1.00 10.53 220 ALA B C 1
ATOM 4065 O O . ALA B 1 196 ? 36.021 -16.519 43.526 1.00 10.99 220 ALA B O 1
ATOM 4067 N N . ASP B 1 197 ? 34.306 -17.702 44.419 1.00 10.75 221 ASP B N 1
ATOM 4068 C CA . ASP B 1 197 ? 35.091 -18.886 44.775 1.00 11.65 221 ASP B CA 1
ATOM 4069 C C . ASP B 1 197 ? 35.076 -19.994 43.715 1.00 12.53 221 ASP B C 1
ATOM 4070 O O . ASP B 1 197 ? 35.642 -21.071 43.929 1.00 13.14 221 ASP B O 1
ATOM 4075 N N . VAL B 1 198 ? 34.436 -19.729 42.578 1.00 13.31 222 VAL B N 1
ATOM 4076 C CA . VAL B 1 198 ? 34.331 -20.721 41.506 1.00 14.28 222 VAL B CA 1
ATOM 4077 C C . VAL B 1 198 ? 35.251 -20.367 40.341 1.00 15.58 222 VAL B C 1
ATOM 4078 O O . VAL B 1 198 ? 35.186 -19.258 39.809 1.00 15.63 222 VAL B O 1
ATOM 4082 N N . LYS B 1 199 ? 36.102 -21.322 39.963 1.00 17.09 223 LYS B N 1
ATOM 4083 C CA . LYS B 1 199 ? 37.046 -21.154 38.861 1.00 18.56 223 LYS B CA 1
ATOM 4084 C C . LYS B 1 199 ? 36.326 -20.964 37.536 1.00 19.24 223 LYS B C 1
ATOM 4085 O O . LYS B 1 199 ? 35.268 -21.559 37.298 1.00 19.31 223 LYS B O 1
ATOM 4091 N N . SER B 1 200 ? 36.911 -20.131 36.678 1.00 19.95 224 SER B N 1
ATOM 4092 C CA . SER B 1 200 ? 36.417 -19.950 35.321 1.00 20.63 224 SER B CA 1
ATOM 4093 C C . SER B 1 200 ? 36.285 -21.321 34.659 1.00 20.47 224 SER B C 1
ATOM 4094 O O . SER B 1 200 ? 37.224 -22.125 34.689 1.00 20.98 224 SER B O 1
ATOM 4097 N N . GLY B 1 201 ? 35.107 -21.598 34.105 1.00 20.20 225 GLY B N 1
ATOM 4098 C CA . GLY B 1 201 ? 34.841 -22.876 33.445 1.00 19.34 225 GLY B CA 1
ATOM 4099 C C . GLY B 1 201 ? 34.103 -23.900 34.292 1.00 18.77 225 GLY B C 1
ATOM 4100 O O . GLY B 1 201 ? 33.687 -24.943 33.785 1.00 19.05 225 GLY B O 1
ATOM 4101 N N . ASN B 1 202 ? 33.949 -23.612 35.584 1.00 17.62 226 ASN B N 1
ATOM 4102 C CA . ASN B 1 202 ? 33.174 -24.469 36.481 1.00 16.50 226 ASN B CA 1
ATOM 4103 C C . ASN B 1 202 ? 31.782 -23.891 36.740 1.00 15.34 226 ASN B C 1
ATOM 4104 O O . ASN B 1 202 ? 31.520 -22.732 36.422 1.00 15.46 226 ASN B O 1
ATOM 4109 N N . VAL B 1 203 ? 30.896 -24.708 37.304 1.00 13.57 227 VAL B N 1
ATOM 4110 C CA . VAL B 1 203 ? 29.503 -24.310 37.536 1.00 12.02 227 VAL B CA 1
ATOM 4111 C C . VAL B 1 203 ? 29.381 -23.466 38.813 1.00 10.94 227 VAL B C 1
ATOM 4112 O O . VAL B 1 203 ? 29.961 -23.801 39.849 1.00 10.52 227 VAL B O 1
ATOM 4116 N N . SER B 1 204 ? 28.639 -22.360 38.720 1.00 9.36 228 SER B N 1
ATOM 4117 C CA . SER B 1 204 ? 28.367 -21.501 39.866 1.00 8.56 228 SER B CA 1
ATOM 4118 C C . SER B 1 204 ? 27.147 -21.927 40.681 1.00 7.95 228 SER B C 1
ATOM 4119 O O . SER B 1 204 ? 27.099 -21.711 41.890 1.00 7.97 228 SER B O 1
ATOM 4122 N N . GLY B 1 205 ? 26.151 -22.516 40.034 1.00 7.06 229 GLY B N 1
ATOM 4123 C CA . GLY B 1 205 ? 24.963 -22.931 40.777 1.00 6.65 229 GLY B CA 1
ATOM 4124 C C . GLY B 1 205 ? 23.866 -23.573 39.959 1.00 6.40 229 GLY B C 1
ATOM 4125 O O . GLY B 1 205 ? 24.048 -23.859 38.775 1.00 5.92 229 GLY B O 1
ATOM 4126 N N . TYR B 1 206 ? 22.733 -23.809 40.621 1.00 6.03 230 TYR B N 1
ATOM 4127 C CA . TYR B 1 206 ? 21.570 -24.488 40.033 1.00 5.96 230 TYR B CA 1
ATOM 4128 C C . TYR B 1 206 ? 20.343 -23.843 40.642 1.00 5.55 230 TYR B C 1
ATOM 4129 O O . TYR B 1 206 ? 20.245 -23.728 41.868 1.00 5.19 230 TYR B O 1
ATOM 4138 N N . LEU B 1 207 ? 19.415 -23.395 39.798 1.00 5.42 231 LEU B N 1
ATOM 4139 C CA . LEU B 1 207 ? 18.217 -22.714 40.291 1.00 5.69 231 LEU B CA 1
ATOM 4140 C C . LEU B 1 207 ? 17.368 -23.620 41.156 1.00 5.48 231 LEU B C 1
ATOM 4141 O O . LEU B 1 207 ? 16.852 -23.197 42.194 1.00 5.63 231 LEU B O 1
ATOM 4146 N N . THR B 1 208 ? 17.206 -24.860 40.709 1.00 5.16 232 THR B N 1
ATOM 4147 C CA . THR B 1 208 ? 16.290 -25.779 41.377 1.00 5.04 232 THR B CA 1
ATOM 4148 C C . THR B 1 208 ? 16.937 -27.120 41.678 1.00 4.95 232 THR B C 1
ATOM 4149 O O . THR B 1 208 ? 17.812 -27.586 40.943 1.00 4.94 232 THR B O 1
ATOM 4153 N N . ALA B 1 209 ? 16.503 -27.732 42.773 1.00 4.71 233 ALA B N 1
ATOM 4154 C CA . ALA B 1 209 ? 16.851 -29.119 43.059 1.00 4.58 233 ALA B CA 1
ATOM 4155 C C . ALA B 1 209 ? 15.609 -29.828 43.604 1.00 4.83 233 ALA B C 1
ATOM 4156 O O . ALA B 1 209 ? 15.486 -30.027 44.814 1.00 4.91 233 ALA B O 1
ATOM 4158 N N . PRO B 1 210 ? 14.674 -30.194 42.702 1.00 4.90 234 PRO B N 1
ATOM 4159 C CA . PRO B 1 210 ? 13.417 -30.802 43.127 1.00 4.98 234 PRO B CA 1
ATOM 4160 C C . PRO B 1 210 ? 13.627 -32.247 43.575 1.00 5.13 234 PRO B C 1
ATOM 4161 O O . PRO B 1 210 ? 14.465 -32.958 43.001 1.00 4.97 234 PRO B O 1
ATOM 4165 N N . SER B 1 211 ? 12.872 -32.647 44.599 1.00 5.20 235 SER B N 1
ATOM 4166 C CA . SER B 1 211 ? 12.873 -34.012 45.131 1.00 5.56 235 SER B CA 1
ATOM 4167 C C . SER B 1 211 ? 11.466 -34.617 45.068 1.00 5.89 235 SER B C 1
ATOM 4168 O O . SER B 1 211 ? 11.129 -35.550 45.812 1.00 6.12 235 SER B O 1
ATOM 4171 N N . THR B 1 212 ? 10.668 -34.085 44.146 1.00 6.35 236 THR B N 1
ATOM 4172 C CA . THR B 1 212 ? 9.263 -34.442 43.974 1.00 6.59 236 THR B CA 1
ATOM 4173 C C . THR B 1 212 ? 9.103 -35.955 43.854 1.00 6.96 236 THR B C 1
ATOM 4174 O O . THR B 1 212 ? 9.737 -36.573 42.998 1.00 6.90 236 THR B O 1
ATOM 4178 N N . ASN B 1 213 ? 8.273 -36.548 44.712 1.00 7.81 237 ASN B N 1
ATOM 4179 C CA . ASN B 1 213 ? 7.954 -37.979 44.579 1.00 8.80 237 ASN B CA 1
ATOM 4180 C C . ASN B 1 213 ? 7.341 -38.262 43.209 1.00 9.24 237 ASN B C 1
ATOM 4181 O O . ASN B 1 213 ? 6.535 -37.475 42.710 1.00 9.43 237 ASN B O 1
ATOM 4186 N N . ILE B 1 214 ? 7.721 -39.390 42.611 1.00 9.87 238 ILE B N 1
ATOM 4187 C CA . ILE B 1 214 ? 7.250 -39.760 41.272 1.00 10.79 238 ILE B CA 1
ATOM 4188 C C . ILE B 1 214 ? 5.713 -39.803 41.143 1.00 11.40 238 ILE B C 1
ATOM 4189 O O . ILE B 1 214 ? 5.175 -39.536 40.066 1.00 11.70 238 ILE B O 1
ATOM 4194 N N . ASN B 1 215 ? 5.027 -40.118 42.242 1.00 12.12 239 ASN B N 1
ATOM 4195 C CA . ASN B 1 215 ? 3.562 -40.215 42.254 1.00 13.01 239 ASN B CA 1
ATOM 4196 C C . ASN B 1 215 ? 2.853 -38.874 42.453 1.00 12.84 239 ASN B C 1
ATOM 4197 O O . ASN B 1 215 ? 1.625 -38.786 42.344 1.00 13.31 239 ASN B O 1
ATOM 4202 N N . GLN B 1 216 ? 3.627 -37.835 42.753 1.00 12.22 240 GLN B N 1
ATOM 4203 C CA . GLN B 1 216 ? 3.082 -36.492 42.919 1.00 11.79 240 GLN B CA 1
ATOM 4204 C C . GLN B 1 216 ? 3.075 -35.792 41.561 1.00 11.73 240 GLN B C 1
ATOM 4205 O O . GLN B 1 216 ? 4.101 -35.743 40.880 1.00 11.82 240 GLN B O 1
ATOM 4211 N N . LYS B 1 217 ? 1.919 -35.258 41.171 1.00 11.62 241 LYS B N 1
ATOM 4212 C CA . LYS B 1 217 ? 1.734 -34.717 39.822 1.00 11.52 241 LYS B CA 1
ATOM 4213 C C . LYS B 1 217 ? 2.594 -33.478 39.542 1.00 10.66 241 LYS B C 1
ATOM 4214 O O . LYS B 1 217 ? 3.195 -33.364 38.465 1.00 10.33 241 LYS B O 1
ATOM 4220 N N . TYR B 1 218 ? 2.656 -32.567 40.511 1.00 9.63 242 TYR B N 1
ATOM 4221 C CA . TYR B 1 218 ? 3.387 -31.306 40.328 1.00 8.87 242 TYR B CA 1
ATOM 4222 C C . TYR B 1 218 ? 4.462 -31.064 41.377 1.00 8.29 242 TYR B C 1
ATOM 4223 O O . TYR B 1 218 ? 4.245 -31.291 42.565 1.00 8.04 242 TYR B O 1
ATOM 4232 N N . GLY B 1 219 ? 5.618 -30.593 40.914 1.00 7.35 243 GLY B N 1
ATOM 4233 C CA . GLY B 1 219 ? 6.702 -30.178 41.790 1.00 6.85 243 GLY B CA 1
ATOM 4234 C C . GLY B 1 219 ? 6.891 -28.677 41.701 1.00 6.24 243 GLY B C 1
ATOM 4235 O O . GLY B 1 219 ? 6.021 -27.911 42.119 1.00 6.62 243 GLY B O 1
ATOM 4236 N N . LEU B 1 220 ? 8.029 -28.265 41.147 1.00 5.58 244 LEU B N 1
ATOM 4237 C CA . LEU B 1 220 ? 8.362 -26.851 41.014 1.00 5.36 244 LEU B CA 1
ATOM 4238 C C . LEU B 1 220 ? 7.925 -26.353 39.643 1.00 5.26 244 LEU B C 1
ATOM 4239 O O . LEU B 1 220 ? 8.413 -26.829 38.617 1.00 5.56 244 LEU B O 1
ATOM 4244 N N . VAL B 1 221 ? 6.986 -25.415 39.631 1.00 5.04 245 VAL B N 1
ATOM 4245 C CA . VAL B 1 221 ? 6.441 -24.892 38.379 1.00 5.08 245 VAL B CA 1
ATOM 4246 C C . VAL B 1 221 ? 6.648 -23.381 38.340 1.00 5.17 245 VAL B C 1
ATOM 4247 O O . VAL B 1 221 ? 6.127 -22.658 39.192 1.00 4.93 245 VAL B O 1
ATOM 4251 N N . ILE B 1 222 ? 7.415 -22.922 37.353 1.00 5.20 246 ILE B N 1
ATOM 4252 C CA . ILE B 1 222 ? 7.814 -21.518 37.253 1.00 5.77 246 ILE B CA 1
ATOM 4253 C C . ILE B 1 222 ? 7.173 -20.910 36.004 1.00 5.83 246 ILE B C 1
ATOM 4254 O O . ILE B 1 222 ? 7.424 -21.366 34.894 1.00 6.31 246 ILE B O 1
ATOM 4259 N N . THR B 1 223 ? 6.341 -19.888 36.195 1.00 6.18 247 THR B N 1
ATOM 4260 C CA . THR B 1 223 ? 5.569 -19.317 35.080 1.00 6.29 247 THR B CA 1
ATOM 4261 C C . THR B 1 223 ? 5.733 -17.806 34.954 1.00 6.40 247 THR B C 1
ATOM 4262 O O . THR B 1 223 ? 5.796 -17.099 35.964 1.00 5.98 247 THR B O 1
ATOM 4266 N N . ASN B 1 224 ? 5.784 -17.313 33.714 1.00 6.91 248 ASN B N 1
ATOM 4267 C CA . ASN B 1 224 ? 5.790 -15.862 33.449 1.00 7.37 248 ASN B CA 1
ATOM 4268 C C . ASN B 1 224 ? 6.832 -15.111 34.279 1.00 7.48 248 ASN B C 1
ATOM 4269 O O . ASN B 1 224 ? 6.567 -14.017 34.799 1.00 7.59 248 ASN B O 1
ATOM 4274 N N . SER B 1 225 ? 8.011 -15.714 34.411 1.00 7.12 249 SER B N 1
ATOM 4275 C CA . SER B 1 225 ? 9.031 -15.198 35.313 1.00 7.04 249 SER B CA 1
ATOM 4276 C C . SER B 1 225 ? 10.287 -14.778 34.558 1.00 7.16 249 SER B C 1
ATOM 4277 O O . SER B 1 225 ? 10.340 -14.853 33.325 1.00 6.96 249 SER B O 1
ATOM 4280 N N . ARG B 1 226 ? 11.290 -14.334 35.309 1.00 7.25 250 ARG B N 1
ATOM 4281 C CA . ARG B 1 226 ? 12.552 -13.884 34.747 1.00 7.86 250 ARG B CA 1
ATOM 4282 C C . ARG B 1 226 ? 13.710 -14.536 35.484 1.00 7.53 250 ARG B C 1
ATOM 4283 O O . ARG B 1 226 ? 13.828 -14.409 36.704 1.00 7.74 250 ARG B O 1
ATOM 4291 N N . VAL B 1 227 ? 14.537 -15.250 34.726 1.00 7.18 251 VAL B N 1
ATOM 4292 C CA . VAL B 1 227 ? 15.724 -15.910 35.249 1.00 7.19 251 VAL B CA 1
ATOM 4293 C C . VAL B 1 227 ? 16.905 -15.019 34.894 1.00 7.35 251 VAL B C 1
ATOM 4294 O O . VAL B 1 227 ? 17.313 -14.938 33.733 1.00 6.92 251 VAL B O 1
ATOM 4298 N N . ILE B 1 228 ? 17.432 -14.337 35.905 1.00 7.60 252 ILE B N 1
ATOM 4299 C CA . ILE B 1 228 ? 18.364 -13.232 35.688 1.00 8.66 252 ILE B CA 1
ATOM 4300 C C . ILE B 1 228 ? 19.673 -13.400 36.455 1.00 8.76 252 ILE B C 1
ATOM 4301 O O . ILE B 1 228 ? 19.716 -14.062 37.497 1.00 8.31 252 ILE B O 1
ATOM 4306 N N . ARG B 1 229 ? 20.736 -12.808 35.916 1.00 9.25 253 ARG B N 1
ATOM 4307 C CA . ARG B 1 229 ? 22.023 -12.756 36.609 1.00 10.55 253 ARG B CA 1
ATOM 4308 C C . ARG B 1 229 ? 22.063 -11.570 37.569 1.00 10.11 253 ARG B C 1
ATOM 4309 O O . ARG B 1 229 ? 21.506 -10.501 37.294 1.00 10.24 253 ARG B O 1
ATOM 4317 N N . GLU B 1 230 ? 22.721 -11.771 38.702 1.00 9.86 254 GLU B N 1
ATOM 4318 C CA . GLU B 1 230 ? 22.869 -10.742 39.717 1.00 9.76 254 GLU B CA 1
ATOM 4319 C C . GLU B 1 230 ? 23.711 -9.567 39.210 1.00 9.89 254 GLU B C 1
ATOM 4320 O O . GLU B 1 230 ? 23.447 -8.411 39.549 1.00 9.97 254 GLU B O 1
ATOM 4326 N N . SER B 1 231 ? 24.716 -9.884 38.402 1.00 10.11 255 SER B N 1
ATOM 4327 C CA . SER B 1 231 ? 25.658 -8.905 37.870 1.00 10.78 255 SER B CA 1
ATOM 4328 C C . SER B 1 231 ? 26.263 -9.433 36.578 1.00 11.39 255 SER B C 1
ATOM 4329 O O . SER B 1 231 ? 26.171 -10.624 36.288 1.00 11.17 255 SER B O 1
ATOM 4332 N N . ASP B 1 232 ? 26.918 -8.549 35.824 1.00 12.35 256 ASP B N 1
ATOM 4333 C CA . ASP B 1 232 ? 27.605 -8.948 34.595 1.00 13.22 256 ASP B CA 1
ATOM 4334 C C . ASP B 1 232 ? 28.831 -9.831 34.833 1.00 12.86 256 ASP B C 1
ATOM 4335 O O . ASP B 1 232 ? 29.378 -10.406 33.886 1.00 13.49 256 ASP B O 1
ATOM 4340 N N . SER B 1 233 ? 29.250 -9.947 36.096 1.00 12.20 257 SER B N 1
ATOM 4341 C CA . SER B 1 233 ? 30.357 -10.829 36.465 1.00 11.64 257 SER B CA 1
ATOM 4342 C C . SER B 1 233 ? 29.941 -12.296 36.558 1.00 11.02 257 SER B C 1
ATOM 4343 O O . SER B 1 233 ? 30.796 -13.174 36.605 1.00 11.09 257 SER B O 1
ATOM 4346 N N . VAL B 1 234 ? 28.633 -12.550 36.605 1.00 10.51 258 VAL B N 1
ATOM 4347 C CA . VAL B 1 234 ? 28.117 -13.916 36.527 1.00 9.89 258 VAL B CA 1
ATOM 4348 C C . VAL B 1 234 ? 28.322 -14.397 35.089 1.00 9.53 258 VAL B C 1
ATOM 4349 O O . VAL B 1 234 ? 27.695 -13.862 34.169 1.00 9.46 258 VAL B O 1
ATOM 4353 N N . PRO B 1 235 ? 29.219 -15.384 34.889 1.00 9.41 259 PRO B N 1
ATOM 4354 C CA . PRO B 1 235 ? 29.612 -15.806 33.539 1.00 9.33 259 PRO B CA 1
ATOM 4355 C C . PRO B 1 235 ? 28.478 -16.433 32.738 1.00 9.13 259 PRO B C 1
ATOM 4356 O O . PRO B 1 235 ? 27.531 -16.966 33.317 1.00 8.88 259 PRO B O 1
ATOM 4360 N N . ALA B 1 236 ? 28.586 -16.365 31.413 1.00 8.95 260 ALA B N 1
ATOM 4361 C CA . ALA B 1 236 ? 27.715 -17.146 30.540 1.00 9.04 260 ALA B CA 1
ATOM 4362 C C . ALA B 1 236 ? 27.896 -18.628 30.865 1.00 8.90 260 ALA B C 1
ATOM 4363 O O . ALA B 1 236 ? 28.996 -19.054 31.233 1.00 8.77 260 ALA B O 1
ATOM 4365 N N . LYS B 1 237 ? 26.807 -19.391 30.759 1.00 9.21 261 LYS B N 1
ATOM 4366 C CA . LYS B 1 237 ? 26.815 -20.853 30.927 1.00 9.81 261 LYS B CA 1
ATOM 4367 C C . LYS B 1 237 ? 27.397 -21.299 32.280 1.00 9.18 261 LYS B C 1
ATOM 4368 O O . LYS B 1 237 ? 28.216 -22.222 32.360 1.00 9.69 261 LYS B O 1
ATOM 4374 N N . SER B 1 238 ? 26.965 -20.618 33.343 1.00 8.30 262 SER B N 1
ATOM 4375 C CA . SER B 1 238 ? 27.459 -20.879 34.697 1.00 7.60 262 SER B CA 1
ATOM 4376 C C . SER B 1 238 ? 26.394 -21.477 35.622 1.00 7.24 262 SER B C 1
ATOM 4377 O O . SER B 1 238 ? 26.718 -21.942 36.717 1.00 7.16 262 SER B O 1
ATOM 4380 N N . TYR B 1 239 ? 25.135 -21.454 35.184 1.00 6.72 263 TYR B N 1
ATOM 4381 C CA . TYR B 1 239 ? 24.013 -21.903 36.017 1.00 5.99 263 TYR B CA 1
ATOM 4382 C C . TYR B 1 239 ? 23.139 -22.953 35.355 1.00 6.03 263 TYR B C 1
ATOM 4383 O O . TYR B 1 239 ? 22.777 -22.824 34.186 1.00 6.10 263 TYR B O 1
ATOM 4392 N N . GLY B 1 240 ? 22.803 -23.995 36.116 1.00 5.84 264 GLY B N 1
ATOM 4393 C CA . GLY B 1 240 ? 21.840 -25.001 35.655 1.00 5.77 264 GLY B CA 1
ATOM 4394 C C . GLY B 1 240 ? 20.423 -24.614 36.041 1.00 5.72 264 GLY B C 1
ATOM 4395 O O . GLY B 1 240 ? 20.204 -23.985 37.077 1.00 5.82 264 GLY B O 1
ATOM 4396 N N . LEU B 1 241 ? 19.455 -24.988 35.209 1.00 5.61 265 LEU B N 1
ATOM 4397 C CA . LEU B 1 241 ? 18.042 -24.764 35.525 1.00 5.52 265 LEU B CA 1
ATOM 4398 C C . LEU B 1 241 ? 17.612 -25.632 36.694 1.00 5.51 265 LEU B C 1
ATOM 4399 O O . LEU B 1 241 ? 16.732 -25.260 37.469 1.00 5.75 265 LEU B O 1
ATOM 4404 N N . GLY B 1 242 ? 18.241 -26.794 36.808 1.00 5.46 266 GLY B N 1
ATOM 4405 C CA . GLY B 1 242 ? 17.894 -27.744 37.853 1.00 5.26 266 GLY B CA 1
ATOM 4406 C C . GLY B 1 242 ? 18.770 -28.975 37.815 1.00 5.34 266 GLY B C 1
ATOM 4407 O O . GLY B 1 242 ? 19.376 -29.290 36.788 1.00 5.28 266 GLY B O 1
ATOM 4408 N N . ARG B 1 243 ? 18.855 -29.648 38.957 1.00 5.17 267 ARG B N 1
ATOM 4409 C CA . ARG B 1 243 ? 19.450 -30.980 39.039 1.00 5.58 267 ARG B CA 1
ATOM 4410 C C . ARG B 1 243 ? 18.589 -31.826 39.986 1.00 5.67 267 ARG B C 1
ATOM 4411 O O . ARG B 1 243 ? 17.888 -31.274 40.835 1.00 5.54 267 ARG B O 1
ATOM 4419 N N . PRO B 1 244 ? 18.603 -33.160 39.821 1.00 5.79 268 PRO B N 1
ATOM 4420 C CA . PRO B 1 244 ? 17.641 -33.984 40.560 1.00 5.77 268 PRO B CA 1
ATOM 4421 C C . PRO B 1 244 ? 18.084 -34.366 41.968 1.00 5.71 268 PRO B C 1
ATOM 4422 O O . PRO B 1 244 ? 19.016 -35.162 42.142 1.00 5.70 268 PRO B O 1
ATOM 4426 N N . TRP B 1 245 ? 17.408 -33.804 42.966 1.00 5.43 269 TRP B N 1
ATOM 4427 C CA . TRP B 1 245 ? 17.714 -34.119 44.359 1.00 5.49 269 TRP B CA 1
ATOM 4428 C C . TRP B 1 245 ? 16.969 -35.360 44.823 1.00 5.55 269 TRP B C 1
ATOM 4429 O O . TRP B 1 245 ? 15.740 -35.388 44.856 1.00 5.49 269 TRP B O 1
ATOM 4440 N N . HIS B 1 246 ? 17.736 -36.392 45.158 1.00 5.61 270 HIS B N 1
ATOM 4441 C CA . HIS B 1 246 ? 17.190 -37.615 45.738 1.00 6.05 270 HIS B CA 1
ATOM 4442 C C . HIS B 1 246 ? 17.646 -37.638 47.195 1.00 6.13 270 HIS B C 1
ATOM 4443 O O . HIS B 1 246 ? 18.759 -38.080 47.482 1.00 6.52 270 HIS B O 1
ATOM 4450 N N . PRO B 1 247 ? 16.812 -37.111 48.117 1.00 6.52 271 PRO B N 1
ATOM 4451 C CA . PRO B 1 247 ? 17.271 -36.894 49.493 1.00 6.78 271 PRO B CA 1
ATOM 4452 C C . PRO B 1 247 ? 17.667 -38.180 50.198 1.00 7.14 271 PRO B C 1
ATOM 4453 O O . PRO B 1 247 ? 17.031 -39.221 49.998 1.00 6.83 271 PRO B O 1
ATOM 4457 N N . THR B 1 248 ? 18.722 -38.104 51.004 1.00 7.51 272 THR B N 1
ATOM 4458 C CA . THR B 1 248 ? 19.051 -39.195 51.912 1.00 8.19 272 THR B CA 1
ATOM 4459 C C . THR B 1 248 ? 17.832 -39.436 52.803 1.00 8.34 272 THR B C 1
ATOM 4460 O O . THR B 1 248 ? 17.325 -38.518 53.445 1.00 8.45 272 THR B O 1
ATOM 4464 N N . THR B 1 249 ? 17.355 -40.678 52.796 1.00 8.59 273 THR B N 1
ATOM 4465 C CA . THR B 1 249 ? 16.093 -41.045 53.432 1.00 9.16 273 THR B CA 1
ATOM 4466 C C . THR B 1 249 ? 16.250 -42.385 54.139 1.00 9.53 273 THR B C 1
ATOM 4467 O O . THR B 1 249 ? 16.941 -43.282 53.638 1.00 9.40 273 THR B O 1
ATOM 4471 N N . THR B 1 250 ? 15.626 -42.510 55.306 1.00 9.96 274 THR B N 1
ATOM 4472 C CA . THR B 1 250 ? 15.662 -43.760 56.060 1.00 10.66 274 THR B CA 1
ATOM 4473 C C . THR B 1 250 ? 14.603 -44.738 55.547 1.00 10.27 274 THR B C 1
ATOM 4474 O O . THR B 1 250 ? 13.403 -44.456 55.562 1.00 10.59 274 THR B O 1
ATOM 4478 N N . PHE B 1 251 ? 15.076 -45.889 55.074 1.00 10.23 275 PHE B N 1
ATOM 4479 C CA . PHE B 1 251 ? 14.221 -46.977 54.629 1.00 9.94 275 PHE B CA 1
ATOM 4480 C C . PHE B 1 251 ? 14.442 -48.207 55.506 1.00 10.04 275 PHE B C 1
ATOM 4481 O O . PHE B 1 251 ? 15.362 -48.243 56.320 1.00 9.70 275 PHE B O 1
ATOM 4489 N N . SER B 1 252 ? 13.603 -49.222 55.326 1.00 10.52 276 SER B N 1
ATOM 4490 C CA . SER B 1 252 ? 13.745 -50.454 56.095 1.00 10.83 276 SER B CA 1
ATOM 4491 C C . SER B 1 252 ? 15.088 -51.137 55.821 1.00 10.51 276 SER B C 1
ATOM 4492 O O . SER B 1 252 ? 15.599 -51.864 56.669 1.00 10.38 276 SER B O 1
ATOM 4495 N N . ASP B 1 253 ? 15.660 -50.900 54.641 1.00 9.94 277 ASP B N 1
ATOM 4496 C CA . ASP B 1 253 ? 16.959 -51.486 54.296 1.00 10.01 277 ASP B CA 1
ATOM 4497 C C . ASP B 1 253 ? 18.134 -50.504 54.335 1.00 10.07 277 ASP B C 1
ATOM 4498 O O . ASP B 1 253 ? 19.161 -50.738 53.680 1.00 10.17 277 ASP B O 1
ATOM 4503 N N . GLY B 1 254 ? 17.987 -49.422 55.094 1.00 9.96 278 GLY B N 1
ATOM 4504 C CA . GLY B 1 254 ? 19.089 -48.491 55.327 1.00 10.05 278 GLY B CA 1
ATOM 4505 C C . GLY B 1 254 ? 18.774 -47.060 54.946 1.00 10.03 278 GLY B C 1
ATOM 4506 O O . GLY B 1 254 ? 17.659 -46.756 54.522 1.00 10.17 278 GLY B O 1
ATOM 4507 N N . ARG B 1 255 ? 19.770 -46.191 55.098 1.00 10.17 279 ARG B N 1
ATOM 4508 C CA . ARG B 1 255 ? 19.608 -44.762 54.853 1.00 10.36 279 ARG B CA 1
ATOM 4509 C C . ARG B 1 255 ? 20.411 -44.383 53.613 1.00 10.03 279 ARG B C 1
ATOM 4510 O O . ARG B 1 255 ? 21.642 -44.512 53.596 1.00 10.47 279 ARG B O 1
ATOM 4518 N N . TYR B 1 256 ? 19.710 -43.935 52.574 1.00 9.18 280 TYR B N 1
ATOM 4519 C CA . TYR B 1 256 ? 20.336 -43.644 51.280 1.00 8.58 280 TYR B CA 1
ATOM 4520 C C . TYR B 1 256 ? 19.442 -42.763 50.401 1.00 8.22 280 TYR B C 1
ATOM 4521 O O . TYR B 1 256 ? 18.292 -42.493 50.752 1.00 7.71 280 TYR B O 1
ATOM 4530 N N . ALA B 1 257 ? 19.978 -42.330 49.259 1.00 7.84 281 ALA B N 1
ATOM 4531 C CA . ALA B 1 257 ? 19.255 -41.470 48.319 1.00 7.76 281 ALA B CA 1
ATOM 4532 C C . ALA B 1 257 ? 17.948 -42.105 47.837 1.00 7.72 281 ALA B C 1
ATOM 4533 O O . ALA B 1 257 ? 17.943 -43.216 47.294 1.00 7.41 281 ALA B O 1
ATOM 4535 N N . ASP B 1 258 ? 16.844 -41.397 48.056 1.00 7.60 282 ASP B N 1
ATOM 4536 C CA . ASP B 1 258 ? 15.506 -41.889 47.717 1.00 8.20 282 ASP B CA 1
ATOM 4537 C C . ASP B 1 258 ? 15.355 -42.133 46.204 1.00 8.47 282 ASP B C 1
ATOM 4538 O O . ASP B 1 258 ? 15.381 -41.189 45.420 1.00 7.84 282 ASP B O 1
ATOM 4543 N N . PRO B 1 259 ? 15.182 -43.406 45.788 1.00 9.05 283 PRO B N 1
ATOM 4544 C CA . PRO B 1 259 ? 15.067 -43.709 44.352 1.00 9.54 283 PRO B CA 1
ATOM 4545 C C . PRO B 1 259 ? 13.834 -43.103 43.680 1.00 9.84 283 PRO B C 1
ATOM 4546 O O . PRO B 1 259 ? 13.867 -42.827 42.477 1.00 10.19 283 PRO B O 1
ATOM 4550 N N . ASN B 1 260 ? 12.774 -42.889 44.457 1.00 9.94 284 ASN B N 1
ATOM 4551 C CA . ASN B 1 260 ? 11.481 -42.434 43.938 1.00 10.16 284 ASN B CA 1
ATOM 4552 C C . ASN B 1 260 ? 11.283 -40.921 43.969 1.00 9.63 284 ASN B C 1
ATOM 4553 O O . ASN B 1 260 ? 10.242 -40.415 43.540 1.00 9.59 284 ASN B O 1
ATOM 4558 N N . ALA B 1 261 ? 12.283 -40.209 44.476 1.00 9.12 285 ALA B N 1
ATOM 4559 C CA . ALA B 1 261 ? 12.284 -38.754 44.432 1.00 8.77 285 ALA B CA 1
ATOM 4560 C C . ALA B 1 261 ? 12.793 -38.323 43.059 1.00 8.67 285 ALA B C 1
ATOM 4561 O O . ALA B 1 261 ? 13.961 -37.958 42.896 1.00 8.99 285 ALA B O 1
ATOM 4563 N N . ILE B 1 262 ? 11.906 -38.399 42.070 1.00 8.41 286 ILE B N 1
ATOM 4564 C CA . ILE B 1 262 ? 12.233 -38.073 40.688 1.00 8.28 286 ILE B CA 1
ATOM 4565 C C . ILE B 1 262 ? 11.651 -36.692 40.408 1.00 7.69 286 ILE B C 1
ATOM 4566 O O . ILE B 1 262 ? 10.495 -36.550 40.002 1.00 7.47 286 ILE B O 1
ATOM 4571 N N . GLY B 1 263 ? 12.475 -35.677 40.655 1.00 6.99 287 GLY B N 1
ATOM 4572 C CA . GLY B 1 263 ? 12.002 -34.300 40.759 1.00 6.53 287 GLY B CA 1
ATOM 4573 C C . GLY B 1 263 ? 11.434 -33.700 39.493 1.00 6.16 287 GLY B C 1
ATOM 4574 O O . GLY B 1 263 ? 11.832 -34.065 38.385 1.00 6.30 287 GLY B O 1
ATOM 4575 N N . GLN B 1 264 ? 10.495 -32.771 39.673 1.00 5.65 288 GLN B N 1
ATOM 4576 C CA . GLN B 1 264 ? 9.908 -32.028 38.560 1.00 5.81 288 GLN B CA 1
ATOM 4577 C C . GLN B 1 264 ? 10.233 -30.544 38.676 1.00 5.58 288 GLN B C 1
ATOM 4578 O O . GLN B 1 264 ? 9.974 -29.924 39.709 1.00 5.79 288 GLN B O 1
ATOM 4584 N N . THR B 1 265 ? 10.803 -29.993 37.609 1.00 5.38 289 THR B N 1
ATOM 4585 C CA . THR B 1 265 ? 10.886 -28.543 37.434 1.00 5.15 289 THR B CA 1
ATOM 4586 C C . THR B 1 265 ? 10.397 -28.236 36.028 1.00 5.45 289 THR B C 1
ATOM 4587 O O . THR B 1 265 ? 10.910 -28.793 35.050 1.00 5.42 289 THR B O 1
ATOM 4591 N N . VAL B 1 266 ? 9.395 -27.369 35.930 1.00 5.41 290 VAL B N 1
ATOM 4592 C CA . VAL B 1 266 ? 8.863 -26.960 34.626 1.00 5.75 290 VAL B CA 1
ATOM 4593 C C . VAL B 1 266 ? 8.860 -25.440 34.540 1.00 5.93 290 VAL B C 1
ATOM 4594 O O . VAL B 1 266 ? 8.306 -24.774 35.412 1.00 6.17 290 VAL B O 1
ATOM 4598 N N . PHE B 1 267 ? 9.496 -24.912 33.494 1.00 5.88 291 PHE B N 1
ATOM 4599 C CA . PHE B 1 267 ? 9.474 -23.475 33.200 1.00 6.11 291 PHE B CA 1
ATOM 4600 C C . PHE B 1 267 ? 8.507 -23.214 32.055 1.00 6.42 291 PHE B C 1
ATOM 4601 O O . PHE B 1 267 ? 8.577 -23.881 31.021 1.00 6.73 291 PHE B O 1
ATOM 4609 N N . LEU B 1 268 ? 7.609 -22.250 32.241 1.00 6.39 292 LEU B N 1
ATOM 4610 C CA . LEU B 1 268 ? 6.701 -21.837 31.166 1.00 6.69 292 LEU B CA 1
ATOM 4611 C C . LEU B 1 268 ? 6.748 -20.333 30.973 1.00 6.85 292 LEU B C 1
ATOM 4612 O O . LEU B 1 268 ? 6.677 -19.568 31.947 1.00 6.46 292 LEU B O 1
ATOM 4617 N N . ASN B 1 269 ? 6.885 -19.914 29.715 1.00 7.21 293 ASN B N 1
ATOM 4618 C CA . ASN B 1 269 ? 6.866 -18.492 29.345 1.00 7.57 293 ASN B CA 1
ATOM 4619 C C . ASN B 1 269 ? 7.799 -17.638 30.216 1.00 7.44 293 ASN B C 1
ATOM 4620 O O . ASN B 1 269 ? 7.417 -16.568 30.693 1.00 7.57 293 ASN B O 1
ATOM 4625 N N . THR B 1 270 ? 9.020 -18.132 30.412 1.00 7.09 294 THR B N 1
ATOM 4626 C CA . THR B 1 270 ? 9.979 -17.507 31.319 1.00 7.06 294 THR B CA 1
ATOM 4627 C C . THR B 1 270 ? 11.222 -17.039 30.568 1.00 7.28 294 THR B C 1
ATOM 4628 O O . THR B 1 270 ? 11.743 -17.756 29.718 1.00 7.12 294 THR B O 1
ATOM 4632 N N . SER B 1 271 ? 11.668 -15.818 30.862 1.00 7.61 295 SER B N 1
ATOM 4633 C CA . SER B 1 271 ? 12.892 -15.289 30.255 1.00 8.32 295 SER B CA 1
ATOM 4634 C C . SER B 1 271 ? 14.128 -15.834 30.966 1.00 8.17 295 SER B C 1
ATOM 4635 O O . SER B 1 271 ? 14.114 -16.055 32.182 1.00 7.73 295 SER B O 1
ATOM 4638 N N . MET B 1 272 ? 15.196 -16.050 30.204 1.00 8.10 296 MET B N 1
ATOM 4639 C CA . MET B 1 272 ? 16.433 -16.604 30.750 1.00 8.13 296 MET B CA 1
ATOM 4640 C C . MET B 1 272 ? 17.615 -15.900 30.117 1.00 8.45 296 MET B C 1
ATOM 4641 O O . MET B 1 272 ? 17.714 -15.845 28.887 1.00 8.34 296 MET B O 1
ATOM 4646 N N . ASP B 1 273 ? 18.504 -15.358 30.947 1.00 8.54 297 ASP B N 1
ATOM 4647 C CA . ASP B 1 273 ? 19.746 -14.777 30.437 1.00 9.15 297 ASP B CA 1
ATOM 4648 C C . ASP B 1 273 ? 20.756 -15.880 30.134 1.00 8.92 297 ASP B C 1
ATOM 4649 O O . ASP B 1 273 ? 20.529 -17.047 30.473 1.00 8.44 297 ASP B O 1
ATOM 4654 N N . ASN B 1 274 ? 21.868 -15.517 29.498 1.00 8.80 298 ASN B N 1
ATOM 4655 C CA . ASN B 1 274 ? 22.798 -16.525 29.000 1.00 9.12 298 ASN B CA 1
ATOM 4656 C C . ASN B 1 274 ? 23.697 -17.170 30.059 1.00 8.48 298 ASN B C 1
ATOM 4657 O O . ASN B 1 274 ? 24.573 -17.962 29.719 1.00 8.95 298 ASN B O 1
ATOM 4662 N N . HIS B 1 275 ? 23.483 -16.845 31.335 1.00 8.03 299 HIS B N 1
ATOM 4663 C CA . HIS B 1 275 ? 24.152 -17.592 32.408 1.00 7.44 299 HIS B CA 1
ATOM 4664 C C . HIS B 1 275 ? 23.641 -19.035 32.490 1.00 7.39 299 HIS B C 1
ATOM 4665 O O . HIS B 1 275 ? 24.323 -19.905 33.027 1.00 7.19 299 HIS B O 1
ATOM 4672 N N . ILE B 1 276 ? 22.452 -19.277 31.935 1.00 7.11 300 ILE B N 1
ATOM 4673 C CA . ILE B 1 276 ? 21.849 -20.611 31.916 1.00 7.25 300 ILE B CA 1
ATOM 4674 C C . ILE B 1 276 ? 22.477 -21.471 30.818 1.00 7.66 300 ILE B C 1
ATOM 4675 O O . ILE B 1 276 ? 22.519 -21.048 29.668 1.00 8.03 300 ILE B O 1
ATOM 4680 N N . TYR B 1 277 ? 22.948 -22.668 31.177 1.00 7.94 301 TYR B N 1
ATOM 4681 C CA . TYR B 1 277 ? 23.464 -23.632 30.187 1.00 8.40 301 TYR B CA 1
ATOM 4682 C C . TYR B 1 277 ? 22.514 -24.795 29.879 1.00 8.68 301 TYR B C 1
ATOM 4683 O O . TYR B 1 277 ? 22.710 -25.503 28.884 1.00 9.50 301 TYR B O 1
ATOM 4692 N N . GLY B 1 278 ? 21.509 -24.994 30.730 1.00 8.34 302 GLY B N 1
ATOM 4693 C CA . GLY B 1 278 ? 20.590 -26.128 30.614 1.00 8.08 302 GLY B CA 1
ATOM 4694 C C . GLY B 1 278 ? 20.437 -26.848 31.945 1.00 8.01 302 GLY B C 1
ATOM 4695 O O . GLY B 1 278 ? 20.578 -26.236 33.002 1.00 8.00 302 GLY B O 1
ATOM 4696 N N . TRP B 1 279 ? 20.157 -28.148 31.885 1.00 7.70 303 TRP B N 1
ATOM 4697 C CA . TRP B 1 279 ? 19.952 -28.963 33.086 1.00 7.92 303 TRP B CA 1
ATOM 4698 C C . TRP B 1 279 ? 21.243 -29.677 33.495 1.00 8.02 303 TRP B C 1
ATOM 4699 O O . TRP B 1 279 ? 22.211 -29.711 32.729 1.00 8.11 303 TRP B O 1
ATOM 4710 N N . ASP B 1 280 ? 21.262 -30.251 34.696 1.00 8.14 304 ASP B N 1
ATOM 4711 C CA . ASP B 1 280 ? 22.451 -30.971 35.155 1.00 8.44 304 ASP B CA 1
ATOM 4712 C C . ASP B 1 280 ? 22.100 -32.211 35.984 1.00 8.62 304 ASP B C 1
ATOM 4713 O O . ASP B 1 280 ? 20.939 -32.424 36.349 1.00 8.24 304 ASP B O 1
ATOM 4718 N N . LYS B 1 281 ? 23.118 -33.025 36.249 1.00 8.81 305 LYS B N 1
ATOM 4719 C CA . LYS B 1 281 ? 22.996 -34.212 37.088 1.00 9.42 305 LYS B CA 1
ATOM 4720 C C . LYS B 1 281 ? 23.328 -33.887 38.547 1.00 8.93 305 LYS B C 1
ATOM 4721 O O . LYS B 1 281 ? 23.827 -32.804 38.861 1.00 8.87 305 LYS B O 1
ATOM 4727 N N . MET B 1 282 ? 23.061 -34.833 39.438 1.00 8.73 306 MET B N 1
ATOM 4728 C CA . MET B 1 282 ? 23.363 -34.662 40.848 1.00 8.69 306 MET B CA 1
ATOM 4729 C C . MET B 1 282 ? 23.680 -36.030 41.435 1.00 8.91 306 MET B C 1
ATOM 4730 O O . MET B 1 282 ? 23.078 -37.026 41.044 1.00 8.86 306 MET B O 1
ATOM 4735 N N . SER B 1 283 ? 24.627 -36.059 42.367 1.00 9.24 307 SER B N 1
ATOM 4736 C CA . SER B 1 283 ? 25.033 -37.313 43.001 1.00 9.81 307 SER B CA 1
ATOM 4737 C C . SER B 1 283 ? 24.462 -37.491 44.407 1.00 9.95 307 SER B C 1
ATOM 4738 O O . SER B 1 283 ? 24.136 -36.523 45.100 1.00 10.35 307 SER B O 1
ATOM 4741 N N . GLY B 1 284 ? 24.351 -38.752 44.811 1.00 9.77 308 GLY B N 1
ATOM 4742 C CA . GLY B 1 284 ? 23.983 -39.122 46.166 1.00 9.50 308 GLY B CA 1
ATOM 4743 C C . GLY B 1 284 ? 24.677 -40.426 46.505 1.00 9.53 308 GLY B C 1
ATOM 4744 O O . GLY B 1 284 ? 25.557 -40.875 45.765 1.00 9.47 308 GLY B O 1
ATOM 4745 N N . LYS B 1 285 ? 24.283 -41.032 47.616 1.00 9.30 309 LYS B N 1
ATOM 4746 C CA . LYS B 1 285 ? 24.826 -42.329 48.017 1.00 9.77 309 LYS B CA 1
ATOM 4747 C C . LYS B 1 285 ? 23.730 -43.375 47.929 1.00 9.21 309 LYS B C 1
ATOM 4748 O O . LYS B 1 285 ? 22.609 -43.141 48.392 1.00 8.86 309 LYS B O 1
ATOM 4754 N N . ASP B 1 286 ? 24.040 -44.516 47.315 1.00 8.49 310 ASP B N 1
ATOM 4755 C CA . ASP B 1 286 ? 23.040 -45.573 47.153 1.00 8.05 310 ASP B CA 1
ATOM 4756 C C . ASP B 1 286 ? 22.971 -46.515 48.362 1.00 7.80 310 ASP B C 1
ATOM 4757 O O . ASP B 1 286 ? 23.649 -46.295 49.368 1.00 7.52 310 ASP B O 1
ATOM 4762 N N . LYS B 1 287 ? 22.140 -47.555 48.255 1.00 7.82 311 LYS B N 1
ATOM 4763 C CA . LYS B 1 287 ? 21.889 -48.467 49.380 1.00 8.13 311 LYS B CA 1
ATOM 4764 C C . LYS B 1 287 ? 23.118 -49.282 49.790 1.00 7.91 311 LYS B C 1
ATOM 4765 O O . LYS B 1 287 ? 23.132 -49.902 50.846 1.00 7.97 311 LYS B O 1
ATOM 4771 N N . ASN B 1 288 ? 24.143 -49.272 48.941 1.00 8.02 312 ASN B N 1
ATOM 4772 C CA . ASN B 1 288 ? 25.393 -49.971 49.231 1.00 7.90 312 ASN B CA 1
ATOM 4773 C C . ASN B 1 288 ? 26.504 -49.042 49.705 1.00 8.07 312 ASN B C 1
ATOM 4774 O O . ASN B 1 288 ? 27.612 -49.491 49.996 1.00 8.12 312 ASN B O 1
ATOM 4779 N N . GLY B 1 289 ? 26.208 -47.747 49.757 1.00 7.91 313 GLY B N 1
ATOM 4780 C CA . GLY B 1 289 ? 27.196 -46.748 50.148 1.00 8.47 313 GLY B CA 1
ATOM 4781 C C . GLY B 1 289 ? 28.055 -46.229 49.007 1.00 8.80 313 GLY B C 1
ATOM 4782 O O . GLY B 1 289 ? 29.009 -45.486 49.239 1.00 9.26 313 GLY B O 1
ATOM 4783 N N . ASN B 1 290 ? 27.735 -46.627 47.776 1.00 8.90 314 ASN B N 1
ATOM 4784 C CA . ASN B 1 290 ? 28.453 -46.125 46.601 1.00 9.32 314 ASN B CA 1
ATOM 4785 C C . ASN B 1 290 ? 27.863 -44.829 46.083 1.00 9.76 314 ASN B C 1
ATOM 4786 O O . ASN B 1 290 ? 26.674 -44.562 46.264 1.00 9.75 314 ASN B O 1
ATOM 4791 N N . THR B 1 291 ? 28.699 -44.039 45.417 1.00 10.22 315 THR B N 1
ATOM 4792 C CA . THR B 1 291 ? 28.223 -42.858 44.700 1.00 11.01 315 THR B CA 1
ATOM 4793 C C . THR B 1 291 ? 27.266 -43.288 43.588 1.00 10.99 315 THR B C 1
ATOM 4794 O O . THR B 1 291 ? 27.528 -44.251 42.857 1.00 11.18 315 THR B O 1
ATOM 4798 N N . ILE B 1 292 ? 26.142 -42.586 43.498 1.00 10.65 316 ILE B N 1
ATOM 4799 C CA . ILE B 1 292 ? 25.163 -42.801 42.448 1.00 10.77 316 ILE B CA 1
ATOM 4800 C C . ILE B 1 292 ? 24.826 -41.447 41.829 1.00 10.74 316 ILE B C 1
ATOM 4801 O O . ILE B 1 292 ? 24.654 -40.462 42.542 1.00 10.56 316 ILE B O 1
ATOM 4806 N N . TRP B 1 293 ? 24.774 -41.409 40.501 1.00 10.78 317 TRP B N 1
ATOM 4807 C CA . TRP B 1 293 ? 24.429 -40.190 39.778 1.00 10.94 317 TRP B CA 1
ATOM 4808 C C . TRP B 1 293 ? 23.009 -40.241 39.243 1.00 10.77 317 TRP B C 1
ATOM 4809 O O . TRP B 1 293 ? 22.585 -41.241 38.647 1.00 10.90 317 TRP B O 1
ATOM 4820 N N . PHE B 1 294 ? 22.279 -39.153 39.463 1.00 10.24 318 PHE B N 1
ATOM 4821 C CA . PHE B 1 294 ? 20.922 -39.011 38.958 1.00 10.12 318 PHE B CA 1
ATOM 4822 C C . PHE B 1 294 ? 20.913 -38.005 37.813 1.00 10.39 318 PHE B C 1
ATOM 4823 O O . PHE B 1 294 ? 21.383 -36.872 37.959 1.00 10.15 318 PHE B O 1
ATOM 4831 N N . ASN B 1 295 ? 20.388 -38.437 36.674 1.00 10.77 319 ASN B N 1
ATOM 4832 C CA . ASN B 1 295 ? 20.529 -37.685 35.434 1.00 11.60 319 ASN B CA 1
ATOM 4833 C C . ASN B 1 295 ? 19.284 -36.879 35.054 1.00 11.39 319 ASN B C 1
ATOM 4834 O O . ASN B 1 295 ? 18.153 -37.317 35.308 1.00 10.80 319 ASN B O 1
ATOM 4839 N N . PRO B 1 296 ? 19.489 -35.699 34.430 1.00 11.44 320 PRO B N 1
ATOM 4840 C CA . PRO B 1 296 ? 18.361 -34.838 34.076 1.00 11.83 320 PRO B CA 1
ATOM 4841 C C . PRO B 1 296 ? 17.403 -35.474 33.072 1.00 12.11 320 PRO B C 1
ATOM 4842 O O . PRO B 1 296 ? 16.200 -35.228 33.145 1.00 12.14 320 PRO B O 1
ATOM 4846 N N . GLU B 1 297 ? 17.930 -36.301 32.170 1.00 12.72 321 GLU B N 1
ATOM 4847 C CA . GLU B 1 297 ? 17.101 -36.989 31.176 1.00 13.44 321 GLU B CA 1
ATOM 4848 C C . GLU B 1 297 ? 16.117 -37.985 31.799 1.00 13.14 321 GLU B C 1
ATOM 4849 O O . GLU B 1 297 ? 15.104 -38.323 31.182 1.00 13.48 321 GLU B O 1
ATOM 4855 N N . ASP B 1 298 ? 16.426 -38.443 33.013 1.00 12.74 322 ASP B N 1
ATOM 4856 C CA . ASP B 1 298 ? 15.575 -39.378 33.755 1.00 12.68 322 ASP B CA 1
ATOM 4857 C C . ASP B 1 298 ? 14.647 -38.662 34.732 1.00 12.14 322 ASP B C 1
ATOM 4858 O O . ASP B 1 298 ? 13.893 -39.304 35.471 1.00 12.29 322 ASP B O 1
ATOM 4863 N N . SER B 1 299 ? 14.717 -37.334 34.731 1.00 11.00 323 SER B N 1
ATOM 4864 C CA . SER B 1 299 ? 13.929 -36.504 35.638 1.00 10.42 323 SER B CA 1
ATOM 4865 C C . SER B 1 299 ? 12.852 -35.731 34.879 1.00 9.85 323 SER B C 1
ATOM 4866 O O . SER B 1 299 ? 12.849 -35.701 33.643 1.00 10.36 323 SER B O 1
ATOM 4869 N N . ARG B 1 300 ? 11.939 -35.104 35.616 1.00 9.05 324 ARG B N 1
ATOM 4870 C CA . ARG B 1 300 ? 10.820 -34.394 34.999 1.00 8.39 324 ARG B CA 1
ATOM 4871 C C . ARG B 1 300 ? 11.161 -32.921 34.800 1.00 8.27 324 ARG B C 1
ATOM 4872 O O . ARG B 1 300 ? 10.599 -32.036 35.455 1.00 8.29 324 ARG B O 1
ATOM 4880 N N . PHE B 1 301 ? 12.103 -32.690 33.890 1.00 7.90 325 PHE B N 1
ATOM 4881 C CA . PHE B 1 301 ? 12.643 -31.367 33.610 1.00 7.90 325 PHE B CA 1
ATOM 4882 C C . PHE B 1 301 ? 12.160 -30.891 32.241 1.00 7.73 325 PHE B C 1
ATOM 4883 O O . PHE B 1 301 ? 12.571 -31.435 31.213 1.00 7.89 325 PHE B O 1
ATOM 4891 N N . PHE B 1 302 ? 11.294 -29.879 32.219 1.00 8.03 326 PHE B N 1
ATOM 4892 C CA . PHE B 1 302 ? 10.727 -29.410 30.950 1.00 8.18 326 PHE B CA 1
ATOM 4893 C C . PHE B 1 302 ? 10.667 -27.898 30.845 1.00 7.94 326 PHE B C 1
ATOM 4894 O O . PHE B 1 302 ? 10.661 -27.197 31.858 1.00 7.62 326 PHE B O 1
ATOM 4902 N N . GLU B 1 303 ? 10.614 -27.412 29.607 1.00 7.80 327 GLU B N 1
ATOM 4903 C CA . GLU B 1 303 ? 10.392 -25.995 29.334 1.00 7.64 327 GLU B CA 1
ATOM 4904 C C . GLU B 1 303 ? 9.251 -25.813 28.348 1.00 7.71 327 GLU B C 1
ATOM 4905 O O . GLU B 1 303 ? 8.940 -26.716 27.567 1.00 8.38 327 GLU B O 1
ATOM 4911 N N . TYR B 1 304 ? 8.640 -24.636 28.387 1.00 7.72 328 TYR B N 1
ATOM 4912 C CA . TYR B 1 304 ? 7.662 -24.246 27.386 1.00 7.88 328 TYR B CA 1
ATOM 4913 C C . TYR B 1 304 ? 7.843 -22.770 27.081 1.00 8.00 328 TYR B C 1
ATOM 4914 O O . TYR B 1 304 ? 7.687 -21.932 27.966 1.00 7.56 328 TYR B O 1
ATOM 4923 N N . LYS B 1 305 ? 8.200 -22.478 25.829 1.00 7.99 329 LYS B N 1
ATOM 4924 C CA . LYS B 1 305 ? 8.331 -21.109 25.323 1.00 8.21 329 LYS B CA 1
ATOM 4925 C C . LYS B 1 305 ? 9.232 -20.214 26.183 1.00 7.78 329 LYS B C 1
ATOM 4926 O O . LYS B 1 305 ? 8.890 -19.068 26.481 1.00 7.58 329 LYS B O 1
ATOM 4932 N N . SER B 1 306 ? 10.385 -20.750 26.579 1.00 7.71 330 SER B N 1
ATOM 4933 C CA . SER B 1 306 ? 11.420 -19.927 27.194 1.00 7.27 330 SER B CA 1
ATOM 4934 C C . SER B 1 306 ? 11.902 -18.911 26.156 1.00 7.66 330 SER B C 1
ATOM 4935 O O . SER B 1 306 ? 11.836 -19.168 24.953 1.00 7.64 330 SER B O 1
ATOM 4938 N N . TYR B 1 307 ? 12.366 -17.756 26.618 1.00 7.40 331 TYR B N 1
ATOM 4939 C CA . TYR B 1 307 ? 12.971 -16.768 25.726 1.00 7.82 331 TYR B CA 1
ATOM 4940 C C . TYR B 1 307 ? 14.176 -16.112 26.402 1.00 8.03 331 TYR B C 1
ATOM 4941 O O . TYR B 1 307 ? 14.485 -16.420 27.558 1.00 7.79 331 TYR B O 1
ATOM 4950 N N . GLY B 1 308 ? 14.879 -15.251 25.671 1.00 7.97 332 GLY B N 1
ATOM 4951 C CA . GLY B 1 308 ? 16.140 -14.687 26.154 1.00 8.44 332 GLY B CA 1
ATOM 4952 C C . GLY B 1 308 ? 17.328 -15.540 25.736 1.00 8.80 332 GLY B C 1
ATOM 4953 O O . GLY B 1 308 ? 17.161 -16.652 25.207 1.00 8.50 332 GLY B O 1
ATOM 4954 N N . ALA B 1 309 ? 18.533 -15.034 25.998 1.00 9.07 333 ALA B N 1
ATOM 4955 C CA . ALA B 1 309 ? 19.760 -15.654 25.495 1.00 9.87 333 ALA B CA 1
ATOM 4956 C C . ALA B 1 309 ? 20.048 -17.029 26.097 1.00 10.35 333 ALA B C 1
ATOM 4957 O O . ALA B 1 309 ? 20.784 -17.828 25.516 1.00 10.85 333 ALA B O 1
ATOM 4959 N N . GLY B 1 310 ? 19.467 -17.307 27.259 1.00 10.77 334 GLY B N 1
ATOM 4960 C CA . GLY B 1 310 ? 19.636 -18.607 27.903 1.00 11.49 334 GLY B CA 1
ATOM 4961 C C . GLY B 1 310 ? 18.632 -19.653 27.448 1.00 12.25 334 GLY B C 1
ATOM 4962 O O . GLY B 1 310 ? 18.653 -20.785 27.937 1.00 11.72 334 GLY B O 1
ATOM 4963 N N . ALA B 1 311 ? 17.765 -19.278 26.510 1.00 13.19 335 ALA B N 1
ATOM 4964 C CA . ALA B 1 311 ? 16.693 -20.161 26.048 1.00 14.81 335 ALA B CA 1
ATOM 4965 C C . ALA B 1 311 ? 17.049 -20.878 24.748 1.00 16.27 335 ALA B C 1
ATOM 4966 O O . ALA B 1 311 ? 16.606 -20.493 23.666 1.00 16.86 335 ALA B O 1
ATOM 4968 N N . THR B 1 312 ? 17.850 -21.928 24.863 1.00 17.95 336 THR B N 1
ATOM 4969 C CA . THR B 1 312 ? 18.191 -22.748 23.706 1.00 19.55 336 THR B CA 1
ATOM 4970 C C . THR B 1 312 ? 17.287 -23.983 23.661 1.00 20.24 336 THR B C 1
ATOM 4971 O O . THR B 1 312 ? 16.867 -24.507 24.700 1.00 20.45 336 THR B O 1
ATOM 4975 N N . VAL B 1 313 ? 16.964 -24.431 22.453 1.00 21.08 337 VAL B N 1
ATOM 4976 C CA . VAL B 1 313 ? 16.128 -25.615 22.277 1.00 21.81 337 VAL B CA 1
ATOM 4977 C C . VAL B 1 313 ? 16.949 -26.728 21.626 1.00 22.23 337 VAL B C 1
ATOM 4978 O O . VAL B 1 313 ? 17.414 -26.589 20.491 1.00 22.57 337 VAL B O 1
ATOM 4982 N N . SER B 1 314 ? 17.128 -27.820 22.364 1.00 22.51 338 SER B N 1
ATOM 4983 C CA . SER B 1 314 ? 17.914 -28.965 21.910 1.00 22.57 338 SER B CA 1
ATOM 4984 C C . SER B 1 314 ? 17.357 -30.251 22.518 1.00 22.46 338 SER B C 1
ATOM 4985 O O . SER B 1 314 ? 16.437 -30.209 23.338 1.00 22.29 338 SER B O 1
ATOM 4988 N N . LYS B 1 315 ? 17.915 -31.390 22.112 1.00 22.32 339 LYS B N 1
ATOM 4989 C CA . LYS B 1 315 ? 17.520 -32.690 22.657 1.00 22.28 339 LYS B CA 1
ATOM 4990 C C . LYS B 1 315 ? 17.730 -32.793 24.174 1.00 21.70 339 LYS B C 1
ATOM 4991 O O . LYS B 1 315 ? 17.026 -33.548 24.850 1.00 22.02 339 LYS B O 1
ATOM 4997 N N . ASP B 1 316 ? 18.687 -32.020 24.693 1.00 20.91 340 ASP B N 1
ATOM 4998 C CA . ASP B 1 316 ? 19.006 -32.003 26.125 1.00 20.01 340 ASP B CA 1
ATOM 4999 C C . ASP B 1 316 ? 18.094 -31.061 26.913 1.00 18.78 340 ASP B C 1
ATOM 5000 O O . ASP B 1 316 ? 18.185 -30.973 28.145 1.00 18.69 340 ASP B O 1
ATOM 5005 N N . ARG B 1 317 ? 17.228 -30.351 26.198 1.00 17.10 341 ARG B N 1
ATOM 5006 C CA . ARG B 1 317 ? 16.255 -29.469 26.824 1.00 15.77 341 ARG B CA 1
ATOM 5007 C C . ARG B 1 317 ? 14.865 -29.717 26.259 1.00 15.09 341 ARG B C 1
ATOM 5008 O O . ARG B 1 317 ? 14.423 -29.057 25.312 1.00 14.47 341 ARG B O 1
ATOM 5016 N N . ARG B 1 318 ? 14.197 -30.699 26.859 1.00 14.40 342 ARG B N 1
ATOM 5017 C CA . ARG B 1 318 ? 12.879 -31.155 26.431 1.00 14.33 342 ARG B CA 1
ATOM 5018 C C . 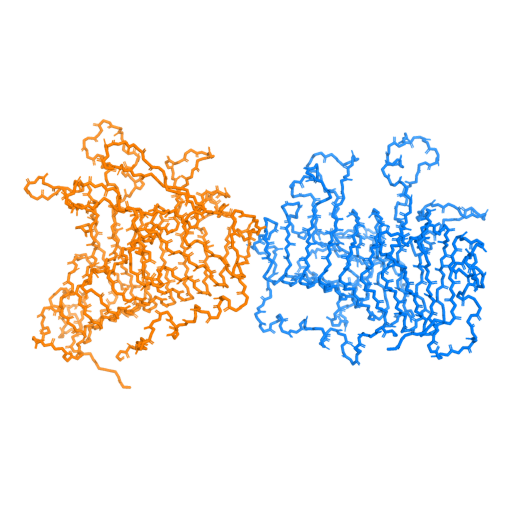ARG B 1 318 ? 11.829 -30.053 26.542 1.00 13.94 342 ARG B C 1
ATOM 5019 O O . ARG B 1 318 ? 11.833 -29.260 27.493 1.00 13.36 342 ARG B O 1
ATOM 5027 N N . GLN B 1 319 ? 10.943 -30.012 25.551 1.00 13.58 343 GLN B N 1
ATOM 5028 C CA . GLN B 1 319 ? 9.926 -28.976 25.444 1.00 13.47 343 GLN B CA 1
ATOM 5029 C C . GLN B 1 319 ? 8.533 -29.578 25.566 1.00 13.48 343 GLN B C 1
ATOM 5030 O O . GLN B 1 319 ? 8.291 -30.699 25.103 1.00 13.74 343 GLN B O 1
ATOM 5036 N N . LEU B 1 320 ? 7.622 -28.834 26.186 1.00 13.30 344 LEU B N 1
ATOM 5037 C CA . LEU B 1 320 ? 6.221 -29.231 26.251 1.00 13.55 344 LEU B CA 1
ATOM 5038 C C . LEU B 1 320 ? 5.505 -28.844 24.966 1.00 13.83 344 LEU B C 1
ATOM 5039 O O . LEU B 1 320 ? 5.817 -27.822 24.357 1.00 13.84 344 LEU B O 1
ATOM 5044 N N . THR B 1 321 ? 4.537 -29.665 24.567 1.00 14.88 345 THR B N 1
ATOM 5045 C CA . THR B 1 321 ? 3.590 -29.285 23.520 1.00 15.51 345 THR B CA 1
ATOM 5046 C C . THR B 1 321 ? 2.585 -28.292 24.105 1.00 15.91 345 THR B C 1
ATOM 5047 O O . THR B 1 321 ? 2.504 -28.135 25.329 1.00 15.73 345 THR B O 1
ATOM 5051 N N . ASP B 1 322 ? 1.817 -27.628 23.238 1.00 16.31 346 ASP B N 1
ATOM 5052 C CA . ASP B 1 322 ? 0.742 -26.729 23.679 1.00 16.99 346 ASP B CA 1
ATOM 5053 C C . ASP B 1 322 ? -0.248 -27.440 24.608 1.00 16.87 346 ASP B C 1
ATOM 5054 O O . ASP B 1 322 ? -0.665 -26.883 25.626 1.00 16.89 346 ASP B O 1
ATOM 5059 N N . ALA B 1 323 ? -0.618 -28.670 24.249 1.00 16.92 347 ALA B N 1
ATOM 5060 C CA . ALA B 1 323 ? -1.540 -29.476 25.051 1.00 16.80 347 ALA B CA 1
ATOM 5061 C C . ALA B 1 323 ? -0.961 -29.817 26.425 1.00 16.66 347 ALA B C 1
ATOM 5062 O O . ALA B 1 323 ? -1.672 -29.767 27.432 1.00 16.90 347 ALA B O 1
ATOM 5064 N N . GLN B 1 324 ? 0.326 -30.162 26.457 1.00 16.18 348 GLN B N 1
ATOM 5065 C CA . GLN B 1 324 ? 1.030 -30.451 27.710 1.00 15.98 348 GLN B CA 1
ATOM 5066 C C . GLN B 1 324 ? 1.147 -29.207 28.586 1.00 15.22 348 GLN B C 1
ATOM 5067 O O . GLN B 1 324 ? 0.980 -29.284 29.806 1.00 14.89 348 GLN B O 1
ATOM 5073 N N . ALA B 1 325 ? 1.420 -28.064 27.956 1.00 14.51 349 ALA B N 1
ATOM 5074 C CA . ALA B 1 325 ? 1.529 -26.788 28.662 1.00 14.28 349 ALA B CA 1
ATOM 5075 C C . ALA B 1 325 ? 0.235 -26.422 29.390 1.00 14.02 349 ALA B C 1
ATOM 5076 O O . ALA B 1 325 ? 0.276 -25.838 30.468 1.00 13.87 349 ALA B O 1
ATOM 5078 N N . ALA B 1 326 ? -0.905 -26.795 28.804 1.00 14.03 350 ALA B N 1
ATOM 5079 C CA . ALA B 1 326 ? -2.220 -26.515 29.388 1.00 14.07 350 ALA B CA 1
ATOM 5080 C C . ALA B 1 326 ? -2.459 -27.237 30.722 1.00 14.08 350 ALA B C 1
ATOM 5081 O O . ALA B 1 326 ? -3.382 -26.893 31.461 1.00 14.26 350 ALA B O 1
ATOM 5083 N N . GLU B 1 327 ? -1.618 -28.220 31.031 1.00 14.11 351 GLU B N 1
ATOM 5084 C CA . GLU B 1 327 ? -1.709 -28.941 32.304 1.00 14.44 351 GLU B CA 1
ATOM 5085 C C . GLU B 1 327 ? -1.065 -28.178 33.467 1.00 13.91 351 GLU B C 1
ATOM 5086 O O . GLU B 1 327 ? -1.174 -28.590 34.626 1.00 13.81 351 GLU B O 1
ATOM 5092 N N . TYR B 1 328 ? -0.412 -27.060 33.157 1.00 13.32 352 TYR B N 1
ATOM 5093 C CA . TYR B 1 328 ? 0.334 -26.301 34.164 1.00 13.28 352 TYR B CA 1
ATOM 5094 C C . TYR B 1 328 ? -0.266 -24.925 34.471 1.00 13.37 352 TYR B C 1
ATOM 5095 O O . TYR B 1 328 ? 0.447 -23.989 34.844 1.00 13.70 352 TYR B O 1
ATOM 5104 N N . THR B 1 329 ? -1.582 -24.811 34.321 1.00 13.28 353 THR B N 1
ATOM 5105 C CA . THR B 1 329 ? -2.309 -23.612 34.747 1.00 13.34 353 THR B CA 1
ATOM 5106 C C . THR B 1 329 ? -2.354 -23.563 36.273 1.00 13.12 353 THR B C 1
ATOM 5107 O O . THR B 1 329 ? -2.209 -24.591 36.929 1.00 13.05 353 THR B O 1
ATOM 5111 N N . GLN B 1 330 ? -2.569 -22.375 36.833 1.00 13.36 354 GLN B N 1
ATOM 5112 C CA . GLN B 1 330 ? -2.685 -22.221 38.286 1.00 13.41 354 GLN B CA 1
ATOM 5113 C C . GLN B 1 330 ? -3.773 -23.133 38.861 1.00 13.65 354 GLN B C 1
ATOM 5114 O O . GLN B 1 330 ? -3.575 -23.768 39.898 1.00 13.36 354 GLN B O 1
ATOM 5120 N N . SER B 1 331 ? -4.909 -23.201 38.168 1.00 14.00 355 SER B N 1
ATOM 5121 C CA . SER B 1 331 ? -6.033 -24.040 38.568 1.00 14.73 355 SER B CA 1
ATOM 5122 C C . SER B 1 331 ? -5.630 -25.509 38.722 1.00 14.36 355 SER B C 1
ATOM 5123 O O . SER B 1 331 ? -5.996 -26.163 39.709 1.00 14.72 355 SER B O 1
ATOM 5126 N N . LYS B 1 332 ? -4.871 -26.018 37.756 1.00 13.95 356 LYS B N 1
ATOM 5127 C CA . LYS B 1 332 ? -4.460 -27.422 37.768 1.00 13.68 356 LYS B CA 1
ATOM 5128 C C . LYS B 1 332 ? -3.378 -27.702 38.806 1.00 12.94 356 LYS B C 1
ATOM 5129 O O . LYS B 1 332 ? -3.425 -28.717 39.496 1.00 12.91 356 LYS B O 1
ATOM 5135 N N . VAL B 1 333 ? -2.415 -26.791 38.918 1.00 12.14 357 VAL B N 1
ATOM 5136 C CA . VAL B 1 333 ? -1.282 -26.973 39.826 1.00 11.30 357 VAL B CA 1
ATOM 5137 C C . VAL B 1 333 ? -1.694 -26.840 41.295 1.00 11.29 357 VAL B C 1
ATOM 5138 O O . VAL B 1 333 ? -1.223 -27.596 42.151 1.00 10.61 357 VAL B O 1
ATOM 5142 N N . LEU B 1 334 ? -2.576 -25.886 41.583 1.00 11.41 358 LEU B N 1
ATOM 5143 C CA . LEU B 1 334 ? -2.992 -25.631 42.965 1.00 11.64 358 LEU B CA 1
ATOM 5144 C C . LEU B 1 334 ? -4.295 -26.325 43.372 1.00 12.33 358 LEU B C 1
ATOM 5145 O O . LEU B 1 334 ? -4.670 -26.303 44.546 1.00 12.29 358 LEU B O 1
ATOM 5150 N N . GLY B 1 335 ? -4.977 -26.937 42.407 1.00 13.30 359 GLY B N 1
ATOM 5151 C CA . GLY B 1 335 ? -6.228 -27.646 42.673 1.00 14.33 359 GLY B CA 1
ATOM 5152 C C . GLY B 1 335 ? -7.332 -26.755 43.211 1.00 14.77 359 GLY B C 1
ATOM 5153 O O . GLY B 1 335 ? -7.627 -25.696 42.647 1.00 15.07 359 GLY B O 1
ATOM 5154 N N . ASP B 1 336 ? -7.935 -27.175 44.321 1.00 15.40 360 ASP B N 1
ATOM 5155 C CA . ASP B 1 336 ? -9.088 -26.462 44.885 1.00 15.97 360 ASP B CA 1
ATOM 5156 C C . ASP B 1 336 ? -8.709 -25.229 45.720 1.00 15.49 360 ASP B C 1
ATOM 5157 O O . ASP B 1 336 ? -9.568 -24.605 46.352 1.00 16.00 360 ASP B O 1
ATOM 5162 N N . TRP B 1 337 ? -7.429 -24.870 45.706 1.00 14.41 361 TRP B N 1
ATOM 5163 C CA . TRP B 1 337 ? -6.958 -23.737 46.489 1.00 13.39 361 TRP B CA 1
ATOM 5164 C C . TRP B 1 337 ? -6.785 -22.476 45.647 1.00 13.34 361 TRP B C 1
ATOM 5165 O O . TRP B 1 337 ? -5.985 -22.445 44.712 1.00 13.25 361 TRP B O 1
ATOM 5176 N N . THR B 1 338 ? -7.547 -21.441 45.992 1.00 13.36 362 THR B N 1
ATOM 5177 C CA . THR B 1 338 ? -7.332 -20.109 45.439 1.00 13.46 362 THR B CA 1
ATOM 5178 C C . THR B 1 338 ? -6.611 -19.268 46.487 1.00 13.20 362 THR B C 1
ATOM 5179 O O . THR B 1 338 ? -7.199 -18.931 47.520 1.00 13.23 362 THR B O 1
ATOM 5183 N N . PRO B 1 339 ? -5.325 -18.954 46.241 1.00 13.05 363 PRO B N 1
ATOM 5184 C CA . PRO B 1 339 ? -4.569 -18.096 47.149 1.00 13.15 363 PRO B CA 1
ATOM 5185 C C . PRO B 1 339 ? -5.217 -16.722 47.273 1.00 13.71 363 PRO B C 1
ATOM 5186 O O . PRO B 1 339 ? -5.441 -16.048 46.261 1.00 13.76 363 PRO B O 1
ATOM 5190 N N . THR B 1 340 ? -5.540 -16.336 48.505 1.00 14.35 364 THR B N 1
ATOM 5191 C CA . THR B 1 340 ? -6.116 -15.022 48.783 1.00 15.38 364 THR B CA 1
ATOM 5192 C C . THR B 1 340 ? -5.422 -14.372 49.975 1.00 15.81 364 THR B C 1
ATOM 5193 O O . THR B 1 340 ? -4.939 -15.058 50.878 1.00 15.93 364 THR B O 1
ATOM 5197 N N . LEU B 1 341 ? -5.371 -13.045 49.957 1.00 16.56 365 LEU B N 1
ATOM 5198 C CA . LEU B 1 341 ? -4.833 -12.270 51.067 1.00 17.52 365 LEU B CA 1
ATOM 5199 C C . LEU B 1 341 ? -5.979 -11.706 51.901 1.00 18.40 365 LEU B C 1
ATOM 5200 O O . LEU B 1 341 ? -7.066 -11.469 51.370 1.00 18.62 365 LEU B O 1
ATOM 5205 N N . PRO B 1 342 ? -5.745 -11.489 53.209 1.00 19.30 366 PRO B N 1
ATOM 5206 C CA . PRO B 1 342 ? -6.795 -10.944 54.074 1.00 20.05 366 PRO B CA 1
ATOM 5207 C C . PRO B 1 342 ? -7.183 -9.521 53.683 1.00 20.69 366 PRO B C 1
ATOM 5208 O O . PRO B 1 342 ? -6.378 -8.761 53.140 1.00 21.29 366 PRO B O 1
#

Solvent-accessible surface area: 29691 Å² total; per-residue (Å²): 155,87,120,76,86,7,38,0,4,115,56,116,110,66,50,208,35,68,168,48,0,44,77,0,23,84,55,14,80,110,46,70,93,79,12,14,0,24,0,66,65,17,78,2,119,24,87,8,86,0,102,30,58,36,0,15,3,62,2,91,37,64,140,24,1,11,1,2,7,65,6,0,4,10,42,110,83,130,118,47,52,116,90,28,39,44,26,0,4,0,2,22,0,32,3,81,47,3,2,0,39,15,0,14,2,65,3,57,23,80,7,48,47,5,51,89,75,78,134,110,55,122,59,54,35,195,50,14,41,4,0,0,0,28,1,16,153,60,1,23,62,0,20,0,56,44,0,8,0,28,1,42,32,6,0,0,32,0,5,17,22,48,2,14,0,9,50,4,80,0,1,0,1,21,14,0,0,10,0,29,0,14,0,4,0,41,58,0,38,0,3,0,38,97,34,78,60,34,161,122,83,90,56,4,0,29,0,0,1,0,6,0,56,73,137,51,136,21,0,0,0,0,16,76,0,84,1,60,44,70,44,143,68,2,69,58,136,3,0,0,0,0,41,0,59,16,25,77,42,97,62,133,86,33,155,25,5,25,71,77,3,42,0,6,0,0,0,10,57,0,19,2,50,56,0,3,54,3,24,33,96,25,52,19,117,32,138,114,47,93,82,60,132,27,48,26,114,101,4,40,0,45,1,30,64,8,59,8,29,1,2,41,105,41,177,108,5,75,63,17,80,101,78,90,12,55,63,27,66,80,84,102,7,1,45,140,26,98,15,95,54,81,155,88,119,76,86,7,38,0,4,115,58,117,110,67,50,209,36,67,163,48,0,43,76,0,22,83,55,14,79,110,46,72,93,79,13,15,0,26,1,65,66,18,77,3,122,24,87,9,90,1,102,31,58,34,0,16,3,62,2,92,35,65,137,22,1,9,1,2,7,66,8,0,4,9,43,111,83,130,117,46,51,117,90,28,40,44,26,0,4,0,2,21,0,31,3,84,46,3,3,0,39,17,1,13,1,64,4,58,24,81,6,48,48,6,51,88,74,78,133,110,55,122,59,56,35,196,50,15,41,3,0,0,0,28,1,15,152,62,0,24,63,0,21,0,56,45,0,7,0,28,1,41,33,5,0,0,32,0,5,16,21,50,2,14,0,8,49,4,78,0,1,0,0,22,14,0,0,11,0,27,1,13,0,3,0,42,58,0,39,0,4,0,38,98,35,79,62,33,161,122,84,89,53,5,0,30,0,0,2,0,5,0,57,74,136,52,139,20,0,0,0,0,16,76,1,84,1,59,44,69,46,143,72,1,69,58,127,2,0,0,0,0,41,0,60,16,25,77,43,96,63,131,86,34,156,24,5,24,68,75,2,41,0,6,0,0,0,10,51,0,20,2,45,38,0,3,54,4,23,33,96,26,53,19,118,32,136,110,48,90,84,58,131,27,48,26,116,103,4,40,1,46,1,31,125,16,51,8,5,2,2,44,98,41,178,107,6,78,64,16,80,102,77,90,12,55,64,29,66,80,85,105,7,1,46,141,27,99,15,94,55,80

GO terms:
  GO:0030599 pectinesterase activity (F, EXP)
  GO:0005576 extracellular region (C, IDA)
  GO:0030599 pectinesterase activity (F, IDA)